Protein AF-A0A1J5WJF1-F1 (afdb_monomer_lite)

Structure (mmCIF, N/CA/C/O backbone):
data_AF-A0A1J5WJF1-F1
#
_entry.id   AF-A0A1J5WJF1-F1
#
loop_
_atom_site.group_PDB
_atom_site.id
_atom_site.type_symbol
_atom_site.label_atom_id
_atom_site.label_alt_id
_atom_site.label_comp_id
_atom_site.label_asym_id
_atom_site.label_entity_id
_atom_site.label_seq_id
_atom_site.pdbx_PDB_ins_code
_atom_site.Cartn_x
_atom_site.Cartn_y
_atom_site.Cartn_z
_atom_site.occupancy
_atom_site.B_iso_or_equiv
_atom_site.auth_seq_id
_atom_site.auth_comp_id
_atom_site.auth_asym_id
_atom_site.auth_atom_id
_atom_site.pdbx_PDB_model_num
ATOM 1 N N . MET A 1 1 ? -10.707 -1.646 62.441 1.00 48.91 1 MET A N 1
ATOM 2 C CA . MET A 1 1 ? -11.929 -0.806 62.266 1.00 48.91 1 MET A CA 1
ATOM 3 C C . MET A 1 1 ? -12.851 -1.489 61.260 1.00 48.91 1 MET A C 1
ATOM 5 O O . MET A 1 1 ? -12.347 -2.147 60.369 1.00 48.91 1 MET A O 1
ATOM 9 N N . THR A 1 2 ? -14.175 -1.422 61.423 1.00 61.22 2 THR A N 1
ATOM 10 C CA . THR A 1 2 ? -15.102 -2.417 60.845 1.00 61.22 2 THR A CA 1
ATOM 11 C C . THR A 1 2 ? -15.576 -2.123 59.416 1.00 61.22 2 THR A C 1
ATOM 13 O O . THR A 1 2 ? -15.765 -0.974 59.026 1.00 61.22 2 THR A O 1
ATOM 16 N N . HIS A 1 3 ? -15.871 -3.199 58.677 1.00 54.56 3 HIS A N 1
ATOM 17 C CA . HIS A 1 3 ? -16.568 -3.250 57.379 1.00 54.56 3 HIS A CA 1
ATOM 18 C C . HIS A 1 3 ? -17.775 -2.285 57.269 1.00 54.56 3 HIS A C 1
ATOM 20 O O . HIS A 1 3 ? -18.000 -1.656 56.235 1.00 54.56 3 HIS A O 1
ATOM 26 N N . GLU A 1 4 ? -18.507 -2.086 58.368 1.00 61.12 4 GLU A N 1
ATOM 27 C CA . GLU A 1 4 ? -19.655 -1.178 58.458 1.00 61.12 4 GLU A CA 1
ATOM 28 C C . GLU A 1 4 ? -19.278 0.310 58.285 1.00 61.12 4 GLU A C 1
ATOM 30 O O . GLU A 1 4 ? -20.067 1.098 57.754 1.00 61.12 4 GLU A O 1
ATOM 35 N N . ASN A 1 5 ? -18.055 0.701 58.668 1.00 66.50 5 ASN A N 1
ATOM 36 C CA . ASN A 1 5 ? -17.557 2.069 58.513 1.00 66.50 5 ASN A CA 1
ATOM 37 C C . ASN A 1 5 ? -17.217 2.389 57.054 1.00 66.50 5 ASN A C 1
ATOM 39 O O . ASN A 1 5 ? -17.572 3.471 56.589 1.00 66.50 5 ASN A O 1
ATOM 43 N N . THR A 1 6 ? -16.614 1.452 56.313 1.00 63.72 6 THR A N 1
ATOM 44 C CA . THR A 1 6 ? -16.338 1.601 54.872 1.00 63.72 6 THR A CA 1
ATOM 45 C C . THR A 1 6 ? -17.640 1.759 54.087 1.00 63.72 6 THR A C 1
ATOM 47 O O . THR A 1 6 ? -17.802 2.712 53.326 1.00 63.72 6 THR A O 1
ATOM 50 N N . LEU A 1 7 ? -18.624 0.894 54.356 1.00 64.50 7 LEU A N 1
ATOM 51 C CA . LEU A 1 7 ? -19.969 0.951 53.775 1.00 64.50 7 LEU A CA 1
ATOM 52 C C . LEU A 1 7 ? -20.691 2.272 54.077 1.00 64.50 7 LEU A C 1
ATOM 54 O O . LEU A 1 7 ? -21.275 2.885 53.179 1.00 64.50 7 LEU A O 1
ATOM 58 N N . ARG A 1 8 ? -20.659 2.735 55.335 1.00 70.69 8 ARG A N 1
ATOM 59 C CA . ARG A 1 8 ? -21.236 4.035 55.717 1.00 70.69 8 ARG A CA 1
ATOM 60 C C . ARG A 1 8 ? -20.540 5.190 55.013 1.00 70.69 8 ARG A C 1
ATOM 62 O O . ARG A 1 8 ? -21.225 6.113 54.578 1.00 70.69 8 ARG A O 1
ATOM 69 N N . LEU A 1 9 ? -19.215 5.149 54.893 1.00 67.38 9 LEU A N 1
ATOM 70 C CA . LEU A 1 9 ? -18.447 6.215 54.262 1.00 67.38 9 LEU A CA 1
ATOM 71 C C . LEU A 1 9 ? -18.741 6.293 52.757 1.00 67.38 9 LEU A C 1
ATOM 73 O O . LEU A 1 9 ? -19.062 7.376 52.280 1.00 67.38 9 LEU A O 1
ATOM 77 N N . LEU A 1 10 ? -18.745 5.158 52.044 1.00 66.38 10 LEU A N 1
ATOM 78 C CA . LEU A 1 10 ? -19.081 5.083 50.613 1.00 66.38 10 LEU A CA 1
ATOM 79 C C . LEU A 1 10 ? -20.513 5.560 50.324 1.00 66.38 10 LEU A C 1
ATOM 81 O O . LEU A 1 10 ? -20.748 6.298 49.365 1.00 66.38 10 LEU A O 1
ATOM 85 N N . LYS A 1 11 ? -21.477 5.192 51.182 1.00 70.50 11 LYS A N 1
ATOM 86 C CA . LYS A 1 11 ? -22.862 5.681 51.083 1.00 70.50 11 LYS A CA 1
ATOM 87 C C . LYS A 1 11 ? -22.961 7.181 51.365 1.00 70.50 11 LYS A C 1
ATOM 89 O O . LYS A 1 11 ? -23.647 7.887 50.637 1.00 70.50 11 LYS A O 1
ATOM 94 N N . LYS A 1 12 ? -22.265 7.688 52.389 1.00 66.31 12 LYS A N 1
ATOM 95 C CA . LYS A 1 12 ? -22.294 9.111 52.777 1.00 66.31 12 LYS A CA 1
ATOM 96 C C . LYS A 1 12 ? -21.659 10.022 51.721 1.00 66.31 12 LYS A C 1
ATOM 98 O O . LYS A 1 12 ? -22.081 11.166 51.571 1.00 66.31 12 LYS A O 1
ATOM 103 N N . THR A 1 13 ? -20.664 9.532 50.985 1.00 61.78 13 THR A N 1
ATOM 104 C CA . THR A 1 13 ? -19.989 10.286 49.917 1.00 61.78 13 THR A CA 1
ATOM 105 C C . THR A 1 13 ? -20.669 10.155 48.552 1.00 61.78 13 THR A C 1
ATOM 107 O O . THR A 1 13 ? -20.244 10.821 47.609 1.00 61.78 13 THR A O 1
ATOM 110 N N . ASN A 1 14 ? -21.731 9.344 48.425 1.00 64.44 14 ASN A N 1
ATOM 111 C CA . ASN A 1 14 ? -22.351 8.972 47.145 1.00 64.44 14 ASN A CA 1
ATOM 112 C C . ASN A 1 14 ? -21.347 8.423 46.116 1.00 64.44 14 ASN A C 1
ATOM 114 O O . ASN A 1 14 ? -21.593 8.470 44.906 1.00 64.44 14 ASN A O 1
ATOM 118 N N . TRP A 1 15 ? -20.236 7.855 46.578 1.00 61.19 15 TRP A N 1
ATOM 119 C CA . TRP A 1 15 ? -19.153 7.400 45.719 1.00 61.19 15 TRP A CA 1
ATOM 120 C C . TRP A 1 15 ? -19.633 6.344 44.695 1.00 61.19 15 TRP A C 1
ATOM 122 O O . TRP A 1 15 ? -20.370 5.432 45.085 1.00 61.19 15 TRP A O 1
ATOM 132 N N . PRO A 1 16 ? -19.282 6.454 43.395 1.00 58.97 16 PRO A N 1
ATOM 133 C CA . PRO A 1 16 ? -18.261 7.354 42.839 1.00 58.97 16 PRO A CA 1
ATOM 134 C C . PRO A 1 16 ? -18.769 8.723 42.298 1.00 58.97 16 PRO A C 1
ATOM 136 O O . PRO A 1 16 ? -17.985 9.536 41.838 1.00 58.97 16 PRO A O 1
ATOM 139 N N . GLN A 1 17 ? -20.055 9.076 42.446 1.00 56.56 17 GLN A N 1
ATOM 140 C CA . GLN A 1 17 ? -20.704 10.212 41.742 1.00 56.56 17 GLN A CA 1
ATOM 141 C C . GLN A 1 17 ? -20.259 11.649 42.091 1.00 56.56 17 GLN A C 1
ATOM 143 O O . GLN A 1 17 ? -20.588 12.565 41.336 1.00 56.56 17 GLN A O 1
ATOM 148 N N . LYS A 1 18 ? -19.596 11.912 43.224 1.00 53.81 18 LYS A N 1
ATOM 149 C CA . LYS A 1 18 ? -19.185 13.286 43.562 1.00 53.81 18 LYS A CA 1
ATOM 150 C C . LYS A 1 18 ? -17.883 13.617 42.834 1.00 53.81 18 LYS A C 1
ATOM 152 O O . LYS A 1 18 ? -16.838 13.131 43.225 1.00 53.81 18 LYS A O 1
ATOM 157 N N . THR A 1 19 ? -17.939 14.491 41.831 1.00 46.53 19 THR A N 1
ATOM 158 C CA . THR A 1 19 ? -16.750 15.068 41.172 1.00 46.53 19 THR A CA 1
ATOM 159 C C . THR A 1 19 ? -15.859 15.854 42.141 1.00 46.53 19 THR A C 1
ATOM 161 O O . THR A 1 19 ? -14.648 15.877 41.971 1.00 46.53 19 THR A O 1
ATOM 164 N N . ASN A 1 20 ? -16.440 16.400 43.216 1.00 47.25 20 ASN A N 1
ATOM 165 C CA . ASN A 1 20 ? -15.721 16.902 44.389 1.00 47.25 20 ASN A CA 1
ATOM 166 C C . ASN A 1 20 ? -15.798 15.865 45.514 1.00 47.25 20 ASN A C 1
ATOM 168 O O . ASN A 1 20 ? -16.604 16.001 46.445 1.00 47.25 20 ASN A O 1
ATOM 172 N N . ILE A 1 21 ? -15.016 14.790 45.412 1.00 53.16 21 ILE A N 1
ATOM 173 C CA . ILE A 1 21 ? -14.768 13.952 46.584 1.00 53.16 21 ILE A CA 1
ATOM 174 C C . ILE A 1 21 ? -13.931 14.805 47.537 1.00 53.16 21 ILE A C 1
ATOM 176 O O . ILE A 1 21 ? -12.833 15.230 47.197 1.00 53.16 21 ILE A O 1
ATOM 180 N N . ASP A 1 22 ? -14.499 15.088 48.707 1.00 60.25 22 ASP A N 1
ATOM 181 C CA . ASP A 1 22 ? -13.831 15.778 49.807 1.00 60.25 22 ASP A CA 1
ATOM 182 C C . ASP A 1 22 ? -12.464 15.120 50.055 1.00 60.25 22 ASP A C 1
ATOM 184 O O . ASP A 1 22 ? -12.398 13.903 50.267 1.00 60.25 22 ASP A O 1
ATOM 188 N N . THR A 1 23 ? -11.375 15.885 49.968 1.00 60.69 23 THR A N 1
ATOM 189 C CA . THR A 1 23 ? -9.995 15.383 50.080 1.00 60.69 23 THR A CA 1
ATOM 190 C C . THR A 1 23 ? -9.805 14.599 51.382 1.00 60.69 23 THR A C 1
ATOM 192 O O . THR A 1 23 ? -9.125 13.573 51.398 1.00 60.69 23 THR A O 1
ATOM 195 N N . ASP A 1 24 ? -10.513 15.004 52.439 1.00 63.88 24 ASP A N 1
ATOM 196 C CA . ASP A 1 24 ? -10.585 14.321 53.733 1.00 63.88 24 ASP A CA 1
ATOM 197 C C . ASP A 1 24 ? -11.223 12.926 53.651 1.00 63.88 24 ASP A C 1
ATOM 199 O O . ASP A 1 24 ? -10.837 12.008 54.377 1.00 63.88 24 ASP A O 1
ATOM 203 N N . ALA A 1 25 ? -12.225 12.737 52.790 1.00 63.50 25 ALA A N 1
ATOM 204 C CA . ALA A 1 25 ? -12.874 11.444 52.589 1.00 63.50 25 ALA A CA 1
ATOM 205 C C . ALA A 1 25 ? -11.992 10.487 51.775 1.00 63.50 25 ALA A C 1
ATOM 207 O O . ALA A 1 25 ? -11.970 9.294 52.083 1.00 63.50 25 ALA A O 1
ATOM 208 N N . ILE A 1 26 ? -11.239 11.006 50.794 1.00 62.88 26 ILE A N 1
ATOM 209 C CA . ILE A 1 26 ? -10.211 10.239 50.072 1.00 62.88 26 ILE A CA 1
ATOM 210 C C . ILE A 1 26 ? -9.124 9.808 51.052 1.00 62.88 26 ILE A C 1
ATOM 212 O O . ILE A 1 26 ? -8.855 8.619 51.156 1.00 62.88 26 ILE A O 1
ATOM 216 N N . GLN A 1 27 ? -8.570 10.733 51.842 1.00 66.50 27 GLN A N 1
ATOM 217 C CA . GLN A 1 27 ? -7.545 10.413 52.840 1.00 66.50 27 GLN A CA 1
ATOM 218 C C . GLN A 1 27 ? -8.026 9.368 53.855 1.00 66.50 27 GLN A C 1
ATOM 220 O O . GLN A 1 27 ? -7.283 8.443 54.174 1.00 66.50 27 GLN A O 1
ATOM 225 N N . LYS A 1 28 ? -9.283 9.451 54.317 1.00 68.69 28 LYS A N 1
ATOM 226 C CA . LYS A 1 28 ? -9.879 8.438 55.205 1.00 68.69 28 LYS A CA 1
ATOM 227 C C . LYS A 1 28 ? -10.033 7.076 54.528 1.00 68.69 28 LYS A C 1
ATOM 229 O O . LYS A 1 28 ? -9.735 6.071 55.163 1.00 68.69 28 LYS A O 1
ATOM 234 N N . LEU A 1 29 ? -10.467 7.018 53.265 1.00 65.50 29 LEU A N 1
ATOM 235 C CA . LEU A 1 29 ? -10.539 5.761 52.505 1.00 65.50 29 LEU A CA 1
ATOM 236 C C . LEU A 1 29 ? -9.153 5.157 52.282 1.00 65.50 29 LEU A C 1
ATOM 238 O O . LEU A 1 29 ? -8.969 3.964 52.509 1.00 65.50 29 LEU A O 1
ATOM 242 N N . SER A 1 30 ? -8.176 5.976 51.900 1.00 65.38 30 SER A N 1
ATOM 243 C CA . SER A 1 30 ? -6.792 5.549 51.696 1.00 65.38 30 SER A CA 1
ATOM 244 C C . SER A 1 30 ? -6.157 5.055 52.992 1.00 65.38 30 SER A C 1
ATOM 246 O O . SER A 1 30 ? -5.451 4.052 52.980 1.00 65.38 30 SER A O 1
ATOM 248 N N . GLN A 1 31 ? -6.451 5.700 54.125 1.00 69.31 31 GLN A N 1
ATOM 249 C CA . GLN A 1 31 ? -6.002 5.247 55.439 1.00 69.31 31 GLN A CA 1
ATOM 250 C C . GLN A 1 31 ? -6.642 3.904 55.820 1.00 69.31 31 GLN A C 1
ATOM 252 O O . GLN A 1 31 ? -5.926 2.989 56.207 1.00 69.31 31 GLN A O 1
ATOM 257 N N . ILE A 1 32 ? -7.958 3.741 55.621 1.00 70.12 32 ILE A N 1
ATOM 258 C CA . ILE A 1 32 ? -8.658 2.464 55.853 1.00 70.12 32 ILE A CA 1
ATOM 259 C C . ILE A 1 32 ? -8.071 1.343 54.984 1.00 70.12 32 ILE A C 1
ATOM 261 O O . ILE A 1 32 ? -7.910 0.223 55.465 1.00 70.12 32 ILE A O 1
ATOM 265 N N . LEU A 1 33 ? -7.742 1.632 53.721 1.00 63.62 33 LEU A N 1
ATOM 266 C CA . LEU A 1 33 ? -7.112 0.680 52.802 1.00 63.62 33 LEU A CA 1
ATOM 267 C C . LEU A 1 33 ? -5.708 0.283 53.269 1.00 63.62 33 LEU A C 1
ATOM 269 O O . LEU A 1 33 ? -5.423 -0.909 53.356 1.00 63.62 33 LEU A O 1
ATOM 273 N N . ARG A 1 34 ? -4.865 1.254 53.647 1.00 66.31 34 ARG A N 1
ATOM 274 C CA . ARG A 1 34 ? -3.520 0.996 54.193 1.00 66.31 34 ARG A CA 1
ATOM 275 C C . ARG A 1 34 ? -3.564 0.195 55.495 1.00 66.31 34 ARG A C 1
ATOM 277 O O . ARG A 1 34 ? -2.754 -0.709 55.680 1.00 66.31 34 ARG A O 1
ATOM 284 N N . ASP A 1 35 ? -4.502 0.509 56.385 1.00 67.75 35 ASP A N 1
ATOM 285 C CA . ASP A 1 35 ? -4.661 -0.191 57.663 1.00 67.75 35 ASP A CA 1
ATOM 286 C C . ASP A 1 35 ? -5.187 -1.622 57.444 1.00 67.75 35 ASP A C 1
ATOM 288 O O . ASP A 1 35 ? -4.683 -2.568 58.046 1.00 67.75 35 ASP A O 1
ATOM 292 N N . SER A 1 36 ? -6.121 -1.808 56.503 1.00 62.31 36 SER A N 1
ATOM 293 C CA . SER A 1 36 ? -6.651 -3.135 56.147 1.00 62.31 36 SER A CA 1
ATOM 294 C C . SER A 1 36 ? -5.608 -4.014 55.452 1.00 62.31 36 SER A C 1
ATOM 296 O O . SER A 1 36 ? -5.555 -5.211 55.717 1.00 62.31 36 SER A O 1
ATOM 298 N N . ALA A 1 37 ? -4.745 -3.443 54.603 1.00 58.66 37 ALA A N 1
ATOM 299 C CA . ALA A 1 37 ? -3.649 -4.170 53.958 1.00 58.66 37 ALA A CA 1
ATOM 300 C C . ALA A 1 37 ? -2.627 -4.715 54.976 1.00 58.66 37 ALA A C 1
ATOM 302 O O . ALA A 1 37 ? -2.063 -5.786 54.762 1.00 58.66 37 ALA A O 1
ATOM 303 N N . LYS A 1 38 ? -2.438 -4.024 56.111 1.00 60.44 38 LYS A N 1
ATOM 304 C CA . LYS A 1 38 ? -1.575 -4.467 57.222 1.00 60.44 38 LYS A CA 1
ATOM 305 C C . LYS A 1 38 ? -2.219 -5.542 58.107 1.00 60.44 38 LYS A C 1
ATOM 307 O O . LYS A 1 38 ? -1.500 -6.365 58.664 1.00 60.44 38 LYS A O 1
ATOM 312 N N . GLU A 1 39 ? -3.548 -5.545 58.243 1.00 57.38 39 GLU A N 1
ATOM 313 C CA . GLU A 1 39 ? -4.299 -6.489 59.095 1.00 57.38 39 GLU A CA 1
ATOM 314 C C . GLU A 1 39 ? -4.727 -7.789 58.368 1.00 57.38 39 GLU A C 1
ATOM 316 O O . GLU A 1 39 ? -5.054 -8.785 59.019 1.00 57.38 39 GLU A O 1
ATOM 321 N N . ASN A 1 40 ? -4.708 -7.826 57.029 1.00 49.38 40 ASN A N 1
ATOM 322 C CA . ASN A 1 40 ? -5.306 -8.911 56.233 1.00 49.38 40 ASN A CA 1
ATOM 323 C C . ASN A 1 40 ? -4.512 -10.230 56.138 1.00 49.38 40 ASN A C 1
ATOM 325 O O . ASN A 1 40 ? -4.867 -11.102 55.346 1.00 49.38 40 ASN A O 1
ATOM 329 N N . THR A 1 41 ? -3.492 -10.456 56.967 1.00 50.59 41 THR A N 1
ATOM 330 C CA . THR A 1 41 ? -2.801 -11.758 57.012 1.00 50.59 41 THR A CA 1
ATOM 331 C C . THR A 1 41 ? -3.622 -12.868 57.685 1.00 50.59 41 THR A C 1
ATOM 333 O O . THR A 1 41 ? -3.301 -14.041 57.496 1.00 50.59 41 THR A O 1
ATOM 336 N N . HIS A 1 42 ? -4.703 -12.553 58.423 1.00 42.78 42 HIS A N 1
ATOM 337 C CA . HIS A 1 42 ? -5.377 -13.556 59.270 1.00 42.78 42 HIS A CA 1
ATOM 338 C C . HIS A 1 42 ? -6.921 -13.570 59.316 1.00 42.78 42 HIS A C 1
ATOM 340 O O . HIS A 1 42 ? -7.469 -14.417 60.022 1.00 42.78 42 HIS A O 1
ATOM 346 N N . THR A 1 43 ? -7.671 -12.735 58.576 1.00 43.41 43 THR A N 1
ATOM 347 C CA . THR A 1 43 ? -9.156 -12.767 58.647 1.00 43.41 43 THR A CA 1
ATOM 348 C C . THR A 1 43 ? -9.873 -12.694 57.291 1.00 43.41 43 THR A C 1
ATOM 350 O O . THR A 1 43 ? -9.497 -11.941 56.406 1.00 43.41 43 THR A O 1
ATOM 353 N N . ARG A 1 44 ? -10.942 -13.498 57.133 1.00 44.97 44 ARG A N 1
ATOM 354 C CA . ARG A 1 44 ? -11.805 -13.625 55.931 1.00 44.97 44 ARG A CA 1
ATOM 355 C C . ARG A 1 44 ? -12.792 -12.450 55.744 1.00 44.97 44 ARG A C 1
ATOM 357 O O . ARG A 1 44 ? -13.947 -12.677 55.384 1.00 44.97 44 ARG A O 1
ATOM 364 N N . LEU A 1 45 ? -12.409 -11.218 56.065 1.00 48.06 45 LEU A N 1
ATOM 365 C CA . LEU A 1 45 ? -13.285 -10.060 55.848 1.00 48.06 45 LEU A CA 1
ATOM 366 C C . LEU A 1 45 ? -13.136 -9.550 54.403 1.00 48.06 45 LEU A C 1
ATOM 368 O O . LEU A 1 45 ? -12.015 -9.523 53.899 1.00 48.06 45 LEU A O 1
ATOM 372 N N . PRO A 1 46 ? -14.236 -9.159 53.724 1.00 57.31 46 PRO A N 1
ATOM 373 C CA . PRO A 1 46 ? -14.155 -8.599 52.378 1.00 57.31 46 PRO A CA 1
ATOM 374 C C . PRO A 1 46 ? -13.349 -7.298 52.406 1.00 57.31 46 PRO A C 1
ATOM 376 O O . PRO A 1 46 ? -13.559 -6.437 53.268 1.00 57.31 46 PRO A O 1
ATOM 379 N N . SER A 1 47 ? -12.418 -7.175 51.464 1.00 67.81 47 SER A N 1
ATOM 380 C CA . SER A 1 47 ? -11.559 -6.006 51.308 1.00 67.81 47 SER A CA 1
ATOM 381 C C . SER A 1 47 ? -12.412 -4.750 51.074 1.00 67.81 47 SER A C 1
ATOM 383 O O . SER A 1 47 ? -13.465 -4.829 50.434 1.00 67.81 47 SER A O 1
ATOM 385 N N . PRO A 1 48 ? -11.983 -3.554 51.518 1.00 68.25 48 PRO A N 1
ATOM 386 C CA . PRO A 1 48 ? -12.641 -2.306 51.130 1.00 68.25 48 PRO A CA 1
ATOM 387 C C . PRO A 1 48 ? -12.778 -2.143 49.601 1.00 68.25 48 PRO A C 1
ATOM 389 O O . PRO A 1 48 ? -13.742 -1.529 49.143 1.00 68.25 48 PRO A O 1
ATOM 392 N N . LEU A 1 49 ? -11.874 -2.744 48.813 1.00 72.81 49 LEU A N 1
ATOM 393 C CA . LEU A 1 49 ? -11.962 -2.800 47.348 1.00 72.81 49 LEU A CA 1
ATOM 394 C C . LEU A 1 49 ? -13.128 -3.678 46.859 1.00 72.81 49 LEU A C 1
ATOM 396 O O . LEU A 1 49 ? -13.812 -3.290 45.912 1.00 72.81 49 LEU A O 1
ATOM 400 N N . ASP A 1 50 ? -13.424 -4.796 47.532 1.00 74.12 50 ASP A N 1
ATOM 401 C CA . ASP A 1 50 ? -14.554 -5.679 47.189 1.00 74.12 50 ASP A CA 1
ATOM 402 C C . ASP A 1 50 ? -15.899 -4.954 47.355 1.00 74.12 50 ASP A C 1
ATOM 404 O O . ASP A 1 50 ? -16.843 -5.136 46.577 1.00 74.12 50 ASP A O 1
ATOM 408 N N . GLU A 1 51 ? -15.988 -4.086 48.363 1.00 75.19 51 GLU A N 1
ATOM 409 C CA . GLU A 1 51 ? -17.174 -3.272 48.613 1.00 75.19 51 GLU A CA 1
ATOM 410 C C . GLU A 1 51 ? -17.322 -2.164 47.564 1.00 75.19 51 GLU A C 1
ATOM 412 O O . GLU A 1 51 ? -18.404 -1.971 47.003 1.00 75.19 51 GLU A O 1
ATOM 417 N N . MET A 1 52 ? -16.230 -1.466 47.237 1.00 77.50 52 MET A N 1
ATOM 418 C CA . MET A 1 52 ? -16.221 -0.471 46.160 1.00 77.50 52 MET A CA 1
ATOM 419 C C . MET A 1 52 ? -16.630 -1.099 44.823 1.00 77.50 52 MET A C 1
ATOM 421 O O . MET A 1 52 ? -17.493 -0.559 44.126 1.00 77.50 52 MET A O 1
ATOM 425 N N . TYR A 1 53 ? -16.091 -2.278 44.507 1.00 84.56 53 TYR A N 1
ATOM 426 C CA . TYR A 1 53 ? -16.463 -3.058 43.331 1.00 84.56 53 TYR A CA 1
ATOM 427 C C . TYR A 1 53 ? -17.961 -3.400 43.337 1.00 84.56 53 TYR A C 1
ATOM 429 O O . TYR A 1 53 ? -18.662 -3.190 42.341 1.00 84.56 53 TYR A O 1
ATOM 437 N N . SER A 1 54 ? -18.487 -3.854 44.479 1.00 81.19 54 SER A N 1
ATOM 438 C CA . SER A 1 54 ? -19.906 -4.188 44.645 1.00 81.19 54 SER A CA 1
ATOM 439 C C . SER A 1 54 ? -20.829 -2.990 44.383 1.00 81.19 54 SER A C 1
ATOM 441 O O . SER A 1 54 ? -21.869 -3.147 43.735 1.00 81.19 54 SER A O 1
ATOM 443 N N . GLN A 1 55 ? -20.438 -1.781 44.801 1.00 81.00 55 GLN A N 1
ATOM 444 C CA . GLN A 1 55 ? -21.189 -0.550 44.521 1.00 81.00 55 GLN A CA 1
ATOM 445 C C . GLN A 1 55 ? -21.185 -0.188 43.028 1.00 81.00 55 GLN A C 1
ATOM 447 O O . GLN A 1 55 ? -22.241 0.139 42.475 1.00 81.00 55 GLN A O 1
ATOM 452 N N . VAL A 1 56 ? -20.031 -0.277 42.354 1.00 86.94 56 VAL A N 1
ATOM 453 C CA . VAL A 1 56 ? -19.920 -0.017 40.904 1.00 86.94 56 VAL A CA 1
ATOM 454 C C . VAL A 1 56 ? -20.792 -0.999 40.126 1.00 86.94 56 VAL A C 1
ATOM 456 O O . VAL A 1 56 ? -21.607 -0.590 39.295 1.00 86.94 56 VAL A O 1
ATOM 459 N N . LYS A 1 57 ? -20.693 -2.290 40.461 1.00 87.25 57 LYS A N 1
ATOM 460 C CA . LYS A 1 57 ? -21.510 -3.353 39.875 1.00 87.25 57 LYS A CA 1
ATOM 461 C C . LYS A 1 57 ? -23.000 -3.061 40.042 1.00 87.25 57 LYS A C 1
ATOM 463 O O . LYS A 1 57 ? -23.732 -3.043 39.056 1.00 87.25 57 LYS A O 1
ATOM 468 N N . LEU A 1 58 ? -23.468 -2.787 41.259 1.00 84.44 58 LEU A N 1
ATOM 469 C CA . LEU A 1 58 ? -24.890 -2.536 41.513 1.00 84.44 58 LEU A CA 1
ATOM 470 C C . LEU A 1 58 ? -25.420 -1.348 40.695 1.00 84.44 58 LEU A C 1
ATOM 472 O O . LEU A 1 58 ? -26.500 -1.441 40.109 1.00 84.44 58 LEU A O 1
ATOM 476 N N . ARG A 1 59 ? -24.639 -0.266 40.585 1.00 82.44 59 ARG A N 1
ATOM 477 C CA . ARG A 1 59 ? -24.995 0.910 39.776 1.00 82.44 59 ARG A CA 1
ATOM 478 C C . ARG A 1 59 ? -25.074 0.594 38.289 1.00 82.44 59 ARG A C 1
ATOM 480 O O . ARG A 1 59 ? -26.052 1.001 37.658 1.00 82.44 59 ARG A O 1
ATOM 487 N N . LEU A 1 60 ? -24.100 -0.143 37.755 1.00 86.62 60 LEU A N 1
ATOM 488 C CA . LEU A 1 60 ? -24.096 -0.560 36.356 1.00 86.62 60 LEU A CA 1
ATOM 489 C C . LEU A 1 60 ? -25.364 -1.363 36.034 1.00 86.62 60 LEU A C 1
ATOM 491 O O . LEU A 1 60 ? -26.114 -1.021 35.121 1.00 86.62 60 LEU A O 1
ATOM 495 N N . PHE A 1 61 ? -25.652 -2.398 36.825 1.00 83.94 61 PHE A N 1
ATOM 496 C CA . PHE A 1 61 ? -26.825 -3.242 36.599 1.00 83.94 61 PHE A CA 1
ATOM 497 C C . PHE A 1 61 ? -28.143 -2.472 36.785 1.00 83.94 61 PHE A C 1
ATOM 499 O O . PHE A 1 61 ? -29.092 -2.704 36.039 1.00 83.94 61 PHE A O 1
ATOM 506 N N . PHE A 1 62 ? -28.210 -1.518 37.716 1.00 83.00 62 PHE A N 1
ATOM 507 C CA . PHE A 1 62 ? -29.394 -0.674 37.885 1.00 83.00 62 PHE A CA 1
ATOM 508 C C . PHE A 1 62 ? -29.673 0.214 36.661 1.00 83.00 62 PHE A C 1
ATOM 510 O O . PHE A 1 62 ? -30.827 0.339 36.249 1.00 83.00 62 PHE A O 1
ATOM 517 N N . HIS A 1 63 ? -28.634 0.812 36.069 1.00 79.25 63 HIS A N 1
ATOM 518 C CA . HIS A 1 63 ? -28.787 1.721 34.927 1.00 79.25 63 HIS A CA 1
ATOM 519 C C . HIS A 1 63 ? -29.046 0.977 33.614 1.00 79.25 63 HIS A C 1
ATOM 521 O O . HIS A 1 63 ? -29.867 1.420 32.814 1.00 79.25 63 HIS A O 1
ATOM 527 N N . PHE A 1 64 ? -28.391 -0.168 33.408 1.00 79.06 64 PHE A N 1
ATOM 528 C CA . PHE A 1 64 ? -28.330 -0.815 32.096 1.00 79.06 64 PHE A CA 1
ATOM 529 C C . PHE A 1 64 ? -29.113 -2.137 31.980 1.00 79.06 64 PHE A C 1
ATOM 531 O O . PHE A 1 64 ? -29.136 -2.716 30.897 1.00 79.06 64 PHE A O 1
ATOM 538 N N . VAL A 1 65 ? -29.766 -2.626 33.051 1.00 73.75 65 VAL A N 1
ATOM 539 C CA . VAL A 1 65 ? -30.521 -3.910 33.058 1.00 73.75 65 VAL A CA 1
ATOM 540 C C . VAL A 1 65 ? -32.001 -3.749 33.439 1.00 73.75 65 VAL A C 1
ATOM 542 O O . VAL A 1 65 ? -32.681 -4.733 33.731 1.00 73.75 65 VAL A O 1
ATOM 545 N N . LYS A 1 66 ? -32.565 -2.531 33.434 1.00 64.81 66 LYS A N 1
ATOM 546 C CA . LYS A 1 66 ? -34.018 -2.364 33.652 1.00 64.81 66 LYS A CA 1
ATOM 547 C C . LYS A 1 66 ? -34.810 -3.237 32.664 1.00 64.81 66 LYS A C 1
ATOM 549 O O . LYS A 1 66 ? -34.497 -3.253 31.480 1.00 64.81 66 LYS A O 1
ATOM 554 N N . LYS A 1 67 ? -35.836 -3.937 33.171 1.00 49.75 67 LYS A N 1
ATOM 555 C CA . LYS A 1 67 ? -36.537 -5.079 32.540 1.00 49.75 67 LYS A CA 1
ATOM 556 C C . LYS A 1 67 ? -37.028 -4.870 31.092 1.00 49.75 67 LYS A C 1
ATOM 558 O O . LYS A 1 67 ? -37.157 -5.862 30.388 1.00 49.75 67 LYS A O 1
ATOM 563 N N . ASP A 1 68 ? -37.207 -3.624 30.648 1.00 50.88 68 ASP A N 1
ATOM 564 C CA . ASP A 1 68 ? -37.697 -3.269 29.303 1.00 50.88 68 ASP A CA 1
ATOM 565 C C . ASP A 1 68 ? -36.696 -2.439 28.471 1.00 50.88 68 ASP A C 1
ATOM 567 O O . ASP A 1 68 ? -36.974 -2.046 27.341 1.00 50.88 68 ASP A O 1
ATOM 571 N N . SER A 1 69 ? -35.512 -2.155 29.020 1.00 57.00 69 SER A N 1
ATOM 572 C CA . SER A 1 69 ? -34.508 -1.276 28.426 1.00 57.00 69 SER A CA 1
ATOM 573 C C . SER A 1 69 ? -33.275 -2.081 28.019 1.00 57.00 69 SER A C 1
ATOM 575 O O . SER A 1 69 ? -32.384 -2.342 28.823 1.00 57.00 69 SER A O 1
ATOM 577 N N . LEU A 1 70 ? -33.188 -2.446 26.737 1.00 65.94 70 LEU A N 1
ATOM 578 C CA . LEU A 1 70 ? -31.963 -2.995 26.138 1.00 65.94 70 LEU A CA 1
ATOM 579 C C . LEU A 1 70 ? -30.920 -1.895 25.843 1.00 65.94 70 LEU A C 1
ATOM 581 O O . LEU A 1 70 ? -30.015 -2.122 25.044 1.00 65.94 70 LEU A O 1
ATOM 585 N N . ILE A 1 71 ? -31.036 -0.706 26.454 1.00 70.31 71 ILE A N 1
ATOM 586 C CA . ILE A 1 71 ? -30.178 0.460 26.181 1.00 70.31 71 ILE A CA 1
ATOM 587 C C . ILE A 1 71 ? -28.698 0.098 26.322 1.00 70.31 71 ILE A C 1
ATOM 589 O O . ILE A 1 71 ? -27.933 0.326 25.394 1.00 70.31 71 ILE A O 1
ATOM 593 N N . GLY A 1 72 ? -28.304 -0.567 27.415 1.00 64.44 72 GLY A N 1
ATOM 594 C CA . GLY A 1 72 ? -26.900 -0.940 27.629 1.00 64.44 72 GLY A CA 1
ATOM 595 C C . GLY A 1 72 ? -26.349 -1.935 26.610 1.00 64.44 72 GLY A C 1
ATOM 596 O O . GLY A 1 72 ? -25.147 -2.001 26.407 1.00 64.44 72 GLY A O 1
ATOM 597 N N . ILE A 1 73 ? -27.218 -2.698 25.947 1.00 74.31 73 ILE A N 1
ATOM 598 C CA . ILE A 1 73 ? -26.840 -3.641 24.888 1.00 74.31 73 ILE A CA 1
ATOM 599 C C . ILE A 1 73 ? -26.803 -2.952 23.527 1.00 74.31 73 ILE A C 1
ATOM 601 O O . ILE A 1 73 ? -25.994 -3.312 22.674 1.00 74.31 73 ILE A O 1
ATOM 605 N N . ALA A 1 74 ? -27.705 -1.997 23.314 1.00 75.56 74 ALA A N 1
ATOM 606 C CA . ALA A 1 74 ? -27.801 -1.244 22.078 1.00 75.56 74 ALA A CA 1
ATOM 607 C C . ALA A 1 74 ? -26.712 -0.171 21.949 1.00 75.56 74 ALA A C 1
ATOM 609 O O . ALA A 1 74 ? -26.371 0.174 20.821 1.00 75.56 74 ALA A O 1
ATOM 610 N N . GLN A 1 75 ? -26.201 0.324 23.079 1.00 83.75 75 GLN A N 1
ATOM 611 C CA . GLN A 1 75 ? -25.244 1.427 23.181 1.00 83.75 75 GLN A CA 1
ATOM 612 C C . GLN A 1 75 ? -24.088 1.046 24.122 1.00 83.75 75 GLN A C 1
ATOM 614 O O . GLN A 1 75 ? -24.025 1.524 25.261 1.00 83.75 75 GLN A O 1
ATOM 619 N N . PRO A 1 76 ? -23.197 0.131 23.694 1.00 87.31 76 PRO A N 1
ATOM 620 C CA . PRO A 1 76 ? -22.032 -0.266 24.484 1.00 87.31 76 PRO A CA 1
ATOM 621 C C . PRO A 1 76 ? -21.140 0.917 24.871 1.00 87.31 76 PRO A C 1
ATOM 623 O O . PRO A 1 76 ? -20.563 0.916 25.954 1.00 87.31 76 PRO A O 1
ATOM 626 N N . GLU A 1 77 ? -21.071 1.955 24.040 1.00 87.31 77 GLU A N 1
ATOM 627 C CA . GLU A 1 77 ? -20.326 3.179 24.313 1.00 87.31 77 GLU A CA 1
ATOM 628 C C . GLU A 1 77 ? -20.728 3.818 25.651 1.00 87.31 77 GLU A C 1
ATOM 630 O O . GLU A 1 77 ? -19.857 4.190 26.427 1.00 87.31 77 GLU A O 1
ATOM 635 N N . TRP A 1 78 ? -22.019 3.842 26.006 1.00 88.12 78 TRP A N 1
ATOM 636 C CA . TRP A 1 78 ? -22.476 4.408 27.284 1.00 88.12 78 TRP A CA 1
ATOM 637 C C . TRP A 1 78 ? -22.033 3.572 28.484 1.00 88.12 78 TRP A C 1
ATOM 639 O O . TRP A 1 78 ? -21.742 4.113 29.553 1.00 88.12 78 TRP A O 1
ATOM 649 N N . VAL A 1 79 ? -21.974 2.249 28.311 1.00 88.12 79 VAL A N 1
ATOM 650 C CA . VAL A 1 79 ? -21.476 1.322 29.331 1.00 88.12 79 VAL A CA 1
ATOM 651 C C . VAL A 1 79 ? -19.988 1.570 29.570 1.00 88.12 79 VAL A C 1
ATOM 653 O O . VAL A 1 79 ? -19.571 1.701 30.719 1.00 88.12 79 VAL A O 1
ATOM 656 N N . PHE A 1 80 ? -19.194 1.685 28.505 1.00 88.75 80 PHE A N 1
ATOM 657 C CA . PHE A 1 80 ? -17.759 1.940 28.620 1.00 88.75 80 PHE A CA 1
ATOM 658 C C . PHE A 1 80 ? -17.453 3.348 29.142 1.00 88.75 80 PHE A C 1
ATOM 660 O O . PHE A 1 80 ? -16.615 3.476 30.029 1.00 88.75 80 PHE A O 1
ATOM 667 N N . THR A 1 81 ? -18.184 4.386 28.717 1.00 87.88 81 THR A N 1
ATOM 668 C CA . THR A 1 81 ? -18.061 5.741 29.290 1.00 87.88 81 THR A CA 1
ATOM 669 C C . THR A 1 81 ? -18.329 5.742 30.794 1.00 87.88 81 THR A C 1
ATOM 671 O O . THR A 1 81 ? -17.612 6.401 31.548 1.00 87.88 81 THR A O 1
ATOM 674 N N . PHE A 1 82 ? -19.319 4.972 31.264 1.00 88.94 82 PHE A N 1
ATOM 675 C CA . PHE A 1 82 ? -19.547 4.810 32.699 1.00 88.94 82 PHE A CA 1
ATOM 676 C C . PHE A 1 82 ? -18.318 4.210 33.396 1.00 88.94 82 PHE A C 1
ATOM 678 O O . PHE A 1 82 ? -17.885 4.746 34.413 1.00 88.94 82 PHE A O 1
ATOM 685 N N . ILE A 1 83 ? -17.715 3.152 32.848 1.00 89.56 83 ILE A N 1
ATOM 686 C CA . ILE A 1 83 ? -16.522 2.536 33.445 1.00 89.56 83 ILE A CA 1
ATOM 687 C C . ILE A 1 83 ? -15.316 3.481 33.446 1.00 89.56 83 ILE A C 1
ATOM 689 O O . ILE A 1 83 ? -14.665 3.615 34.481 1.00 89.56 83 ILE A O 1
ATOM 693 N N . VAL A 1 84 ? -15.053 4.187 32.344 1.00 86.31 84 VAL A N 1
ATOM 694 C CA . VAL A 1 84 ? -13.976 5.190 32.282 1.00 86.31 84 VAL A CA 1
ATOM 695 C C . VAL A 1 84 ? -14.186 6.267 33.347 1.00 86.31 84 VAL A C 1
ATOM 697 O O . VAL A 1 84 ? -13.260 6.571 34.093 1.00 86.31 84 VAL A O 1
ATOM 700 N N . SER A 1 85 ? -15.419 6.757 33.524 1.00 85.31 85 SER A N 1
ATOM 701 C CA . SER A 1 85 ? -15.718 7.747 34.569 1.00 85.31 85 SER A CA 1
ATOM 702 C C . SER A 1 85 ? -15.441 7.224 35.984 1.00 85.31 85 SER A C 1
ATOM 704 O O . SER A 1 85 ? -14.988 7.974 36.848 1.00 85.31 85 SER A O 1
ATOM 706 N N . VAL A 1 86 ? -15.658 5.924 36.226 1.00 85.31 86 VAL A N 1
ATOM 707 C CA . VAL A 1 86 ? -15.307 5.281 37.499 1.00 85.31 86 VAL A CA 1
ATOM 708 C C . VAL A 1 86 ? -13.790 5.269 37.674 1.00 85.31 86 VAL A C 1
ATOM 710 O O . VAL A 1 86 ? -13.307 5.597 38.758 1.00 85.31 86 VAL A O 1
ATOM 713 N N . PHE A 1 87 ? -13.030 4.952 36.624 1.00 82.50 87 PHE A N 1
ATOM 714 C CA . PHE A 1 87 ? -11.569 4.983 36.674 1.00 82.50 87 PHE A CA 1
ATOM 715 C C . PHE A 1 87 ? -11.030 6.377 36.975 1.00 82.50 87 PHE A C 1
ATOM 717 O O . PHE A 1 87 ? -10.252 6.537 37.917 1.00 82.50 87 PHE A O 1
ATOM 724 N N . GLU A 1 88 ? -11.517 7.400 36.283 1.00 79.31 88 GLU A N 1
ATOM 725 C CA . GLU A 1 88 ? -11.146 8.791 36.550 1.00 79.31 88 GLU A CA 1
ATOM 726 C C . GLU A 1 88 ? -11.457 9.206 37.997 1.00 79.31 88 GLU A C 1
ATOM 728 O O . GLU A 1 88 ? -10.616 9.805 38.666 1.00 79.31 88 GLU A O 1
ATOM 733 N N . GLN A 1 89 ? -12.621 8.815 38.527 1.00 76.19 89 GLN A N 1
ATOM 734 C CA . GLN A 1 89 ? -13.034 9.111 39.907 1.00 76.19 89 GLN A CA 1
ATOM 735 C C . GLN A 1 89 ? -12.212 8.349 40.961 1.00 76.19 89 GLN A C 1
ATOM 737 O O . GLN A 1 89 ? -12.040 8.825 42.084 1.00 76.19 89 GLN A O 1
ATOM 742 N N . THR A 1 90 ? -11.691 7.167 40.622 1.00 73.81 90 THR A N 1
ATOM 743 C CA . THR A 1 90 ? -10.802 6.379 41.497 1.00 73.81 90 THR A CA 1
ATOM 744 C C . THR A 1 90 ? -9.334 6.824 41.435 1.00 73.81 90 THR A C 1
ATOM 746 O O . THR A 1 90 ? -8.570 6.523 42.351 1.00 73.81 90 THR A O 1
ATOM 749 N N . ARG A 1 91 ? -8.927 7.564 40.396 1.00 72.50 91 ARG A N 1
ATOM 750 C CA . ARG A 1 91 ? -7.528 7.944 40.135 1.00 72.50 91 ARG A CA 1
ATOM 751 C C . ARG A 1 91 ? -6.836 8.696 41.287 1.00 72.50 91 ARG A C 1
ATOM 753 O O . ARG A 1 91 ? -5.678 8.388 41.569 1.00 72.50 91 ARG A O 1
ATOM 760 N N . PRO A 1 92 ? -7.488 9.626 42.013 1.00 70.44 92 PRO A N 1
ATOM 761 C CA . PRO A 1 92 ? -6.854 10.281 43.161 1.00 70.44 92 PRO A CA 1
ATOM 762 C C . PRO A 1 92 ? -6.590 9.323 44.335 1.00 70.44 92 PRO A C 1
ATOM 764 O O . PRO A 1 92 ? -5.601 9.467 45.053 1.00 70.44 92 PRO A O 1
ATOM 767 N N . LEU A 1 93 ? -7.451 8.312 44.519 1.00 66.12 93 LEU A N 1
ATOM 768 C CA . LEU A 1 93 ? -7.266 7.269 45.531 1.00 66.12 93 LEU A CA 1
ATOM 769 C C . LEU A 1 93 ? -6.010 6.441 45.211 1.00 66.12 93 LEU A C 1
ATOM 771 O O . LEU A 1 93 ? -5.178 6.218 46.085 1.00 66.12 93 LEU A O 1
ATOM 775 N N . LEU A 1 94 ? -5.837 6.087 43.935 1.00 61.41 94 LEU A N 1
ATOM 776 C CA . LEU A 1 94 ? -4.649 5.438 43.370 1.00 61.41 94 LEU A CA 1
ATOM 777 C C . LEU A 1 94 ? -3.355 6.200 43.693 1.00 61.41 94 LEU A C 1
ATOM 779 O O . LEU A 1 94 ? -2.421 5.634 44.257 1.00 61.41 94 LEU A O 1
ATOM 783 N N . GLN A 1 95 ? -3.320 7.499 43.379 1.00 65.56 95 GLN A N 1
ATOM 784 C CA . GLN A 1 95 ? -2.149 8.354 43.615 1.00 65.56 95 GLN A CA 1
ATOM 785 C C . GLN A 1 95 ? -1.784 8.429 45.100 1.00 65.56 95 GLN A C 1
ATOM 787 O O . GLN A 1 95 ? -0.611 8.461 45.454 1.00 65.56 95 GLN A O 1
ATOM 792 N N . SER A 1 96 ? -2.784 8.403 45.983 1.00 65.25 96 SER A N 1
ATOM 793 C CA . SER A 1 96 ? -2.555 8.402 47.429 1.00 65.25 96 SER A CA 1
ATOM 794 C C . SER A 1 96 ? -2.068 7.056 47.986 1.00 65.25 96 SER A C 1
ATOM 796 O O . SER A 1 96 ? -1.578 7.014 49.109 1.00 65.25 96 SER A O 1
ATOM 798 N N . LEU A 1 97 ? -2.198 5.954 47.244 1.00 59.66 97 LEU A N 1
ATOM 799 C CA . LEU A 1 97 ? -1.766 4.610 47.656 1.00 59.66 97 LEU A CA 1
ATOM 800 C C . LEU A 1 97 ? -0.426 4.190 47.024 1.00 59.66 97 LEU A C 1
ATOM 802 O O . LEU A 1 97 ? 0.138 3.174 47.425 1.00 59.66 97 LEU A O 1
ATOM 806 N N . HIS A 1 98 ? 0.093 4.977 46.077 1.00 50.34 98 HIS A N 1
ATOM 807 C CA . HIS A 1 98 ? 1.373 4.750 45.409 1.00 50.34 98 HIS A CA 1
ATOM 808 C C . HIS A 1 98 ? 2.541 4.858 46.410 1.00 50.34 98 HIS A C 1
ATOM 810 O O . HIS A 1 98 ? 2.749 5.910 47.015 1.00 50.34 98 HIS A O 1
ATOM 816 N N . GLY A 1 99 ? 3.276 3.758 46.610 1.00 54.03 99 GLY A N 1
ATOM 817 C CA . GLY A 1 99 ? 4.412 3.670 47.541 1.00 54.03 99 GLY A CA 1
ATOM 818 C C . GLY A 1 99 ? 4.646 2.287 48.169 1.00 54.03 99 GLY A C 1
ATOM 819 O O . GLY A 1 99 ? 5.730 2.054 48.689 1.00 54.03 99 GLY A O 1
ATOM 820 N N . ASP A 1 100 ? 3.670 1.374 48.092 1.00 58.94 100 ASP A N 1
ATOM 821 C CA . ASP A 1 100 ? 3.757 -0.020 48.569 1.00 58.94 100 ASP A CA 1
ATOM 822 C C . ASP A 1 100 ? 3.481 -0.978 47.390 1.00 58.94 100 ASP A C 1
ATOM 824 O O . ASP A 1 100 ? 2.419 -0.903 46.762 1.00 58.94 100 ASP A O 1
ATOM 828 N N . GLU A 1 101 ? 4.412 -1.880 47.066 1.00 58.81 101 GLU A N 1
ATOM 829 C CA . GLU A 1 101 ? 4.295 -2.812 45.924 1.00 58.81 101 GLU A CA 1
ATOM 830 C C . GLU A 1 101 ? 3.053 -3.720 46.033 1.00 58.81 101 GLU A C 1
ATOM 832 O O . GLU A 1 101 ? 2.329 -3.912 45.056 1.00 58.81 101 GLU A O 1
ATOM 837 N N . THR A 1 102 ? 2.721 -4.175 47.245 1.00 60.94 102 THR A N 1
ATOM 838 C CA . THR A 1 102 ? 1.519 -4.976 47.549 1.00 60.94 102 THR A CA 1
ATOM 839 C C . THR A 1 102 ? 0.207 -4.228 47.299 1.00 60.94 102 THR A C 1
ATOM 841 O O . THR A 1 102 ? -0.786 -4.841 46.904 1.00 60.94 102 THR A O 1
ATOM 844 N N . ASN A 1 103 ? 0.185 -2.901 47.463 1.00 64.00 103 ASN A N 1
ATOM 845 C CA . ASN A 1 103 ? -0.993 -2.091 47.137 1.00 64.00 103 ASN A CA 1
ATOM 846 C C . ASN A 1 103 ? -1.185 -1.967 45.618 1.00 64.00 103 ASN A C 1
ATOM 848 O O . ASN A 1 103 ? -2.321 -1.893 45.150 1.00 64.00 103 ASN A O 1
ATOM 852 N N . THR A 1 104 ? -0.099 -1.994 44.842 1.00 65.75 104 THR A N 1
ATOM 853 C CA . THR A 1 104 ? -0.144 -1.884 43.374 1.00 65.75 104 THR A CA 1
ATOM 854 C C . THR A 1 104 ? -0.810 -3.110 42.739 1.00 65.75 104 THR A C 1
ATOM 856 O O . THR A 1 104 ? -1.657 -2.967 41.858 1.00 65.75 104 THR A O 1
ATOM 859 N N . GLU A 1 105 ? -0.522 -4.315 43.238 1.00 69.50 105 GLU A N 1
ATOM 860 C CA . GLU A 1 105 ? -1.130 -5.563 42.748 1.00 69.50 105 GLU A CA 1
ATOM 861 C C . GLU A 1 105 ? -2.634 -5.667 43.081 1.00 69.50 105 GLU A C 1
ATOM 863 O O . GLU A 1 105 ? -3.452 -6.050 42.235 1.00 69.50 105 GLU A O 1
ATOM 868 N N . GLN A 1 106 ? -3.032 -5.253 44.290 1.00 71.12 106 GLN A N 1
ATOM 869 C CA . GLN A 1 106 ? -4.443 -5.208 44.698 1.00 71.12 106 GLN A CA 1
ATOM 870 C C . GLN A 1 106 ? -5.249 -4.190 43.881 1.00 71.12 106 GLN A C 1
ATOM 872 O O . GLN A 1 106 ? -6.389 -4.460 43.496 1.00 71.12 106 GLN A O 1
ATOM 877 N N . LEU A 1 107 ? -4.649 -3.035 43.580 1.00 71.00 107 LEU A N 1
ATOM 878 C CA . LEU A 1 107 ? -5.247 -2.018 42.720 1.00 71.00 107 LEU A CA 1
ATOM 879 C C . LEU A 1 107 ? -5.410 -2.526 41.286 1.00 71.00 107 LEU A C 1
ATOM 881 O O . LEU A 1 107 ? -6.508 -2.422 40.745 1.00 71.00 107 LEU A O 1
ATOM 885 N N . ASN A 1 108 ? -4.382 -3.145 40.700 1.00 72.75 108 ASN A N 1
ATOM 886 C CA . ASN A 1 108 ? -4.487 -3.754 39.371 1.00 72.75 108 ASN A CA 1
ATOM 887 C C . ASN A 1 108 ? -5.622 -4.785 39.315 1.00 72.75 108 ASN A C 1
ATOM 889 O O . ASN A 1 108 ? -6.449 -4.744 38.408 1.00 72.75 108 ASN A O 1
ATOM 893 N N . THR A 1 109 ? -5.736 -5.638 40.336 1.00 77.56 109 THR A N 1
ATOM 894 C CA . THR A 1 109 ? -6.833 -6.614 40.446 1.00 77.56 109 THR A CA 1
ATOM 895 C C . THR A 1 109 ? -8.206 -5.933 40.472 1.00 77.56 109 THR A C 1
ATOM 897 O O . THR A 1 109 ? -9.125 -6.358 39.772 1.00 77.56 109 THR A O 1
ATOM 900 N N . PHE A 1 110 ? -8.355 -4.851 41.238 1.00 79.56 110 PHE A N 1
ATOM 901 C CA . PHE A 1 110 ? -9.596 -4.078 41.320 1.00 79.56 110 PHE A CA 1
ATOM 902 C C . PHE A 1 110 ? -9.981 -3.427 39.981 1.00 79.56 110 PHE A C 1
ATOM 904 O O . PHE A 1 110 ? -11.142 -3.495 39.568 1.00 79.56 110 PHE A O 1
ATOM 911 N N . TYR A 1 111 ? -9.018 -2.834 39.272 1.00 79.31 111 TYR A N 1
ATOM 912 C CA . TYR A 1 111 ? -9.254 -2.225 37.962 1.00 79.31 111 TYR A CA 1
ATOM 913 C C . TYR A 1 111 ? -9.655 -3.250 36.910 1.00 79.31 111 TYR A C 1
ATOM 915 O O . TYR A 1 111 ? -10.634 -3.023 36.198 1.00 79.31 111 TYR A O 1
ATOM 923 N N . THR A 1 112 ? -8.973 -4.395 36.869 1.00 78.62 112 THR A N 1
ATOM 924 C CA . THR A 1 112 ? -9.337 -5.507 35.987 1.00 78.62 112 THR A CA 1
ATOM 925 C C . THR A 1 112 ? -10.761 -5.982 36.276 1.00 78.62 112 THR A C 1
ATOM 927 O O . THR A 1 112 ? -11.579 -6.063 35.364 1.00 78.62 112 THR A O 1
ATOM 930 N N . GLN A 1 113 ? -11.125 -6.170 37.550 1.00 82.94 113 GLN A N 1
ATOM 931 C CA . GLN A 1 113 ? -12.488 -6.561 37.927 1.00 82.94 113 GLN A CA 1
ATOM 932 C C . GLN A 1 113 ? -13.550 -5.550 37.474 1.00 82.94 113 GLN A C 1
ATOM 934 O O . GLN A 1 113 ? -14.622 -5.947 37.010 1.00 82.94 113 GLN A O 1
ATOM 939 N N . ILE A 1 114 ? -13.295 -4.245 37.615 1.00 86.06 114 ILE A N 1
ATOM 940 C CA . ILE A 1 114 ? -14.222 -3.207 37.143 1.00 86.06 114 ILE A CA 1
ATOM 941 C C . ILE A 1 114 ? -14.305 -3.210 35.612 1.00 86.06 114 ILE A C 1
ATOM 943 O O . ILE A 1 114 ? -15.409 -3.136 35.067 1.00 86.06 114 ILE A O 1
ATOM 947 N N . ALA A 1 115 ? -13.168 -3.321 34.926 1.00 83.12 115 ALA A N 1
ATOM 948 C CA . ALA A 1 115 ? -13.108 -3.382 33.471 1.00 83.12 115 ALA A CA 1
ATOM 949 C C . ALA A 1 115 ? -13.828 -4.612 32.893 1.00 83.12 115 ALA A C 1
ATOM 951 O O . ALA A 1 115 ? -14.287 -4.576 31.753 1.00 83.12 115 ALA A O 1
ATOM 952 N N . ASP A 1 116 ? -14.005 -5.664 33.695 1.00 82.56 116 ASP A N 1
ATOM 953 C CA . ASP A 1 116 ? -14.761 -6.863 33.331 1.00 82.56 116 ASP A CA 1
ATOM 954 C C . ASP A 1 116 ? -16.286 -6.693 33.400 1.00 82.56 116 ASP A C 1
ATOM 956 O O . ASP A 1 116 ? -17.047 -7.489 32.833 1.00 82.56 116 ASP A O 1
ATOM 960 N N . LEU A 1 117 ? -16.779 -5.665 34.097 1.00 86.75 117 LEU A N 1
ATOM 961 C CA . LEU A 1 117 ? -18.213 -5.469 34.317 1.00 86.75 117 LEU A CA 1
ATOM 962 C C . LEU A 1 117 ? -19.036 -5.287 33.022 1.00 86.75 117 LEU A C 1
ATOM 964 O O . LEU A 1 117 ? -20.113 -5.893 32.946 1.00 86.75 117 LEU A O 1
ATOM 968 N N . PRO A 1 118 ? -18.584 -4.534 31.994 1.00 86.81 118 PRO A N 1
ATOM 969 C CA . PRO A 1 118 ? -19.244 -4.483 30.687 1.00 86.81 118 PRO A CA 1
ATOM 970 C C . PRO A 1 118 ? -19.432 -5.867 30.062 1.00 86.81 118 PRO A C 1
ATOM 972 O O . PRO A 1 118 ? -20.495 -6.165 29.517 1.00 86.81 118 PRO A O 1
ATOM 975 N N . PHE A 1 119 ? -18.444 -6.751 30.195 1.00 82.31 119 PHE A N 1
ATOM 976 C CA . PHE A 1 119 ? -18.495 -8.095 29.619 1.00 82.31 119 PHE A CA 1
ATOM 977 C C . PHE A 1 119 ? -19.392 -9.030 30.426 1.00 82.31 119 PHE A C 1
ATOM 979 O O . PHE A 1 119 ? -20.094 -9.857 29.847 1.00 82.31 119 PHE A O 1
ATOM 986 N N . LEU A 1 120 ? -19.472 -8.864 31.748 1.00 81.94 120 LEU A N 1
ATOM 987 C CA . LEU A 1 120 ? -20.475 -9.548 32.571 1.00 81.94 120 LEU A CA 1
ATOM 988 C C . LEU A 1 120 ? -21.903 -9.119 32.200 1.00 81.94 120 LEU A C 1
ATOM 990 O O . LEU A 1 120 ? -22.804 -9.962 32.108 1.00 81.94 120 LEU A O 1
ATOM 994 N N . LEU A 1 121 ? -22.109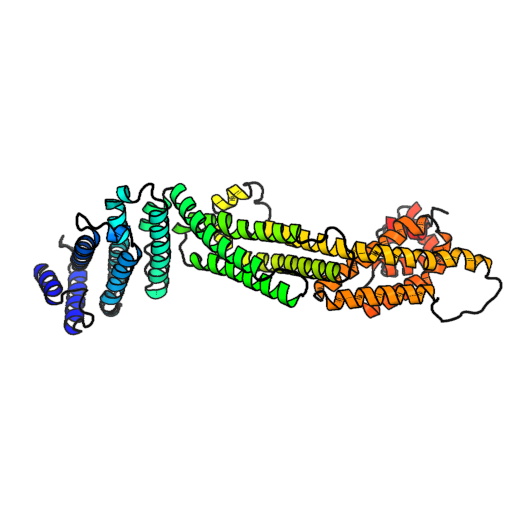 -7.822 31.957 1.00 81.19 121 LEU A N 1
ATOM 995 C CA . LEU A 1 121 ? -23.373 -7.270 31.474 1.00 81.19 121 LEU A CA 1
ATOM 996 C C . LEU A 1 121 ? -23.737 -7.839 30.094 1.00 81.19 121 LEU A C 1
ATOM 998 O O . LEU A 1 121 ? -24.866 -8.302 29.901 1.00 81.19 121 LEU A O 1
ATOM 1002 N N . LEU A 1 122 ? -22.781 -7.857 29.162 1.00 80.50 122 LEU A N 1
ATOM 1003 C CA . LEU A 1 122 ? -22.957 -8.429 27.832 1.00 80.50 122 LEU A CA 1
ATOM 1004 C C . LEU A 1 122 ? -23.240 -9.932 27.904 1.00 80.50 122 LEU A C 1
ATOM 1006 O O . LEU A 1 122 ? -24.213 -10.382 27.311 1.00 80.50 122 LEU A O 1
ATOM 1010 N N . LYS A 1 123 ? -22.458 -10.711 28.662 1.00 80.69 123 LYS A N 1
ATOM 1011 C CA . LYS A 1 123 ? -22.615 -12.169 28.809 1.00 80.69 123 LYS A CA 1
ATOM 1012 C C . LYS A 1 123 ? -24.014 -12.536 29.293 1.00 80.69 123 LYS A C 1
ATOM 1014 O O . LYS A 1 123 ? -24.647 -13.425 28.727 1.00 80.69 123 LYS A O 1
ATOM 1019 N N . ARG A 1 124 ? -24.529 -11.818 30.297 1.00 77.06 124 ARG A N 1
ATOM 1020 C CA . ARG A 1 124 ? -25.887 -12.018 30.829 1.00 77.06 124 ARG A CA 1
ATOM 1021 C C . ARG A 1 124 ? -26.969 -11.792 29.774 1.00 77.06 124 ARG A C 1
ATOM 1023 O O . ARG A 1 124 ? -28.002 -12.452 29.810 1.00 77.06 124 ARG A O 1
ATOM 1030 N N . ASN A 1 125 ? -26.728 -10.875 28.844 1.00 73.81 125 ASN A N 1
ATOM 1031 C CA . ASN A 1 125 ? -27.682 -10.494 27.811 1.00 73.81 125 ASN A CA 1
ATOM 1032 C C . ASN A 1 125 ? -27.279 -10.973 26.411 1.00 73.81 125 ASN A C 1
ATOM 1034 O O . ASN A 1 125 ? -27.867 -10.545 25.417 1.00 73.81 125 ASN A O 1
ATOM 1038 N N . TYR A 1 126 ? -26.299 -11.875 26.313 1.00 72.75 126 TYR A N 1
ATOM 1039 C CA . TYR A 1 126 ? -25.694 -12.249 25.040 1.00 72.75 126 TYR A CA 1
ATOM 1040 C C . TYR A 1 126 ? -26.724 -12.874 24.101 1.00 72.75 126 TYR A C 1
ATOM 1042 O O . TYR A 1 126 ? -26.683 -12.631 22.902 1.00 72.75 126 TYR A O 1
ATOM 1050 N N . GLY A 1 127 ? -27.725 -13.582 24.638 1.00 70.38 127 GLY A N 1
ATOM 1051 C CA . GLY A 1 127 ? -28.856 -14.100 23.863 1.00 70.38 127 GLY A CA 1
ATOM 1052 C C . GLY A 1 127 ? -29.633 -13.030 23.078 1.00 70.38 127 GLY A C 1
ATOM 1053 O O . GLY A 1 127 ? -30.139 -13.327 22.002 1.00 70.38 127 GLY A O 1
ATOM 1054 N N . CYS A 1 128 ? -29.670 -11.779 23.547 1.00 70.56 128 CYS A N 1
ATOM 1055 C CA . CYS A 1 128 ? -30.336 -10.661 22.864 1.00 70.56 128 CYS A CA 1
ATOM 1056 C C . CYS A 1 128 ? -29.515 -10.087 21.691 1.00 70.56 128 CYS A C 1
ATOM 1058 O O . CYS A 1 128 ? -30.069 -9.398 20.824 1.00 70.56 128 CYS A O 1
ATOM 1060 N N . VAL A 1 129 ? -28.207 -10.365 21.687 1.00 69.00 129 VAL A N 1
ATOM 1061 C CA . VAL A 1 129 ? -27.188 -9.861 20.748 1.00 69.00 129 VAL A CA 1
ATOM 1062 C C . VAL A 1 129 ? -26.777 -10.938 19.745 1.00 69.00 129 VAL A C 1
ATOM 1064 O O . VAL A 1 129 ? -26.488 -10.647 18.583 1.00 69.00 129 VAL A O 1
ATOM 1067 N N . ARG A 1 130 ? -26.780 -12.199 20.187 1.00 65.19 130 ARG A N 1
ATOM 1068 C CA . ARG A 1 130 ? -26.384 -13.377 19.423 1.00 65.19 130 ARG A CA 1
ATOM 1069 C C . ARG A 1 130 ? -27.187 -13.436 18.126 1.00 65.19 130 ARG A C 1
ATOM 1071 O O . ARG A 1 130 ? -28.411 -13.381 18.126 1.00 65.19 130 ARG A O 1
ATOM 1078 N N . GLY A 1 131 ? -26.481 -13.503 17.001 1.00 63.53 131 GLY A N 1
ATOM 1079 C CA . GLY A 1 131 ? -27.088 -13.507 15.668 1.00 63.53 131 GLY A CA 1
ATOM 1080 C C . GLY A 1 131 ? -27.293 -12.118 15.053 1.00 63.53 131 GLY A C 1
ATOM 1081 O O . GLY A 1 131 ? -27.203 -12.011 13.833 1.00 63.53 131 GLY A O 1
ATOM 1082 N N . LYS A 1 132 ? -27.402 -11.038 15.836 1.00 74.38 132 LYS A N 1
ATOM 1083 C CA . LYS A 1 132 ? -27.574 -9.668 15.322 1.00 74.38 132 LYS A CA 1
ATOM 1084 C C . LYS A 1 132 ? -26.223 -8.985 15.077 1.00 74.38 132 LYS A C 1
ATOM 1086 O O . LYS A 1 132 ? -25.677 -8.319 15.953 1.00 74.38 132 LYS A O 1
ATOM 1091 N N . GLY A 1 133 ? -25.691 -9.136 13.861 1.00 73.44 133 GLY A N 1
ATOM 1092 C CA . GLY A 1 133 ? -24.331 -8.699 13.504 1.00 73.44 133 GLY A CA 1
ATOM 1093 C C . GLY A 1 133 ? -23.998 -7.237 13.828 1.00 73.44 133 GLY A C 1
ATOM 1094 O O . GLY A 1 133 ? -22.899 -6.973 14.300 1.00 73.44 133 GLY A O 1
ATOM 1095 N N . LYS A 1 134 ? -24.956 -6.310 13.676 1.00 78.50 134 LYS A N 1
ATOM 1096 C CA . LYS A 1 134 ? -24.759 -4.880 13.981 1.00 78.50 134 LYS A CA 1
ATOM 1097 C C . LYS A 1 134 ? -24.379 -4.624 15.444 1.00 78.50 134 LYS A C 1
ATOM 1099 O O . LYS A 1 134 ? -23.498 -3.815 15.701 1.00 78.50 134 LYS A O 1
ATOM 1104 N N . TYR A 1 135 ? -25.019 -5.308 16.392 1.00 80.44 135 TYR A N 1
ATOM 1105 C CA . TYR A 1 135 ? -24.724 -5.099 17.811 1.00 80.44 135 TYR A CA 1
ATOM 1106 C C . TYR A 1 135 ? -23.380 -5.713 18.199 1.00 80.44 135 TYR A C 1
ATOM 1108 O O . TYR A 1 135 ? -22.621 -5.086 18.921 1.00 80.44 135 TYR A O 1
ATOM 1116 N N . ILE A 1 136 ? -23.048 -6.899 17.678 1.00 80.25 136 ILE A N 1
ATOM 1117 C CA . ILE A 1 136 ? -21.740 -7.526 17.928 1.00 80.25 136 ILE A CA 1
ATOM 1118 C C . ILE A 1 136 ? -20.611 -6.624 17.418 1.00 80.25 136 ILE A C 1
ATOM 1120 O O . ILE A 1 136 ? -19.648 -6.395 18.140 1.00 80.25 136 ILE A O 1
ATOM 1124 N N . ALA A 1 137 ? -20.761 -6.062 16.214 1.00 82.00 137 ALA A N 1
ATOM 1125 C CA . ALA A 1 137 ? -19.781 -5.128 15.675 1.00 82.00 137 ALA A CA 1
ATOM 1126 C C . ALA A 1 137 ? -19.642 -3.869 16.551 1.00 82.00 137 ALA A C 1
ATOM 1128 O O . ALA A 1 137 ? -18.522 -3.480 16.859 1.00 82.00 137 ALA A O 1
ATOM 1129 N N . ALA A 1 138 ? -20.753 -3.284 17.018 1.00 84.31 138 ALA A N 1
ATOM 1130 C CA . ALA A 1 138 ? -20.722 -2.133 17.925 1.00 84.31 138 ALA A CA 1
ATOM 1131 C C . ALA A 1 138 ? -20.006 -2.448 19.251 1.00 84.31 138 ALA A C 1
ATOM 1133 O O . ALA A 1 138 ? -19.200 -1.650 19.719 1.00 84.31 138 ALA A O 1
ATOM 1134 N N . TRP A 1 139 ? -20.253 -3.626 19.831 1.00 86.50 139 TRP A N 1
ATOM 1135 C CA . TRP A 1 139 ? -19.588 -4.071 21.057 1.00 86.50 139 TRP A CA 1
ATOM 1136 C C . TRP A 1 139 ? -18.089 -4.302 20.862 1.00 86.50 139 TRP A C 1
ATOM 1138 O O . TRP A 1 139 ? -17.314 -3.900 21.725 1.00 86.50 139 TRP A O 1
ATOM 1148 N N . ILE A 1 140 ? -17.666 -4.899 19.742 1.00 86.44 140 ILE A N 1
ATOM 1149 C CA . ILE A 1 140 ? -16.239 -5.056 19.425 1.00 86.44 140 ILE A CA 1
ATOM 1150 C C . ILE A 1 140 ? -15.588 -3.681 19.243 1.00 86.44 140 ILE A C 1
ATOM 1152 O O . ILE A 1 140 ? -14.590 -3.414 19.903 1.00 86.44 140 ILE A O 1
ATOM 1156 N N . SER A 1 141 ? -16.175 -2.778 18.447 1.00 86.00 141 SER A N 1
ATOM 1157 C CA . SER A 1 141 ? -15.631 -1.424 18.248 1.00 86.00 141 SER A CA 1
ATOM 1158 C C . SER A 1 141 ? -15.510 -0.639 19.555 1.00 86.00 141 SER A C 1
ATOM 1160 O O . SER A 1 141 ? -14.470 -0.046 19.819 1.00 86.00 141 SER A O 1
ATOM 1162 N N . ALA A 1 142 ? -16.547 -0.659 20.395 1.00 87.06 142 ALA A N 1
ATOM 1163 C CA . ALA A 1 142 ? -16.529 0.057 21.666 1.00 87.06 142 ALA A CA 1
ATOM 1164 C C . ALA A 1 142 ? -15.525 -0.553 22.658 1.00 87.06 142 ALA A C 1
ATOM 1166 O O . ALA A 1 142 ? -14.929 0.174 23.445 1.00 87.06 142 ALA A O 1
ATOM 1167 N N . SER A 1 143 ? -15.302 -1.869 22.590 1.00 87.12 143 SER A N 1
ATOM 1168 C CA . SER A 1 143 ? -14.284 -2.545 23.401 1.00 87.12 143 SER A CA 1
ATOM 1169 C C . SER A 1 143 ? -12.868 -2.220 22.929 1.00 87.12 143 SER A C 1
ATOM 1171 O O . SER A 1 143 ? -12.007 -1.985 23.763 1.00 87.12 143 SER A O 1
ATOM 1173 N N . VAL A 1 144 ? -12.632 -2.161 21.612 1.00 85.75 144 VAL A N 1
ATOM 1174 C CA . VAL A 1 144 ? -11.354 -1.713 21.029 1.00 85.75 144 VAL A CA 1
ATOM 1175 C C . VAL A 1 144 ? -11.024 -0.295 21.495 1.00 85.75 144 VAL A C 1
ATOM 1177 O O . VAL A 1 144 ? -9.917 -0.053 21.967 1.00 85.75 144 VAL A O 1
ATOM 1180 N N . GLU A 1 145 ? -11.989 0.622 21.416 1.00 85.62 145 GLU A N 1
ATOM 1181 C CA . GLU A 1 145 ? -11.809 2.005 21.869 1.00 85.62 145 GLU A CA 1
ATOM 1182 C C . GLU A 1 145 ? -11.564 2.085 23.378 1.00 85.62 145 GLU A C 1
ATOM 1184 O O . GLU A 1 145 ? -10.639 2.751 23.836 1.00 85.62 145 GLU A O 1
ATOM 1189 N N . PHE A 1 146 ? -12.348 1.341 24.160 1.00 85.94 146 PHE A N 1
ATOM 1190 C CA . PHE A 1 146 ? -12.165 1.260 25.601 1.00 85.94 146 PHE A CA 1
ATOM 1191 C C . PHE A 1 146 ? -10.773 0.741 25.972 1.00 85.94 146 PHE A C 1
ATOM 1193 O O . PHE A 1 146 ? -10.121 1.344 26.816 1.00 85.94 146 PHE A O 1
ATOM 1200 N N . THR A 1 147 ? -10.292 -0.321 25.318 1.00 83.62 147 THR A N 1
ATOM 1201 C CA . THR A 1 147 ? -8.952 -0.876 25.549 1.00 83.62 147 THR A CA 1
ATOM 1202 C C . THR A 1 147 ? -7.855 0.147 25.270 1.00 83.62 147 THR A C 1
ATOM 1204 O O . THR A 1 147 ? -6.906 0.232 26.049 1.00 83.62 147 THR A O 1
ATOM 1207 N N . LYS A 1 148 ? -7.980 0.941 24.199 1.00 81.75 148 LYS A N 1
ATOM 1208 C CA . LYS A 1 148 ? -7.022 2.016 23.906 1.00 81.75 148 LYS A CA 1
ATOM 1209 C C . LYS A 1 148 ? -6.976 3.039 25.027 1.00 81.75 148 LYS A C 1
ATOM 1211 O O . LYS A 1 148 ? -5.912 3.248 25.594 1.00 81.75 148 LYS A O 1
ATOM 1216 N N . ILE A 1 149 ? -8.135 3.577 25.406 1.00 82.12 149 ILE A N 1
ATOM 1217 C CA . ILE A 1 149 ? -8.256 4.561 26.488 1.00 82.12 149 ILE A CA 1
ATOM 1218 C C . ILE A 1 149 ? -7.676 3.994 27.789 1.00 82.12 149 ILE A C 1
ATOM 1220 O O . ILE A 1 149 ? -6.866 4.634 28.452 1.00 82.12 149 ILE A O 1
ATOM 1224 N N . THR A 1 150 ? -8.039 2.765 28.170 1.00 79.38 150 THR A N 1
ATOM 1225 C CA . THR A 1 150 ? -7.548 2.186 29.427 1.00 79.38 150 THR A CA 1
ATOM 1226 C C . THR A 1 150 ? -6.050 1.929 29.411 1.00 79.38 150 THR A C 1
ATOM 1228 O O . THR A 1 150 ? -5.401 2.109 30.439 1.00 79.38 150 THR A O 1
ATOM 1231 N N . ARG A 1 151 ? -5.484 1.532 28.269 1.00 79.88 151 ARG A N 1
ATOM 1232 C CA . ARG A 1 151 ? -4.054 1.247 28.159 1.00 79.88 151 ARG A CA 1
ATOM 1233 C C . ARG A 1 151 ? -3.223 2.525 28.061 1.00 79.88 151 ARG A C 1
ATOM 1235 O O . ARG A 1 151 ? -2.262 2.652 28.812 1.00 79.88 151 ARG A O 1
ATOM 1242 N N . GLU A 1 152 ? -3.588 3.456 27.182 1.00 80.12 152 GLU A N 1
ATOM 1243 C CA . GLU A 1 152 ? -2.843 4.702 26.955 1.00 80.12 152 GLU A CA 1
ATOM 1244 C C . GLU A 1 152 ? -3.025 5.698 28.099 1.00 80.12 152 GLU A C 1
ATOM 1246 O O . GLU A 1 152 ? -2.042 6.170 28.670 1.00 80.12 152 GLU A O 1
ATOM 1251 N N . ASP A 1 153 ? -4.273 5.989 28.473 1.00 74.69 153 ASP A N 1
ATOM 1252 C CA . ASP A 1 153 ? -4.545 7.054 29.435 1.00 74.69 153 ASP A CA 1
ATOM 1253 C C . ASP A 1 153 ? -4.391 6.568 30.871 1.00 74.69 153 ASP A C 1
ATOM 1255 O O . ASP A 1 153 ? -4.022 7.349 31.748 1.00 74.69 153 ASP A O 1
ATOM 1259 N N . LEU A 1 154 ? -4.702 5.297 31.145 1.00 71.69 154 LEU A N 1
ATOM 1260 C CA . LEU A 1 154 ? -4.797 4.781 32.513 1.00 71.69 154 LEU A CA 1
ATOM 1261 C C . LEU A 1 154 ? -3.734 3.730 32.864 1.00 71.69 154 LEU A C 1
ATOM 1263 O O . LEU A 1 154 ? -3.575 3.442 34.049 1.00 71.69 154 LEU A O 1
ATOM 1267 N N . GLY A 1 155 ? -2.999 3.184 31.888 1.00 70.56 155 GLY A N 1
ATOM 1268 C CA . GLY A 1 155 ? -2.012 2.121 32.112 1.00 70.56 155 GLY A CA 1
ATOM 1269 C C . GLY A 1 155 ? -2.618 0.789 32.577 1.00 70.56 155 GLY A C 1
ATOM 1270 O O . GLY A 1 155 ? -1.918 -0.034 33.163 1.00 70.56 155 GLY A O 1
ATOM 1271 N N . ILE A 1 156 ? -3.920 0.577 32.357 1.00 73.31 156 ILE A N 1
ATOM 1272 C CA . ILE A 1 156 ? -4.670 -0.604 32.803 1.00 73.31 156 ILE A CA 1
ATOM 1273 C C . ILE A 1 156 ? -4.827 -1.579 31.632 1.00 73.31 156 ILE A C 1
ATOM 1275 O O . ILE A 1 156 ? -5.390 -1.235 30.592 1.00 73.31 156 ILE A O 1
ATOM 1279 N N . VAL A 1 157 ? -4.390 -2.824 31.833 1.00 68.44 157 VAL A N 1
ATOM 1280 C CA . VAL A 1 157 ? -4.545 -3.925 30.870 1.00 68.44 157 VAL A CA 1
ATOM 1281 C C . VAL A 1 157 ? -5.775 -4.753 31.246 1.00 68.44 157 VAL A C 1
ATOM 1283 O O . VAL A 1 157 ? -5.747 -5.516 32.209 1.00 68.44 157 VAL A O 1
ATOM 1286 N N . ALA A 1 158 ? -6.865 -4.605 30.491 1.00 64.31 158 ALA A N 1
ATOM 1287 C CA . ALA A 1 158 ? -8.152 -5.247 30.782 1.00 64.31 158 ALA A CA 1
ATOM 1288 C C . ALA A 1 158 ? -8.756 -5.980 29.570 1.00 64.31 158 ALA A C 1
ATOM 1290 O O . ALA A 1 158 ? -9.906 -5.776 29.181 1.00 64.31 158 ALA A O 1
ATOM 1291 N N . GLU A 1 159 ? -7.948 -6.821 28.928 1.00 66.44 159 GLU A N 1
ATOM 1292 C CA . GLU A 1 159 ? -8.231 -7.328 27.578 1.00 66.44 159 GLU A CA 1
ATOM 1293 C C . GLU A 1 159 ? -8.794 -8.762 27.547 1.00 66.44 159 GLU A C 1
ATOM 1295 O O . GLU A 1 159 ? -9.572 -9.103 26.651 1.00 66.44 159 GLU A O 1
ATOM 1300 N N . GLN A 1 160 ? -8.486 -9.597 28.547 1.00 64.62 160 GLN A N 1
ATOM 1301 C CA . GLN A 1 160 ? -8.760 -11.046 28.511 1.00 64.62 160 GLN A CA 1
ATOM 1302 C C . GLN A 1 160 ? -10.253 -11.417 28.435 1.00 64.62 160 GLN A C 1
ATOM 1304 O O . GLN A 1 160 ? -10.645 -12.333 27.701 1.00 64.62 160 GLN A O 1
ATOM 1309 N N . ASN A 1 161 ? -11.122 -10.715 29.165 1.00 64.00 161 ASN A N 1
ATOM 1310 C CA . ASN A 1 161 ? -12.552 -11.043 29.189 1.00 64.00 161 ASN A CA 1
ATOM 1311 C C . ASN A 1 161 ? -13.313 -10.520 27.965 1.00 64.00 161 ASN A C 1
ATOM 1313 O O . ASN A 1 161 ? -14.330 -11.100 27.575 1.00 64.00 161 ASN A O 1
ATOM 1317 N N . CYS A 1 162 ? -12.789 -9.481 27.311 1.00 65.00 162 CYS A N 1
ATOM 1318 C CA . CYS A 1 162 ? -13.308 -9.002 26.037 1.00 65.00 162 CYS A CA 1
ATOM 1319 C C . CYS A 1 162 ? -13.104 -10.042 24.933 1.00 65.00 162 CYS A C 1
ATOM 1321 O O . CYS A 1 162 ? -14.059 -10.482 24.282 1.00 65.00 162 CYS A O 1
ATOM 1323 N N . VAL A 1 163 ? -11.850 -10.465 24.762 1.00 66.69 163 VAL A N 1
ATOM 1324 C CA . VAL A 1 163 ? -11.427 -11.386 23.704 1.00 66.69 163 VAL A CA 1
ATOM 1325 C C . VAL A 1 163 ? -12.144 -12.730 23.844 1.00 66.69 163 VAL A C 1
ATOM 1327 O O . VAL A 1 163 ? -12.734 -13.222 22.882 1.00 66.69 163 VAL A O 1
ATOM 1330 N N . SER A 1 164 ? -12.209 -13.287 25.056 1.00 67.50 164 SER A N 1
ATOM 1331 C CA . SER A 1 164 ? -12.869 -14.578 25.299 1.00 67.50 164 SER A CA 1
ATOM 1332 C C . SER A 1 164 ? -14.384 -14.573 25.039 1.00 67.50 164 SER A C 1
ATOM 1334 O O . SER A 1 164 ?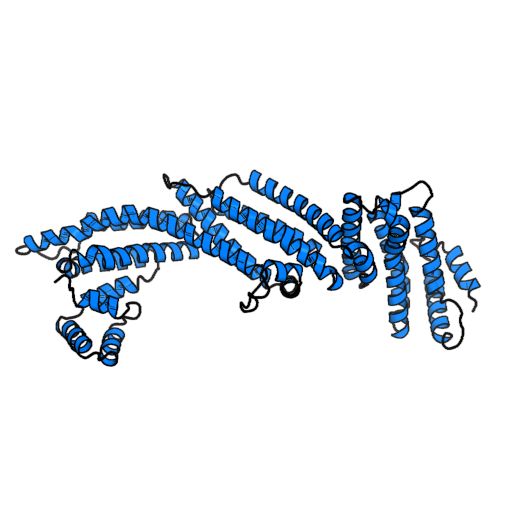 -14.949 -15.606 24.672 1.00 67.50 164 SER A O 1
ATOM 1336 N N . LEU A 1 165 ? -15.075 -13.438 25.182 1.00 71.19 165 LEU A N 1
ATOM 1337 C CA . LEU A 1 165 ? -16.522 -13.367 24.960 1.00 71.19 165 LEU A CA 1
ATOM 1338 C C . LEU A 1 165 ? -16.890 -12.975 23.525 1.00 71.19 165 LEU A C 1
ATOM 1340 O O . LEU A 1 165 ? -17.795 -13.570 22.938 1.00 71.19 165 LEU A O 1
ATOM 1344 N N . LEU A 1 166 ? -16.227 -11.958 22.973 1.00 72.06 166 LEU A N 1
ATOM 1345 C CA . LEU A 1 166 ? -16.585 -11.373 21.681 1.00 72.06 166 LEU A CA 1
ATOM 1346 C C . LEU A 1 166 ? -15.843 -12.021 20.513 1.00 72.06 166 LEU A C 1
ATOM 1348 O O . LEU A 1 166 ? -16.436 -12.160 19.442 1.00 72.06 166 LEU A O 1
ATOM 1352 N N . LEU A 1 167 ? -14.600 -12.460 20.725 1.00 73.25 167 LEU A N 1
ATOM 1353 C CA . LEU A 1 167 ? -13.732 -13.026 19.688 1.00 73.25 167 LEU A CA 1
ATOM 1354 C C . LEU A 1 167 ? -13.604 -14.554 19.758 1.00 73.25 167 LEU A C 1
ATOM 1356 O O . LEU A 1 167 ? -12.950 -15.147 18.906 1.00 73.25 167 LEU A O 1
ATOM 1360 N N . SER A 1 168 ? -14.290 -15.224 20.692 1.00 69.94 168 SER A N 1
ATOM 1361 C CA . SER A 1 168 ? -14.323 -16.699 20.769 1.00 69.94 168 SER A CA 1
ATOM 1362 C C . SER A 1 168 ? -14.997 -17.382 19.578 1.00 69.94 168 SER A C 1
ATOM 1364 O O . SER A 1 168 ? -14.924 -18.602 19.442 1.00 69.94 168 SER A O 1
ATOM 1366 N N . SER A 1 169 ? -15.656 -16.620 18.703 1.00 71.62 169 SER A N 1
ATOM 1367 C CA . SER A 1 169 ? -16.198 -17.113 17.442 1.00 71.62 169 SER A CA 1
ATOM 1368 C C . SER A 1 169 ? -15.595 -16.352 16.269 1.00 71.62 169 SER A C 1
ATOM 1370 O O . SER A 1 169 ? -15.763 -15.137 16.156 1.00 71.62 169 SER A O 1
ATOM 1372 N N . THR A 1 170 ? -15.017 -17.090 15.322 1.00 73.75 170 THR A N 1
ATOM 1373 C CA . THR A 1 170 ? -14.571 -16.578 14.015 1.00 73.75 170 THR A CA 1
ATOM 1374 C C . THR A 1 170 ? -15.672 -15.821 13.266 1.00 73.75 170 THR A C 1
ATOM 1376 O O . THR A 1 170 ? -15.393 -14.877 12.530 1.00 73.75 170 THR A O 1
ATOM 1379 N N . GLN A 1 171 ? -16.945 -16.162 13.496 1.00 78.56 171 GLN A N 1
ATOM 1380 C CA . GLN A 1 171 ? -18.084 -15.471 12.894 1.00 78.56 171 GLN A CA 1
ATOM 1381 C C . GLN A 1 171 ? -18.228 -14.023 13.391 1.00 78.56 171 GLN A C 1
ATOM 1383 O O . GLN A 1 171 ? -18.642 -13.151 12.625 1.00 78.56 171 GLN A O 1
ATOM 1388 N N . ASN A 1 172 ? -17.902 -13.749 14.656 1.00 77.38 172 ASN A N 1
ATOM 1389 C CA . ASN A 1 172 ? -17.957 -12.398 15.216 1.00 77.38 172 ASN A CA 1
ATOM 1390 C C . ASN A 1 172 ? -16.813 -11.540 14.673 1.00 77.38 172 ASN A C 1
ATOM 1392 O O . ASN A 1 172 ? -17.066 -10.425 14.213 1.00 77.38 172 ASN A O 1
ATOM 1396 N N . THR A 1 173 ? -15.604 -12.106 14.634 1.00 78.62 173 THR A N 1
ATOM 1397 C CA . THR A 1 173 ? -14.427 -11.513 13.988 1.00 78.62 173 THR A CA 1
ATOM 1398 C C . THR A 1 173 ? -14.749 -11.138 12.543 1.00 78.62 173 THR A C 1
ATOM 1400 O O . THR A 1 173 ? -14.642 -9.971 12.183 1.00 78.62 173 THR A O 1
ATOM 1403 N N . HIS A 1 174 ? -15.283 -12.073 11.748 1.00 81.75 174 HIS A N 1
ATOM 1404 C CA . HIS A 1 174 ? -15.665 -11.820 10.355 1.00 81.75 174 HIS A CA 1
ATOM 1405 C C . HIS A 1 174 ? -16.713 -10.707 10.213 1.00 81.75 174 HIS A C 1
ATOM 1407 O O . HIS A 1 174 ? -16.649 -9.884 9.300 1.00 81.75 174 HIS A O 1
ATOM 1413 N N . ARG A 1 175 ? -17.732 -10.675 11.081 1.00 81.56 175 ARG A N 1
ATOM 1414 C CA . ARG A 1 175 ? -18.783 -9.641 11.030 1.00 81.56 175 ARG A CA 1
ATOM 1415 C C . ARG A 1 175 ? -18.222 -8.251 11.290 1.00 81.56 175 ARG A C 1
ATOM 1417 O O . ARG A 1 175 ? -18.639 -7.304 10.628 1.00 81.56 175 ARG A O 1
ATOM 1424 N N . TRP A 1 176 ? -17.305 -8.134 12.244 1.00 84.88 176 TRP A N 1
ATOM 1425 C CA . TRP A 1 176 ? -16.669 -6.864 12.552 1.00 84.88 176 TRP A CA 1
ATOM 1426 C C . TRP A 1 176 ? -15.677 -6.448 11.466 1.00 84.88 176 TRP A C 1
ATOM 1428 O O . TRP A 1 176 ? -15.777 -5.329 10.971 1.00 84.88 176 TRP A O 1
ATOM 1438 N N . THR A 1 177 ? -14.814 -7.351 10.993 1.00 87.19 177 THR A N 1
ATOM 1439 C CA . THR A 1 177 ? -13.896 -7.030 9.889 1.00 87.19 177 THR A CA 1
ATOM 1440 C C . THR A 1 177 ? -14.651 -6.654 8.614 1.00 87.19 177 THR A C 1
ATOM 1442 O O . THR A 1 177 ? -14.264 -5.708 7.942 1.00 87.19 177 THR A O 1
ATOM 1445 N N . SER A 1 178 ? -15.798 -7.285 8.329 1.00 86.19 178 SER A N 1
ATOM 1446 C CA . SER A 1 178 ? -16.691 -6.884 7.226 1.00 86.19 178 SER A CA 1
ATOM 1447 C C . SER A 1 178 ? -17.258 -5.470 7.396 1.00 86.19 178 SER A C 1
ATOM 1449 O O . SER A 1 178 ? -17.477 -4.765 6.412 1.00 86.19 178 SER A O 1
ATOM 1451 N N . HIS A 1 179 ? -17.523 -5.040 8.633 1.00 86.81 179 HIS A N 1
ATOM 1452 C CA . HIS A 1 179 ? -17.977 -3.679 8.910 1.00 86.81 179 HIS A CA 1
ATOM 1453 C C . HIS A 1 179 ? -16.864 -2.658 8.650 1.00 86.81 179 HIS A C 1
ATOM 1455 O O . HIS A 1 179 ? -17.104 -1.684 7.939 1.00 86.81 179 HIS A O 1
ATOM 1461 N N . ILE A 1 180 ? -15.654 -2.917 9.159 1.00 88.06 180 ILE A N 1
ATOM 1462 C CA . ILE A 1 180 ? -14.474 -2.074 8.911 1.00 88.06 180 ILE A CA 1
ATOM 1463 C C . ILE A 1 180 ? -14.154 -2.021 7.416 1.00 88.06 180 ILE A C 1
ATOM 1465 O O . ILE A 1 180 ? -13.960 -0.935 6.872 1.00 88.06 180 ILE A O 1
ATOM 1469 N N . LYS A 1 181 ? -14.203 -3.175 6.738 1.00 91.31 181 LYS A N 1
ATOM 1470 C CA . LYS A 1 181 ? -14.045 -3.294 5.288 1.00 91.31 181 LYS A CA 1
ATOM 1471 C C . LYS A 1 181 ? -14.963 -2.329 4.552 1.00 91.31 181 LYS A C 1
ATOM 1473 O O . LYS A 1 181 ? -14.481 -1.512 3.784 1.00 91.31 181 LYS A O 1
ATOM 1478 N N . LYS A 1 182 ? -16.265 -2.367 4.848 1.00 91.25 182 LYS A N 1
ATOM 1479 C CA . LYS A 1 182 ? -17.250 -1.502 4.193 1.00 91.25 182 LYS A CA 1
ATOM 1480 C C . LYS A 1 182 ? -16.962 -0.015 4.416 1.00 91.25 182 LYS A C 1
ATOM 1482 O O . LYS A 1 182 ? -17.149 0.784 3.506 1.00 91.25 182 LYS A O 1
ATOM 1487 N N . THR A 1 183 ? -16.539 0.378 5.617 1.00 90.00 183 THR A N 1
ATOM 1488 C CA . THR A 1 183 ? -16.173 1.775 5.902 1.00 90.00 183 THR A CA 1
ATOM 1489 C C . THR A 1 183 ? -14.973 2.208 5.063 1.00 90.00 183 THR A C 1
ATOM 1491 O O . THR A 1 183 ? -15.048 3.238 4.398 1.00 90.00 183 THR A O 1
ATOM 1494 N N . ALA A 1 184 ? -13.917 1.395 5.031 1.00 93.19 184 ALA A N 1
ATOM 1495 C CA . ALA A 1 184 ? -12.710 1.699 4.273 1.00 93.19 184 ALA A CA 1
ATOM 1496 C C . ALA A 1 184 ? -12.941 1.649 2.749 1.00 93.19 184 ALA A C 1
ATOM 1498 O O . ALA A 1 184 ? -12.422 2.486 2.018 1.00 93.19 184 ALA A O 1
ATOM 1499 N N . GLU A 1 185 ? -13.780 0.729 2.265 1.00 94.12 185 GLU A N 1
ATOM 1500 C CA . GLU A 1 185 ? -14.222 0.679 0.866 1.00 94.12 185 GLU A CA 1
ATOM 1501 C C . GLU A 1 185 ? -14.993 1.943 0.477 1.00 94.12 185 GLU A C 1
ATOM 1503 O O . GLU A 1 185 ? -14.711 2.515 -0.567 1.00 94.12 185 GLU A O 1
ATOM 1508 N N . ASN A 1 186 ? -15.889 2.455 1.330 1.00 95.00 186 ASN A N 1
ATOM 1509 C CA . ASN A 1 186 ? -16.587 3.716 1.051 1.00 95.00 186 ASN A CA 1
ATOM 1510 C C . ASN A 1 186 ? -15.619 4.913 0.968 1.00 95.00 186 ASN A C 1
ATOM 1512 O O . ASN A 1 186 ? -15.839 5.835 0.184 1.00 95.00 186 ASN A O 1
ATOM 1516 N N . GLU A 1 187 ? -14.579 4.953 1.806 1.00 95.12 187 GLU A N 1
ATOM 1517 C CA . GLU A 1 187 ? -13.542 5.994 1.734 1.00 95.12 187 GLU A CA 1
ATOM 1518 C C . GLU A 1 187 ? -12.711 5.867 0.458 1.00 95.12 187 GLU A C 1
ATOM 1520 O O . GLU A 1 187 ? -12.455 6.863 -0.221 1.00 95.12 187 GLU A O 1
ATOM 1525 N N . TYR A 1 188 ? -12.362 4.637 0.088 1.00 95.81 188 TYR A N 1
ATOM 1526 C CA . TYR A 1 188 ? -11.659 4.338 -1.150 1.00 95.81 188 TYR A CA 1
ATOM 1527 C C . TYR A 1 188 ? -12.487 4.691 -2.394 1.00 95.81 188 TYR A C 1
ATOM 1529 O O . TYR A 1 188 ? -11.965 5.291 -3.333 1.00 95.81 188 TYR A O 1
ATOM 1537 N N . GLU A 1 189 ? -13.787 4.395 -2.400 1.00 94.00 189 GLU A N 1
ATOM 1538 C CA . GLU A 1 189 ? -14.704 4.779 -3.476 1.00 94.00 189 GLU A CA 1
ATOM 1539 C C . GLU A 1 189 ? -14.772 6.300 -3.622 1.00 94.00 189 GLU A C 1
ATOM 1541 O O . GLU A 1 189 ? -14.622 6.819 -4.729 1.00 94.00 189 GLU A O 1
ATOM 1546 N N . LYS A 1 190 ? -14.907 7.036 -2.510 1.00 93.81 190 LYS A N 1
ATOM 1547 C CA . LYS A 1 190 ? -14.865 8.507 -2.527 1.00 93.81 190 LYS A CA 1
ATOM 1548 C C . LYS A 1 190 ? -13.557 9.017 -3.122 1.00 93.81 190 LYS A C 1
ATOM 1550 O O . LYS A 1 190 ? -13.590 9.897 -3.982 1.00 93.81 190 LYS A O 1
ATOM 1555 N N . LEU A 1 191 ? -12.427 8.435 -2.722 1.00 93.00 191 LEU A N 1
ATOM 1556 C CA . LEU A 1 191 ? -11.119 8.782 -3.269 1.00 93.00 191 LEU A CA 1
ATOM 1557 C C . LEU A 1 191 ? -11.059 8.541 -4.786 1.00 93.00 191 LEU A C 1
ATOM 1559 O O . LEU A 1 191 ? -10.619 9.413 -5.534 1.00 93.00 191 LEU A O 1
ATOM 1563 N N . CYS A 1 192 ? -11.565 7.400 -5.256 1.00 90.56 192 CYS A N 1
ATOM 1564 C CA . CYS A 1 192 ? -11.636 7.080 -6.682 1.00 90.56 192 CYS A CA 1
ATOM 1565 C C . CYS A 1 192 ? -12.532 8.053 -7.458 1.00 90.56 192 CYS A C 1
ATOM 1567 O O . CYS A 1 192 ? -12.191 8.431 -8.574 1.00 90.56 192 CYS A O 1
ATOM 1569 N N . THR A 1 193 ? -13.655 8.489 -6.878 1.00 87.50 193 THR A N 1
ATOM 1570 C CA . THR A 1 193 ? -14.543 9.473 -7.521 1.00 87.50 193 THR A CA 1
ATOM 1571 C C . THR A 1 193 ? -13.958 10.884 -7.556 1.00 87.50 193 THR A C 1
ATOM 1573 O O . THR A 1 193 ? -14.228 11.624 -8.497 1.00 87.50 193 THR A O 1
ATOM 1576 N N . ALA A 1 194 ? -13.148 11.264 -6.563 1.00 83.62 194 ALA A N 1
ATOM 1577 C CA . ALA A 1 194 ? -12.494 12.571 -6.517 1.00 83.62 194 ALA A CA 1
ATOM 1578 C C . ALA A 1 194 ? -11.345 12.688 -7.535 1.00 83.62 194 ALA A C 1
ATOM 1580 O O . ALA A 1 194 ? -11.071 13.776 -8.040 1.00 83.62 194 ALA A O 1
ATOM 1581 N N . HIS A 1 195 ? -10.703 11.566 -7.871 1.00 75.81 195 HIS A N 1
ATOM 1582 C CA . HIS A 1 195 ? -9.565 11.506 -8.786 1.00 75.81 195 HIS A CA 1
ATOM 1583 C C . HIS A 1 195 ? -9.908 10.700 -10.042 1.00 75.81 195 HIS A C 1
ATOM 1585 O O . HIS A 1 195 ? -9.565 9.527 -10.176 1.00 75.81 195 HIS A O 1
ATOM 1591 N N . LEU A 1 196 ? -10.580 11.359 -10.988 1.00 64.62 196 LEU A N 1
ATOM 1592 C CA . LEU A 1 196 ? -11.067 10.738 -12.227 1.00 64.62 196 LEU A CA 1
ATOM 1593 C C . LEU A 1 196 ? -9.992 10.521 -13.307 1.00 64.62 196 LEU A C 1
ATOM 1595 O O . LEU A 1 196 ? -10.318 10.017 -14.379 1.00 64.62 196 LEU A O 1
ATOM 1599 N N . GLY A 1 197 ? -8.730 10.904 -13.088 1.00 69.19 197 GLY A N 1
ATOM 1600 C CA . GLY A 1 197 ? -7.711 10.763 -14.128 1.00 69.19 197 GLY A CA 1
ATOM 1601 C C . GLY A 1 197 ? -6.270 10.826 -13.639 1.00 69.19 197 GLY A C 1
ATOM 1602 O O . GLY A 1 197 ? -5.950 11.495 -12.660 1.00 69.19 197 GLY A O 1
ATOM 1603 N N . TRP A 1 198 ? -5.395 10.161 -14.392 1.00 82.81 198 TRP A N 1
ATOM 1604 C CA . TRP A 1 198 ? -3.968 9.998 -14.103 1.00 82.81 198 TRP A CA 1
ATOM 1605 C C . TRP A 1 198 ? -3.097 10.938 -14.940 1.00 82.81 198 TRP A C 1
ATOM 1607 O O . TRP A 1 198 ? -2.041 10.566 -15.421 1.00 82.81 198 TRP A O 1
ATOM 1617 N N . ASN A 1 199 ? -3.538 12.172 -15.165 1.00 77.94 199 ASN A N 1
ATOM 1618 C CA . ASN A 1 199 ? -2.902 13.041 -16.166 1.00 77.94 199 ASN A CA 1
ATOM 1619 C C . ASN A 1 199 ? -1.751 13.894 -15.615 1.00 77.94 199 ASN A C 1
ATOM 1621 O O . ASN A 1 199 ? -1.085 14.598 -16.373 1.00 77.94 199 ASN A O 1
ATOM 1625 N N . ARG A 1 200 ? -1.556 13.917 -14.292 1.00 82.62 200 ARG A N 1
ATOM 1626 C CA . ARG A 1 200 ? -0.542 14.742 -13.629 1.00 82.62 200 ARG A CA 1
ATOM 1627 C C . ARG A 1 200 ? 0.078 13.988 -12.466 1.00 82.62 200 ARG A C 1
ATOM 1629 O O . ARG A 1 200 ? -0.632 13.450 -11.621 1.00 82.62 200 ARG A O 1
ATOM 1636 N N . LEU A 1 201 ? 1.406 14.053 -12.371 1.00 81.00 201 LEU A N 1
ATOM 1637 C CA . LEU A 1 201 ? 2.159 13.422 -11.285 1.00 81.00 201 LEU A CA 1
ATOM 1638 C C . LEU A 1 201 ? 1.745 13.928 -9.898 1.00 81.00 201 LEU A C 1
ATOM 1640 O O . LEU A 1 201 ? 1.713 13.145 -8.957 1.00 81.00 201 LEU A O 1
ATOM 1644 N N . ALA A 1 202 ? 1.430 15.220 -9.765 1.00 84.38 202 ALA A N 1
ATOM 1645 C CA . ALA A 1 202 ? 1.003 15.800 -8.492 1.00 84.38 202 ALA A CA 1
ATOM 1646 C C . ALA A 1 202 ? -0.342 15.226 -8.019 1.00 84.38 202 ALA A C 1
ATOM 1648 O O . ALA A 1 202 ? -0.485 14.886 -6.848 1.00 84.38 202 ALA A O 1
ATOM 1649 N N . ASP A 1 203 ? -1.298 15.063 -8.937 1.00 85.56 203 ASP A N 1
ATOM 1650 C CA . ASP A 1 203 ? -2.618 14.507 -8.625 1.00 85.56 203 ASP A CA 1
ATOM 1651 C C . ASP A 1 203 ? -2.508 13.011 -8.294 1.00 85.56 203 ASP A C 1
ATOM 1653 O O . ASP A 1 203 ? -3.127 12.535 -7.344 1.00 85.56 203 ASP A O 1
ATOM 1657 N N . ALA A 1 204 ? -1.658 12.284 -9.028 1.00 87.06 204 ALA A N 1
ATOM 1658 C CA . ALA A 1 204 ? -1.350 10.881 -8.763 1.00 87.06 204 ALA A CA 1
ATOM 1659 C C . ALA A 1 204 ? -0.666 10.685 -7.395 1.00 87.06 204 ALA A C 1
ATOM 1661 O O . ALA A 1 204 ? -0.993 9.750 -6.663 1.00 87.06 204 ALA A O 1
ATOM 1662 N N . GLU A 1 205 ? 0.243 11.590 -7.019 1.00 87.94 205 GLU A N 1
ATOM 1663 C CA . GLU A 1 205 ? 0.875 11.589 -5.699 1.00 87.94 205 GLU A CA 1
ATOM 1664 C C . GLU A 1 205 ? -0.136 11.874 -4.588 1.00 87.94 205 GLU A C 1
ATOM 1666 O O . GLU A 1 205 ? -0.142 11.170 -3.580 1.00 87.94 205 GLU A O 1
ATOM 1671 N N . LEU A 1 206 ? -1.010 12.867 -4.769 1.00 89.62 206 LEU A N 1
ATOM 1672 C CA . LEU A 1 206 ? -2.044 13.187 -3.789 1.00 89.62 206 LEU A CA 1
ATOM 1673 C C . LEU A 1 206 ? -3.001 12.005 -3.593 1.00 89.62 206 LEU A C 1
ATOM 1675 O O . LEU A 1 206 ? -3.265 11.622 -2.456 1.00 89.62 206 LEU A O 1
ATOM 1679 N N . PHE A 1 207 ? -3.428 11.365 -4.686 1.00 91.94 207 PHE A N 1
ATOM 1680 C CA . PHE A 1 207 ? -4.221 10.138 -4.633 1.00 91.94 207 PHE A CA 1
ATOM 1681 C C . PHE A 1 207 ? -3.514 9.045 -3.824 1.00 91.94 207 PHE A C 1
ATOM 1683 O O . PHE A 1 207 ? -4.114 8.456 -2.927 1.00 91.94 207 PHE A O 1
ATOM 1690 N N . ARG A 1 208 ? -2.229 8.785 -4.106 1.00 92.38 208 ARG A N 1
ATOM 1691 C CA . ARG A 1 208 ? -1.423 7.787 -3.387 1.00 92.38 208 ARG A CA 1
ATOM 1692 C C . ARG A 1 208 ? -1.343 8.097 -1.893 1.00 92.38 208 ARG A C 1
ATOM 1694 O O . ARG A 1 208 ? -1.564 7.210 -1.072 1.00 92.38 208 ARG A O 1
ATOM 1701 N N . VAL A 1 209 ? -1.037 9.344 -1.535 1.00 92.62 209 VAL A N 1
ATOM 1702 C CA . VAL A 1 209 ? -0.951 9.789 -0.136 1.00 92.62 209 VAL A CA 1
ATOM 1703 C C . VAL A 1 209 ? -2.291 9.593 0.568 1.00 92.62 209 VAL A C 1
ATOM 1705 O O . VAL A 1 209 ? -2.323 9.018 1.653 1.00 92.62 209 VAL A O 1
ATOM 1708 N N . SER A 1 210 ? -3.399 9.996 -0.054 1.00 94.38 210 SER A N 1
ATOM 1709 C CA . SER A 1 210 ? -4.739 9.802 0.505 1.00 94.38 210 SER A CA 1
ATOM 1710 C C . SER A 1 210 ? -5.129 8.327 0.612 1.00 94.38 210 SER A C 1
ATOM 1712 O O . SER A 1 210 ? -5.739 7.930 1.599 1.00 94.38 210 SER A O 1
ATOM 1714 N N . PHE A 1 211 ? -4.727 7.480 -0.337 1.00 95.88 211 PHE A N 1
ATOM 1715 C CA . PHE A 1 211 ? -4.919 6.035 -0.225 1.00 95.88 211 PHE A CA 1
ATOM 1716 C C . PHE A 1 211 ? -4.151 5.459 0.974 1.00 95.88 211 PHE A C 1
ATOM 1718 O O . PHE A 1 211 ? -4.713 4.717 1.780 1.00 95.88 211 PHE A O 1
ATOM 1725 N N . MET A 1 212 ? -2.885 5.847 1.148 1.00 94.94 212 MET A N 1
ATOM 1726 C CA . MET A 1 212 ? -2.088 5.426 2.304 1.00 94.94 212 MET A CA 1
ATOM 1727 C C . MET A 1 212 ? -2.655 5.954 3.626 1.00 94.94 212 MET A C 1
ATOM 1729 O O . MET A 1 212 ? -2.553 5.270 4.639 1.00 94.94 212 MET A O 1
ATOM 1733 N N . GLN A 1 213 ? -3.305 7.122 3.636 1.00 94.50 213 GLN A N 1
ATOM 1734 C CA . GLN A 1 213 ? -4.029 7.610 4.813 1.00 94.50 213 GLN A CA 1
ATOM 1735 C C . GLN A 1 213 ? -5.195 6.692 5.198 1.00 94.50 213 GLN A C 1
ATOM 1737 O O . GLN A 1 213 ? -5.383 6.470 6.389 1.00 94.50 213 GLN A O 1
ATOM 1742 N N . ILE A 1 214 ? -5.919 6.108 4.234 1.00 95.12 214 ILE A N 1
ATOM 1743 C CA . ILE A 1 214 ? -6.966 5.108 4.520 1.00 95.12 214 ILE A CA 1
ATOM 1744 C C . ILE A 1 214 ? -6.338 3.872 5.177 1.00 95.12 214 ILE A C 1
ATOM 1746 O O . ILE A 1 214 ? -6.799 3.430 6.229 1.00 95.12 214 ILE A O 1
ATOM 1750 N N . ILE A 1 215 ? -5.248 3.343 4.605 1.00 94.06 215 ILE A N 1
ATOM 1751 C CA . ILE A 1 215 ? -4.533 2.187 5.172 1.00 94.06 215 ILE A CA 1
ATOM 1752 C C . ILE A 1 215 ? -4.052 2.487 6.594 1.00 94.06 215 ILE A C 1
ATOM 1754 O O . ILE A 1 215 ? -4.327 1.706 7.503 1.00 94.06 215 ILE A O 1
ATOM 1758 N N . ASN A 1 216 ? -3.406 3.636 6.803 1.00 91.31 216 ASN A N 1
ATOM 1759 C CA . ASN A 1 216 ? -2.898 4.063 8.105 1.00 91.31 216 ASN A CA 1
ATOM 1760 C C . ASN A 1 216 ? -4.021 4.313 9.117 1.00 91.31 216 ASN A C 1
ATOM 1762 O O . ASN A 1 216 ? -3.866 3.965 10.286 1.00 91.31 216 ASN A O 1
ATOM 1766 N N . HIS A 1 217 ? -5.154 4.876 8.685 1.00 91.25 217 HIS A N 1
ATOM 1767 C CA . HIS A 1 217 ? -6.324 5.060 9.538 1.00 91.25 217 HIS A CA 1
ATOM 1768 C C . HIS A 1 217 ? -6.851 3.710 10.025 1.00 91.25 217 HIS A C 1
ATOM 1770 O O . HIS A 1 217 ? -7.071 3.545 11.222 1.00 91.25 217 HIS A O 1
ATOM 1776 N N . VAL A 1 218 ? -6.976 2.728 9.124 1.00 91.00 218 VAL A N 1
ATOM 1777 C CA . VAL A 1 218 ? -7.363 1.355 9.475 1.00 91.00 218 VAL A CA 1
ATOM 1778 C C . VAL A 1 218 ? -6.345 0.728 10.432 1.00 91.00 218 VAL A C 1
ATOM 1780 O O . VAL A 1 218 ? -6.762 0.185 11.451 1.00 91.00 218 VAL A O 1
ATOM 1783 N N . THR A 1 219 ? -5.037 0.858 10.174 1.00 88.31 219 THR A N 1
ATOM 1784 C CA . THR A 1 219 ? -3.971 0.347 11.060 1.00 88.31 219 THR A CA 1
ATOM 1785 C C . THR A 1 219 ? -4.093 0.914 12.472 1.00 88.31 219 THR A C 1
ATOM 1787 O O . THR A 1 219 ? -4.161 0.166 13.448 1.00 88.31 219 THR A O 1
ATOM 1790 N N . ALA A 1 220 ? -4.209 2.241 12.584 1.00 84.81 220 ALA A N 1
ATOM 1791 C CA . ALA A 1 220 ? -4.318 2.946 13.858 1.00 84.81 220 ALA A CA 1
ATOM 1792 C C . ALA A 1 220 ? -5.535 2.502 14.686 1.00 84.81 220 ALA A C 1
ATOM 1794 O O . ALA A 1 220 ? -5.559 2.679 15.909 1.00 84.81 220 ALA A O 1
ATOM 1795 N N . GLN A 1 221 ? -6.551 1.887 14.062 1.00 82.06 221 GLN A N 1
ATOM 1796 C CA . GLN A 1 221 ? -7.682 1.337 14.802 1.00 82.06 221 GLN A CA 1
ATOM 1797 C C . GLN A 1 221 ? -7.290 0.183 15.729 1.00 82.06 221 GLN A C 1
ATOM 1799 O O . GLN A 1 221 ? -7.997 -0.027 16.712 1.00 82.06 221 GLN A O 1
ATOM 1804 N N . TYR A 1 222 ? -6.173 -0.506 15.494 1.00 80.06 222 TYR A N 1
ATOM 1805 C CA . TYR A 1 222 ? -5.807 -1.693 16.266 1.00 80.06 222 TYR A CA 1
ATOM 1806 C C . TYR A 1 222 ? -4.331 -1.793 16.682 1.00 80.06 222 TYR A C 1
ATOM 1808 O O . TYR A 1 222 ? -4.005 -2.709 17.434 1.00 80.06 222 TYR A O 1
ATOM 1816 N N . THR A 1 223 ? -3.449 -0.868 16.276 1.00 80.31 223 THR A N 1
ATOM 1817 C CA . THR A 1 223 ? -2.011 -0.880 16.637 1.00 80.31 223 THR A CA 1
ATOM 1818 C C . THR A 1 223 ? -1.751 -1.003 18.141 1.00 80.31 223 THR A C 1
ATOM 1820 O O . THR A 1 223 ? -0.812 -1.666 18.559 1.00 80.31 223 THR A O 1
ATOM 1823 N N . LEU A 1 224 ? -2.594 -0.378 18.962 1.00 76.00 224 LEU A N 1
ATOM 1824 C CA . LEU A 1 224 ? -2.417 -0.284 20.417 1.00 76.00 224 LEU A CA 1
ATOM 1825 C C . LEU A 1 224 ? -2.966 -1.498 21.187 1.00 76.00 224 LEU A C 1
ATOM 1827 O O . LEU A 1 224 ? -2.812 -1.590 22.408 1.00 76.00 224 LEU A O 1
ATOM 1831 N N . LEU A 1 225 ? -3.632 -2.425 20.493 1.00 80.44 225 LEU A N 1
ATOM 1832 C CA . LEU A 1 225 ? -4.240 -3.606 21.103 1.00 80.44 225 LEU A CA 1
ATOM 1833 C C . LEU A 1 225 ? -3.193 -4.689 21.381 1.00 80.44 225 LEU A C 1
ATOM 1835 O O . LEU A 1 225 ? -2.294 -4.919 20.568 1.00 80.44 225 LEU A O 1
ATOM 1839 N N . GLY A 1 226 ? -3.334 -5.389 22.511 1.00 78.56 226 GLY A N 1
ATOM 1840 C CA . GLY A 1 226 ? -2.401 -6.432 22.938 1.00 78.56 226 GLY A CA 1
ATOM 1841 C C . GLY A 1 226 ? -2.393 -7.683 22.054 1.00 78.56 226 GLY A C 1
ATOM 1842 O O . GLY A 1 226 ? -3.180 -7.784 21.102 1.00 78.56 226 GLY A O 1
ATOM 1843 N N . PRO A 1 227 ? -1.503 -8.642 22.362 1.00 80.31 227 PRO A N 1
ATOM 1844 C CA . PRO A 1 227 ? -1.389 -9.917 21.650 1.00 80.31 227 PRO A CA 1
ATOM 1845 C C . PRO A 1 227 ? -2.698 -10.716 21.596 1.00 80.31 227 PRO A C 1
ATOM 1847 O O . PRO A 1 227 ? -2.983 -11.403 20.621 1.00 80.31 227 PRO A O 1
ATOM 1850 N N . GLU A 1 228 ? -3.561 -10.577 22.602 1.00 78.06 228 GLU A N 1
ATOM 1851 C CA . GLU A 1 228 ? -4.854 -11.261 22.682 1.00 78.06 228 GLU A CA 1
ATOM 1852 C C . GLU A 1 228 ? -5.798 -10.874 21.530 1.00 78.06 228 GLU A C 1
ATOM 1854 O O . GLU A 1 228 ? -6.738 -11.600 21.206 1.00 78.06 228 GLU A O 1
ATOM 1859 N N . TRP A 1 229 ? -5.539 -9.739 20.880 1.00 82.19 229 TRP A N 1
ATOM 1860 C CA . TRP A 1 229 ? -6.297 -9.246 19.736 1.00 82.19 229 TRP A CA 1
ATOM 1861 C C . TRP A 1 229 ? -5.679 -9.631 18.388 1.00 82.19 229 TRP A C 1
ATOM 1863 O O . TRP A 1 229 ? -6.232 -9.259 17.352 1.00 82.19 229 TRP A O 1
ATOM 1873 N N . ASN A 1 230 ? -4.563 -10.368 18.359 1.00 83.50 230 ASN A N 1
ATOM 1874 C CA . ASN A 1 230 ? -3.831 -10.665 17.126 1.00 83.50 230 ASN A CA 1
ATOM 1875 C C . ASN A 1 230 ? -4.690 -11.340 16.054 1.00 83.50 230 ASN A C 1
ATOM 1877 O O . ASN A 1 230 ? -4.664 -10.902 14.909 1.00 83.50 230 ASN A O 1
ATOM 1881 N N . ALA A 1 231 ? -5.547 -12.299 16.413 1.00 79.50 231 ALA A N 1
ATOM 1882 C CA . ALA A 1 231 ? -6.455 -12.931 15.452 1.00 79.50 231 ALA A CA 1
ATOM 1883 C C . ALA A 1 231 ? -7.418 -11.924 14.780 1.00 79.50 231 ALA A C 1
ATOM 1885 O O . ALA A 1 231 ? -7.739 -12.052 13.596 1.00 79.50 231 ALA A O 1
ATOM 1886 N N . LEU A 1 232 ? -7.869 -10.897 15.514 1.00 83.62 232 LEU A N 1
ATOM 1887 C CA . LEU A 1 232 ? -8.678 -9.806 14.960 1.00 83.62 232 LEU A CA 1
ATOM 1888 C C . LEU A 1 232 ? -7.828 -8.901 14.060 1.00 83.62 232 LEU A C 1
ATOM 1890 O O . LEU A 1 232 ? -8.256 -8.586 12.951 1.00 83.62 232 LEU A O 1
ATOM 1894 N N . LYS A 1 233 ? -6.632 -8.515 14.524 1.00 87.19 233 LYS A N 1
ATOM 1895 C CA . LYS A 1 233 ? -5.672 -7.670 13.792 1.00 87.19 233 LYS A CA 1
ATOM 1896 C C . LYS A 1 233 ? -5.276 -8.308 12.455 1.00 87.19 233 LYS A C 1
ATOM 1898 O O . LYS A 1 233 ? -5.404 -7.675 11.410 1.00 87.19 233 LYS A O 1
ATOM 1903 N N . ALA A 1 234 ? -4.917 -9.589 12.477 1.00 84.31 234 ALA A N 1
ATOM 1904 C CA . ALA A 1 234 ? -4.649 -10.413 11.303 1.00 84.31 234 ALA A CA 1
ATOM 1905 C C . ALA A 1 234 ? -5.872 -10.487 10.372 1.00 84.31 234 ALA A C 1
ATOM 1907 O O . ALA A 1 234 ? -5.755 -10.311 9.160 1.00 84.31 234 ALA A O 1
ATOM 1908 N N . GLY A 1 235 ? -7.073 -10.657 10.937 1.00 84.94 235 GLY A N 1
ATOM 1909 C CA . GLY A 1 235 ? -8.322 -10.598 10.182 1.00 84.94 235 GLY A CA 1
ATOM 1910 C C . GLY A 1 235 ? -8.526 -9.267 9.448 1.00 84.94 235 GLY A C 1
ATOM 1911 O O . GLY A 1 235 ? -8.925 -9.279 8.283 1.00 84.94 235 GLY A O 1
ATOM 1912 N N . VAL A 1 236 ? -8.244 -8.121 10.079 1.00 89.06 236 VAL A N 1
ATOM 1913 C CA . VAL A 1 236 ? -8.330 -6.791 9.438 1.00 89.06 236 VAL A CA 1
ATOM 1914 C C . VAL A 1 236 ? -7.290 -6.639 8.336 1.00 89.06 236 VAL A C 1
ATOM 1916 O O . VAL A 1 236 ? -7.640 -6.227 7.230 1.00 89.06 236 VAL A O 1
ATOM 1919 N N . LEU A 1 237 ? -6.041 -7.015 8.610 1.00 89.25 237 LEU A N 1
ATOM 1920 C CA . LEU A 1 237 ? -4.956 -6.987 7.634 1.00 89.25 237 LEU A CA 1
ATOM 1921 C C . LEU A 1 237 ? -5.355 -7.733 6.353 1.00 89.25 237 LEU A C 1
ATOM 1923 O O . LEU A 1 237 ? -5.344 -7.157 5.265 1.00 89.25 237 LEU A O 1
ATOM 1927 N N . VAL A 1 238 ? -5.804 -8.982 6.489 1.00 86.56 238 VAL A N 1
ATOM 1928 C CA . VAL A 1 238 ? -6.156 -9.837 5.348 1.00 86.56 238 VAL A CA 1
ATOM 1929 C C . VAL A 1 238 ? -7.431 -9.371 4.643 1.00 86.56 238 VAL A C 1
ATOM 1931 O O . VAL A 1 238 ? -7.463 -9.246 3.419 1.00 86.56 238 VAL A O 1
ATOM 1934 N N . THR A 1 239 ? -8.506 -9.117 5.391 1.00 88.00 239 THR A N 1
ATOM 1935 C CA . THR A 1 239 ? -9.831 -8.884 4.786 1.00 88.00 239 THR A CA 1
ATOM 1936 C C . THR A 1 239 ? -10.080 -7.440 4.361 1.00 88.00 239 THR A C 1
ATOM 1938 O O . THR A 1 239 ? -10.941 -7.213 3.508 1.00 88.00 239 THR A O 1
ATOM 1941 N N . VAL A 1 240 ? -9.345 -6.480 4.930 1.00 92.06 240 VAL A N 1
ATOM 1942 C CA . VAL A 1 240 ? -9.494 -5.045 4.656 1.00 92.06 240 VAL A CA 1
ATOM 1943 C C . VAL A 1 240 ? -8.279 -4.514 3.911 1.00 92.06 240 VAL A C 1
ATOM 1945 O O . VAL A 1 240 ? -8.409 -4.124 2.757 1.00 92.06 240 VAL A O 1
ATOM 1948 N N . GLN A 1 241 ? -7.097 -4.509 4.531 1.00 91.50 241 GLN A N 1
ATOM 1949 C CA . GLN A 1 241 ? -5.938 -3.797 3.980 1.00 91.50 241 GLN A CA 1
ATOM 1950 C C . GLN A 1 241 ? -5.416 -4.449 2.698 1.00 91.50 241 GLN A C 1
ATOM 1952 O O . GLN A 1 241 ? -5.315 -3.778 1.672 1.00 91.50 241 GLN A O 1
ATOM 1957 N N . LEU A 1 242 ? -5.168 -5.764 2.712 1.00 90.06 242 LEU A N 1
ATOM 1958 C CA . LEU A 1 242 ? -4.752 -6.494 1.510 1.00 90.06 242 LEU A CA 1
ATOM 1959 C C . LEU A 1 242 ? -5.835 -6.463 0.420 1.00 90.06 242 LEU A C 1
ATOM 1961 O O . LEU A 1 242 ? -5.518 -6.367 -0.766 1.00 90.06 242 LEU A O 1
ATOM 1965 N N . ALA A 1 243 ? -7.116 -6.479 0.804 1.00 90.88 243 ALA A N 1
ATOM 1966 C CA . ALA A 1 243 ? -8.221 -6.348 -0.142 1.00 90.88 243 ALA A CA 1
ATOM 1967 C C . ALA A 1 243 ? -8.247 -4.967 -0.823 1.00 90.88 243 ALA A C 1
ATOM 1969 O O . ALA A 1 243 ? -8.394 -4.902 -2.040 1.00 90.88 243 ALA A O 1
ATOM 1970 N N . LEU A 1 244 ? -8.045 -3.875 -0.077 1.00 94.81 244 LEU A N 1
ATOM 1971 C CA . LEU A 1 244 ? -7.945 -2.519 -0.632 1.00 94.81 244 LEU A CA 1
ATOM 1972 C C . LEU A 1 244 ? -6.738 -2.372 -1.561 1.00 94.81 244 LEU A C 1
ATOM 1974 O O . LEU A 1 244 ? -6.855 -1.763 -2.623 1.00 94.81 244 LEU A O 1
ATOM 1978 N N . LEU A 1 245 ? -5.592 -2.957 -1.195 1.00 94.88 245 LEU A N 1
ATOM 1979 C CA . LEU A 1 245 ? -4.400 -2.973 -2.046 1.00 94.88 245 LEU A CA 1
ATOM 1980 C C . LEU A 1 245 ? -4.658 -3.709 -3.359 1.00 94.88 245 LEU A C 1
ATOM 1982 O O . LEU A 1 245 ? -4.298 -3.210 -4.425 1.00 94.88 245 LEU A O 1
ATOM 1986 N N . LYS A 1 246 ? -5.348 -4.852 -3.298 1.00 92.69 246 LYS A N 1
ATOM 1987 C CA . LYS A 1 246 ? -5.785 -5.581 -4.491 1.00 92.69 246 LYS A CA 1
ATOM 1988 C C . LYS A 1 246 ? -6.737 -4.745 -5.351 1.00 92.69 246 LYS A C 1
ATOM 1990 O O . LYS A 1 246 ? -6.554 -4.700 -6.564 1.00 92.69 246 LYS A O 1
ATOM 1995 N N . SER A 1 247 ? -7.706 -4.056 -4.748 1.00 94.31 247 SER A N 1
ATOM 1996 C CA . SER A 1 247 ? -8.627 -3.168 -5.473 1.00 94.31 247 SER A CA 1
ATOM 1997 C C . SER A 1 247 ? -7.894 -2.015 -6.162 1.00 94.31 247 SER A C 1
ATOM 1999 O O . SER A 1 247 ? -8.174 -1.718 -7.321 1.00 94.31 247 SER A O 1
ATOM 2001 N N . LEU A 1 248 ? -6.909 -1.400 -5.496 1.00 95.00 248 LEU A N 1
ATOM 2002 C CA . LEU A 1 248 ? -6.068 -0.372 -6.111 1.00 95.00 248 LEU A CA 1
ATOM 2003 C C . LEU A 1 248 ? -5.263 -0.924 -7.286 1.00 95.00 248 LEU A C 1
ATOM 2005 O O . LEU A 1 248 ? -5.234 -0.305 -8.347 1.00 95.00 248 LEU A O 1
ATOM 2009 N N . HIS A 1 249 ? -4.637 -2.084 -7.113 1.00 94.00 249 HIS A N 1
ATOM 2010 C CA . HIS A 1 249 ? -3.887 -2.730 -8.181 1.00 94.00 249 HIS A CA 1
ATOM 2011 C C . HIS A 1 249 ? -4.771 -2.979 -9.416 1.00 94.00 249 HIS A C 1
ATOM 2013 O O . HIS A 1 249 ? -4.402 -2.569 -10.517 1.00 94.00 249 HIS A O 1
ATOM 2019 N N . GLN A 1 250 ? -5.978 -3.523 -9.218 1.00 93.81 250 GLN A N 1
ATOM 2020 C CA . GLN A 1 250 ? -6.973 -3.741 -10.276 1.00 93.81 250 GLN A CA 1
ATOM 2021 C C . GLN A 1 250 ? -7.453 -2.439 -10.926 1.00 93.81 250 GLN A C 1
ATOM 2023 O O . GLN A 1 250 ? -7.634 -2.388 -12.140 1.00 93.81 250 GLN A O 1
ATOM 2028 N N . LYS A 1 251 ? -7.637 -1.367 -10.145 1.00 91.94 251 LYS A N 1
ATOM 2029 C CA . LYS A 1 251 ? -7.969 -0.046 -10.690 1.00 91.94 251 LYS A CA 1
ATOM 2030 C C . LYS A 1 251 ? -6.865 0.464 -11.613 1.00 91.94 251 LYS A C 1
ATOM 2032 O O . LYS A 1 251 ? -7.168 0.936 -12.702 1.00 91.94 251 LYS A O 1
ATOM 2037 N N . ILE A 1 252 ? -5.602 0.351 -11.196 1.00 92.38 252 ILE A N 1
ATOM 2038 C CA . ILE A 1 252 ? -4.462 0.741 -12.033 1.00 92.38 252 ILE A CA 1
ATOM 2039 C C . ILE A 1 252 ? -4.461 -0.078 -13.322 1.00 92.38 252 ILE A C 1
ATOM 2041 O O . ILE A 1 252 ? -4.295 0.519 -14.377 1.00 92.38 252 ILE A O 1
ATOM 2045 N N . GLU A 1 253 ? -4.690 -1.398 -13.258 1.00 90.88 253 GLU A N 1
ATOM 2046 C CA . GLU A 1 253 ? -4.783 -2.261 -14.449 1.00 90.88 253 GLU A CA 1
ATOM 2047 C C . GLU A 1 253 ? -5.903 -1.833 -15.402 1.00 90.88 253 GLU A C 1
ATOM 2049 O O . GLU A 1 253 ? -5.699 -1.803 -16.614 1.00 90.88 253 GLU A O 1
ATOM 2054 N N . PHE A 1 254 ? -7.069 -1.484 -14.859 1.00 90.75 254 PHE A N 1
ATOM 2055 C CA . PHE A 1 254 ? -8.217 -1.037 -15.641 1.00 90.75 254 PHE A CA 1
ATOM 2056 C C . PHE A 1 254 ? -7.990 0.333 -16.294 1.00 90.75 254 PHE A C 1
ATOM 2058 O O . PHE A 1 254 ? -8.398 0.548 -17.433 1.00 90.75 254 PHE A O 1
ATOM 2065 N N . ASP A 1 255 ? -7.315 1.246 -15.593 1.00 90.00 255 ASP A N 1
ATOM 2066 C CA . ASP A 1 255 ? -7.049 2.605 -16.070 1.00 90.00 255 ASP A CA 1
ATOM 2067 C C . ASP A 1 255 ? -5.861 2.674 -17.055 1.00 90.00 255 ASP A C 1
ATOM 2069 O O . ASP A 1 255 ? -5.584 3.738 -17.617 1.00 90.00 255 ASP A O 1
ATOM 2073 N N . VAL A 1 256 ? -5.157 1.558 -17.302 1.00 90.38 256 VAL A N 1
ATOM 2074 C CA . VAL A 1 256 ? -4.107 1.491 -18.328 1.00 90.38 256 VAL A CA 1
ATOM 2075 C C . VAL A 1 256 ? -4.736 1.689 -19.713 1.00 90.38 256 VAL A C 1
ATOM 2077 O O . VAL A 1 256 ? -5.537 0.856 -20.144 1.00 90.38 256 VAL A O 1
ATOM 2080 N N . PRO A 1 257 ? -4.330 2.712 -20.490 1.00 88.62 257 PRO A N 1
ATOM 2081 C CA . PRO A 1 257 ? -4.822 2.871 -21.853 1.00 88.62 257 PRO A CA 1
ATOM 2082 C C . PRO A 1 257 ? -4.440 1.651 -22.700 1.00 88.62 257 PRO A C 1
ATOM 2084 O O . PRO A 1 257 ? -3.283 1.215 -22.693 1.00 88.62 257 PRO A O 1
ATOM 2087 N N . LEU A 1 258 ? -5.403 1.089 -23.441 1.00 84.94 258 LEU A N 1
ATOM 2088 C CA . LEU A 1 258 ? -5.178 -0.084 -24.298 1.00 84.94 258 LEU A CA 1
ATOM 2089 C C . LEU A 1 258 ? -4.128 0.218 -25.375 1.00 84.94 258 LEU A C 1
ATOM 2091 O O . LEU A 1 258 ? -3.149 -0.526 -25.504 1.00 84.94 258 LEU A O 1
ATOM 2095 N N . PHE A 1 259 ? -4.282 1.357 -26.051 1.00 83.94 259 PHE A N 1
ATOM 2096 C CA . PHE A 1 259 ? -3.383 1.873 -27.081 1.00 83.94 259 PHE A CA 1
ATOM 2097 C C . PHE A 1 259 ? -2.803 3.221 -26.653 1.00 83.94 259 PHE A C 1
ATOM 2099 O O . PHE A 1 259 ? -3.454 3.980 -25.942 1.00 83.94 259 PHE A O 1
ATOM 2106 N N . ILE A 1 260 ? -1.567 3.498 -27.067 1.00 85.44 260 ILE A N 1
ATOM 2107 C CA . ILE A 1 260 ? -0.919 4.792 -26.840 1.00 85.44 260 ILE A CA 1
ATOM 2108 C C . ILE A 1 260 ? -1.051 5.573 -28.140 1.00 85.44 260 ILE A C 1
ATOM 2110 O O . ILE A 1 260 ? -0.345 5.292 -29.107 1.00 85.44 260 ILE A O 1
ATOM 2114 N N . GLU A 1 261 ? -1.981 6.517 -28.176 1.00 81.69 261 GLU A N 1
ATOM 2115 C CA . GLU A 1 261 ? -2.284 7.306 -29.371 1.00 81.69 261 GLU A CA 1
ATOM 2116 C C . GLU A 1 261 ? -1.739 8.728 -29.252 1.00 81.69 261 GLU A C 1
ATOM 2118 O O . GLU A 1 261 ? -1.377 9.353 -30.250 1.00 81.69 261 GLU A O 1
ATOM 2123 N N . ASN A 1 262 ? -1.663 9.255 -28.030 1.00 82.75 262 ASN A N 1
ATOM 2124 C CA . ASN A 1 262 ? -1.307 10.644 -27.789 1.00 82.75 262 ASN A CA 1
ATOM 2125 C C . ASN A 1 262 ? -0.396 10.829 -26.558 1.00 82.75 262 ASN A C 1
ATOM 2127 O O . ASN A 1 262 ? -0.093 9.905 -25.801 1.00 82.75 262 ASN A O 1
ATOM 2131 N N . LYS A 1 263 ? 0.070 12.069 -26.354 1.00 79.38 263 LYS A N 1
ATOM 2132 C CA . LYS A 1 263 ? 0.964 12.426 -25.238 1.00 79.38 263 LYS A CA 1
ATOM 2133 C C . LYS A 1 263 ? 0.300 12.293 -23.860 1.00 79.38 263 LYS A C 1
ATOM 2135 O O . LYS A 1 263 ? 1.009 12.068 -22.882 1.00 79.38 263 LYS A O 1
ATOM 2140 N N . ASN A 1 264 ? -1.026 12.412 -23.771 1.00 83.44 264 ASN A N 1
ATOM 2141 C CA . ASN A 1 264 ? -1.749 12.239 -22.511 1.00 83.44 264 ASN A CA 1
ATOM 2142 C C . ASN A 1 264 ? -1.769 10.767 -22.090 1.00 83.44 264 ASN A C 1
ATOM 2144 O O . ASN A 1 264 ? -1.620 10.497 -20.906 1.00 83.44 264 ASN A O 1
ATOM 2148 N N . ASP A 1 265 ? -1.842 9.822 -23.033 1.00 87.50 265 ASP A N 1
ATOM 2149 C CA . ASP A 1 265 ? -1.754 8.386 -22.726 1.00 87.50 265 ASP A CA 1
ATOM 2150 C C . ASP A 1 265 ? -0.383 8.033 -22.138 1.00 87.50 265 ASP A C 1
ATOM 2152 O O . ASP A 1 265 ? -0.284 7.290 -21.163 1.00 87.50 265 ASP A O 1
ATOM 2156 N N . VAL A 1 266 ? 0.688 8.621 -22.685 1.00 83.75 266 VAL A N 1
ATOM 2157 C CA . VAL A 1 266 ? 2.038 8.485 -22.118 1.00 83.75 266 VAL A CA 1
ATOM 2158 C C . VAL A 1 266 ? 2.096 9.090 -20.717 1.00 83.75 266 VAL A C 1
ATOM 2160 O O . VAL A 1 266 ? 2.618 8.457 -19.806 1.00 83.75 266 VAL A O 1
ATOM 2163 N N . SER A 1 267 ? 1.540 10.289 -20.520 1.00 83.44 267 SER A N 1
ATOM 2164 C CA . SER A 1 267 ? 1.491 10.933 -19.202 1.00 83.44 267 SER A CA 1
ATOM 2165 C C . SER A 1 267 ? 0.708 10.101 -18.176 1.00 83.44 267 SER A C 1
ATOM 2167 O O . SER A 1 267 ? 1.169 9.939 -17.046 1.00 83.44 267 SER A O 1
ATOM 2169 N N . CYS A 1 268 ? -0.406 9.497 -18.599 1.00 88.38 268 CYS A N 1
ATOM 2170 C CA . CYS A 1 268 ? -1.200 8.548 -17.825 1.00 88.38 268 CYS A CA 1
ATOM 2171 C C . CYS A 1 268 ? -0.366 7.346 -17.384 1.00 88.38 268 CYS A C 1
ATOM 2173 O O . CYS A 1 268 ? -0.220 7.100 -16.187 1.00 88.38 268 CYS A O 1
ATOM 2175 N N . LEU A 1 269 ? 0.270 6.654 -18.332 1.00 89.56 269 LEU A N 1
ATOM 2176 C CA . LEU A 1 269 ? 1.133 5.512 -18.033 1.00 89.56 269 LEU A CA 1
ATOM 2177 C C . LEU A 1 269 ? 2.287 5.883 -17.096 1.00 89.56 269 LEU A C 1
ATOM 2179 O O . LEU A 1 269 ? 2.614 5.108 -16.200 1.00 89.56 269 LEU A O 1
ATOM 2183 N N . CYS A 1 270 ? 2.881 7.066 -17.267 1.00 85.88 270 CYS A N 1
ATOM 2184 C CA . CYS A 1 270 ? 3.923 7.574 -16.381 1.00 85.88 270 CYS A CA 1
ATOM 2185 C C . CYS A 1 270 ? 3.411 7.769 -14.946 1.00 85.88 270 CYS A C 1
ATOM 2187 O O . CYS A 1 270 ? 4.078 7.358 -13.996 1.00 85.88 270 CYS A O 1
ATOM 2189 N N . CYS A 1 271 ? 2.223 8.358 -14.778 1.00 87.69 271 CYS A N 1
ATOM 2190 C CA . CYS A 1 271 ? 1.605 8.544 -13.466 1.00 87.69 271 CYS A CA 1
ATOM 2191 C C . CYS A 1 271 ? 1.266 7.205 -12.808 1.00 87.69 271 CYS A C 1
ATOM 2193 O O . CYS A 1 271 ? 1.600 7.004 -11.643 1.00 87.69 271 CYS A O 1
ATOM 2195 N N . LEU A 1 272 ? 0.676 6.270 -13.559 1.00 91.44 272 LEU A N 1
ATOM 2196 C CA . LEU A 1 272 ? 0.382 4.919 -13.081 1.00 91.44 272 LEU A CA 1
ATOM 2197 C C . LEU A 1 272 ? 1.665 4.189 -12.656 1.00 91.44 272 LEU A C 1
ATOM 2199 O O . LEU A 1 272 ? 1.735 3.664 -11.548 1.00 91.44 272 LEU A O 1
ATOM 2203 N N . ALA A 1 273 ? 2.715 4.225 -13.483 1.00 90.38 273 ALA A N 1
ATOM 2204 C CA . ALA A 1 273 ? 3.996 3.588 -13.181 1.00 90.38 273 ALA A CA 1
ATOM 2205 C C . ALA A 1 273 ? 4.659 4.183 -11.931 1.00 90.38 273 ALA A C 1
ATOM 2207 O O . ALA A 1 273 ? 5.183 3.438 -11.097 1.00 90.38 273 ALA A O 1
ATOM 2208 N N . ALA A 1 274 ? 4.621 5.512 -11.786 1.00 86.25 274 ALA A N 1
ATOM 2209 C CA . ALA A 1 274 ? 5.158 6.214 -10.627 1.00 86.25 274 ALA A CA 1
ATOM 2210 C C . ALA A 1 274 ? 4.375 5.883 -9.350 1.00 86.25 274 ALA A C 1
ATOM 2212 O O . ALA A 1 274 ? 4.989 5.591 -8.322 1.00 86.25 274 ALA A O 1
ATOM 2213 N N . THR A 1 275 ? 3.041 5.878 -9.415 1.00 90.94 275 THR A N 1
ATOM 2214 C CA . THR A 1 275 ? 2.182 5.486 -8.292 1.00 90.94 275 THR A CA 1
ATOM 2215 C C . THR A 1 275 ? 2.451 4.045 -7.881 1.00 90.94 275 THR A C 1
ATOM 2217 O O . THR A 1 275 ? 2.701 3.811 -6.702 1.00 90.94 275 THR A O 1
ATOM 2220 N N . SER A 1 276 ? 2.496 3.092 -8.820 1.00 93.25 276 SER A N 1
ATOM 2221 C CA . SER A 1 276 ? 2.808 1.690 -8.514 1.00 93.25 276 SER A CA 1
ATOM 2222 C C . SER A 1 276 ? 4.201 1.533 -7.890 1.00 93.25 276 SER A C 1
ATOM 2224 O O . SER A 1 276 ? 4.342 0.866 -6.870 1.00 93.25 276 SER A O 1
ATOM 2226 N N . SER A 1 277 ? 5.230 2.204 -8.421 1.00 90.25 277 SER A N 1
ATOM 2227 C CA . SER A 1 277 ? 6.585 2.146 -7.847 1.00 90.25 277 SER A CA 1
ATOM 2228 C C . SER A 1 277 ? 6.634 2.692 -6.418 1.00 90.25 277 SER A C 1
ATOM 2230 O O . SER A 1 277 ? 7.209 2.060 -5.534 1.00 90.25 277 SER A O 1
ATOM 2232 N N . LYS A 1 278 ? 6.000 3.843 -6.167 1.00 91.31 278 LYS A N 1
ATOM 2233 C CA . LYS A 1 278 ? 5.953 4.441 -4.827 1.00 91.31 278 LYS A CA 1
ATOM 2234 C C . LYS A 1 278 ? 5.106 3.627 -3.855 1.00 91.31 278 LYS A C 1
ATOM 2236 O O . LYS A 1 278 ? 5.464 3.542 -2.689 1.00 91.31 278 LYS A O 1
ATOM 2241 N N . MET A 1 279 ? 4.011 3.025 -4.319 1.00 93.94 279 MET A N 1
ATOM 2242 C CA . MET A 1 279 ? 3.218 2.100 -3.509 1.00 93.94 279 MET A CA 1
ATOM 2243 C C . MET A 1 279 ? 4.047 0.891 -3.083 1.00 93.94 279 MET A C 1
ATOM 2245 O O . MET A 1 279 ? 4.018 0.550 -1.907 1.00 93.94 279 MET A O 1
ATOM 2249 N N . ALA A 1 280 ? 4.828 0.289 -3.987 1.00 91.06 280 ALA A N 1
ATOM 2250 C CA . ALA A 1 280 ? 5.709 -0.825 -3.637 1.00 91.06 280 ALA A CA 1
ATOM 2251 C C . ALA A 1 280 ? 6.681 -0.454 -2.502 1.00 91.06 280 ALA A C 1
ATOM 2253 O O . ALA A 1 280 ? 6.775 -1.184 -1.522 1.00 91.06 280 ALA A O 1
ATOM 2254 N N . LEU A 1 281 ? 7.326 0.715 -2.588 1.00 90.31 281 LEU A N 1
ATOM 2255 C CA . LEU A 1 281 ? 8.222 1.211 -1.535 1.00 90.31 281 LEU A CA 1
ATOM 2256 C C . LEU A 1 281 ? 7.485 1.479 -0.217 1.00 90.31 281 LEU A C 1
ATOM 2258 O O . LEU A 1 281 ? 7.898 0.979 0.823 1.00 90.31 281 LEU A O 1
ATOM 2262 N N . SER A 1 282 ? 6.358 2.198 -0.257 1.00 92.31 282 SER A N 1
ATOM 2263 C CA . SER A 1 282 ? 5.567 2.491 0.947 1.00 92.31 282 SER A CA 1
ATOM 2264 C C . SER A 1 282 ? 5.055 1.232 1.647 1.00 92.31 282 SER A C 1
ATOM 2266 O O . SER A 1 282 ? 4.877 1.241 2.859 1.00 92.31 282 SER A O 1
ATOM 2268 N N . LEU A 1 283 ? 4.800 0.154 0.903 1.00 90.81 283 LEU A N 1
ATOM 2269 C CA . LEU A 1 283 ? 4.381 -1.125 1.469 1.00 90.81 283 LEU A CA 1
ATOM 2270 C C . LEU A 1 283 ? 5.524 -1.882 2.142 1.00 90.81 283 LEU A C 1
ATOM 2272 O O . LEU A 1 283 ? 5.291 -2.494 3.181 1.00 90.81 283 LEU A O 1
ATOM 2276 N N . LEU A 1 284 ? 6.734 -1.824 1.582 1.00 87.19 284 LEU A N 1
ATOM 2277 C CA . LEU A 1 284 ? 7.924 -2.383 2.227 1.00 87.19 284 LEU A CA 1
ATOM 2278 C C . LEU A 1 284 ? 8.207 -1.650 3.545 1.00 87.19 284 LEU A C 1
ATOM 2280 O O . LEU A 1 284 ? 8.298 -2.294 4.583 1.00 87.19 284 LEU A O 1
ATOM 2284 N N . GLU A 1 285 ? 8.206 -0.313 3.526 1.00 88.50 285 GLU A N 1
ATOM 2285 C CA . GLU A 1 285 ? 8.370 0.523 4.728 1.00 88.50 285 GLU A CA 1
ATOM 2286 C C . GLU A 1 285 ? 7.279 0.254 5.779 1.00 88.50 285 GLU A C 1
ATOM 2288 O O . GLU A 1 285 ? 7.550 0.183 6.977 1.00 88.50 285 GLU A O 1
ATOM 2293 N N . LEU A 1 286 ? 6.023 0.092 5.346 1.00 86.38 286 LEU A N 1
ATOM 2294 C CA . LEU A 1 286 ? 4.919 -0.248 6.245 1.00 86.38 286 LEU A CA 1
ATOM 2295 C C . LEU A 1 286 ? 5.117 -1.636 6.865 1.00 86.38 286 LEU A C 1
ATOM 2297 O O . LEU A 1 286 ? 4.859 -1.822 8.051 1.00 86.38 286 LEU A O 1
ATOM 2301 N N . GLY A 1 287 ? 5.580 -2.599 6.070 1.00 83.75 287 GLY A N 1
ATOM 2302 C CA . GLY A 1 287 ? 5.826 -3.966 6.505 1.00 83.75 287 GLY A CA 1
ATOM 2303 C C . GLY A 1 287 ? 6.960 -4.111 7.519 1.00 83.75 287 GLY A C 1
ATOM 2304 O O . GLY A 1 287 ? 6.952 -5.075 8.276 1.00 83.75 287 GLY A O 1
ATOM 2305 N N . GLU A 1 288 ? 7.895 -3.160 7.570 1.00 83.38 288 GLU A N 1
ATOM 2306 C CA . GLU A 1 288 ? 8.983 -3.122 8.558 1.00 83.38 288 GLU A CA 1
ATOM 2307 C C . GLU A 1 288 ? 8.515 -2.700 9.962 1.00 83.38 288 GLU A C 1
ATOM 2309 O O . GLU A 1 288 ? 9.263 -2.832 10.935 1.00 83.38 288 GLU A O 1
ATOM 2314 N N . GLN A 1 289 ? 7.284 -2.198 10.114 1.00 84.06 289 GLN A N 1
ATOM 2315 C CA . GLN A 1 289 ? 6.769 -1.835 11.433 1.00 84.06 289 GLN A CA 1
ATOM 2316 C C . GLN A 1 289 ? 6.517 -3.091 12.277 1.00 84.06 289 GLN A C 1
ATOM 2318 O O . GLN A 1 289 ? 5.848 -4.029 11.840 1.00 84.06 289 GLN A O 1
ATOM 2323 N N . LEU A 1 290 ? 6.974 -3.060 13.536 1.00 78.25 290 LEU A N 1
ATOM 2324 C CA . LEU A 1 290 ? 6.881 -4.177 14.486 1.00 78.25 290 LEU A CA 1
ATOM 2325 C C . LEU A 1 290 ? 5.465 -4.770 14.579 1.00 78.25 290 LEU A C 1
ATOM 2327 O O . LEU A 1 290 ? 5.306 -5.987 14.609 1.00 78.25 290 LEU A O 1
ATOM 2331 N N . SER A 1 291 ? 4.435 -3.918 14.533 1.00 77.56 291 SER A N 1
ATOM 2332 C CA . SER A 1 291 ? 3.034 -4.342 14.597 1.00 77.56 291 SER A CA 1
ATOM 2333 C C . SER A 1 291 ? 2.601 -5.249 13.446 1.00 77.56 291 SER A C 1
ATOM 2335 O O . SER A 1 291 ? 1.629 -5.975 13.605 1.00 77.56 291 SER A O 1
ATOM 2337 N N . PHE A 1 292 ? 3.265 -5.204 12.287 1.00 81.88 292 PHE A N 1
ATOM 2338 C CA . PHE A 1 292 ? 2.991 -6.112 11.169 1.00 81.88 292 PHE A CA 1
ATOM 2339 C C . PHE A 1 292 ? 3.897 -7.339 11.178 1.00 81.88 292 PHE A C 1
ATOM 2341 O O . PHE A 1 292 ? 3.441 -8.409 10.781 1.00 81.88 292 PHE A O 1
ATOM 2348 N N . CYS A 1 293 ? 5.129 -7.213 11.678 1.00 78.38 293 CYS A N 1
ATOM 2349 C CA . CYS A 1 293 ? 6.020 -8.353 11.896 1.00 78.38 293 CYS A CA 1
ATOM 2350 C C . CYS A 1 293 ? 5.388 -9.371 12.854 1.00 78.38 293 CYS A C 1
ATOM 2352 O O . CYS A 1 293 ? 5.339 -10.554 12.539 1.00 78.38 293 CYS A O 1
ATOM 2354 N N . GLU A 1 294 ? 4.810 -8.907 13.967 1.00 78.88 294 GLU A N 1
ATOM 2355 C CA . GLU A 1 294 ? 4.105 -9.768 14.931 1.00 78.88 294 GLU A CA 1
ATOM 2356 C C . GLU A 1 294 ? 2.880 -10.473 14.325 1.00 78.88 294 GLU A C 1
ATOM 2358 O O . GLU A 1 294 ? 2.515 -11.564 14.750 1.00 78.88 294 GLU A O 1
ATOM 2363 N N . LEU A 1 295 ? 2.235 -9.870 13.320 1.00 81.81 295 LEU A N 1
ATOM 2364 C CA . LEU A 1 295 ? 1.064 -10.457 12.661 1.00 81.81 295 LEU A CA 1
ATOM 2365 C C . LEU A 1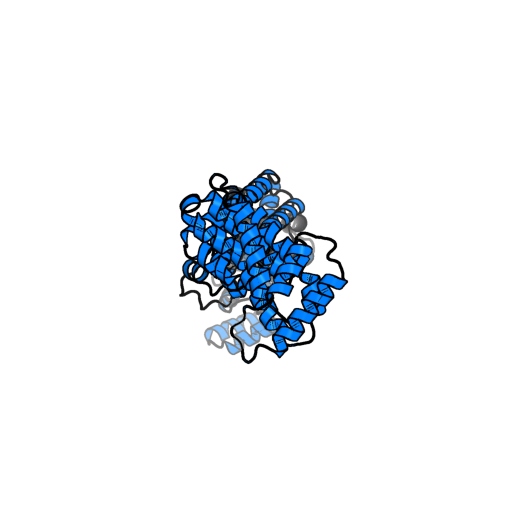 295 ? 1.431 -11.471 11.578 1.00 81.81 295 LEU A C 1
ATOM 2367 O O . LEU A 1 295 ? 0.560 -12.234 11.164 1.00 81.81 295 LEU A O 1
ATOM 2371 N N . ALA A 1 296 ? 2.679 -11.486 11.105 1.00 76.88 296 ALA A N 1
ATOM 2372 C CA . ALA A 1 296 ? 3.116 -12.389 10.043 1.00 76.88 296 ALA A CA 1
ATOM 2373 C C . ALA A 1 296 ? 3.007 -13.869 10.446 1.00 76.88 296 ALA A C 1
ATOM 2375 O O . ALA A 1 296 ? 2.739 -14.721 9.602 1.00 76.88 296 ALA A O 1
ATOM 2376 N N . GLU A 1 297 ? 3.160 -14.157 11.739 1.00 76.94 297 GLU A N 1
ATOM 2377 C CA . GLU A 1 297 ? 3.112 -15.509 12.303 1.00 76.94 297 GLU A CA 1
ATOM 2378 C C . GLU A 1 297 ? 1.682 -15.982 12.620 1.00 76.94 297 GLU A C 1
ATOM 2380 O O . GLU A 1 297 ? 1.461 -17.150 12.943 1.00 76.94 297 GLU A O 1
ATOM 2385 N N . GLU A 1 298 ? 0.682 -15.104 12.515 1.00 78.69 298 GLU A N 1
ATOM 2386 C CA . GLU A 1 298 ? -0.688 -15.429 12.907 1.00 78.69 298 GLU A CA 1
ATOM 2387 C C . GLU A 1 298 ? -1.375 -16.375 11.900 1.00 78.69 298 GLU A C 1
ATOM 2389 O O . GLU A 1 298 ? -1.222 -16.210 10.682 1.00 78.69 298 GLU A O 1
ATOM 2394 N N . PRO A 1 299 ? -2.209 -17.335 12.360 1.00 74.94 299 PRO A N 1
ATOM 2395 C CA . PRO A 1 299 ? -2.873 -18.311 11.490 1.00 74.94 299 PRO A CA 1
ATOM 2396 C C . PRO A 1 299 ? -3.632 -17.708 10.295 1.00 74.94 299 PRO A C 1
ATOM 2398 O O . PRO A 1 299 ? -3.426 -18.171 9.179 1.00 74.94 299 PRO A O 1
ATOM 2401 N N . PRO A 1 300 ? -4.434 -16.627 10.441 1.00 74.00 300 PRO A N 1
ATOM 2402 C CA . PRO A 1 300 ? -5.143 -16.041 9.300 1.00 74.00 300 PRO A CA 1
ATOM 2403 C C . PRO A 1 300 ? -4.219 -15.513 8.193 1.00 74.00 300 PRO A C 1
ATOM 2405 O O . PRO A 1 300 ? -4.653 -15.393 7.048 1.00 74.00 300 PRO A O 1
ATOM 2408 N N . VAL A 1 301 ? -2.977 -15.159 8.536 1.00 73.69 301 VAL A N 1
ATOM 2409 C CA . VAL A 1 301 ? -1.961 -14.676 7.596 1.00 73.69 301 VAL A CA 1
ATOM 2410 C C . VAL A 1 301 ? -1.246 -15.867 6.964 1.00 73.69 301 VAL A C 1
ATOM 2412 O O . VAL A 1 301 ? -1.224 -15.989 5.742 1.00 73.69 301 VAL A O 1
ATOM 2415 N N . THR A 1 302 ? -0.743 -16.797 7.772 1.00 73.44 302 THR A N 1
ATOM 2416 C CA . THR A 1 302 ? -0.047 -17.999 7.278 1.00 73.44 302 THR A CA 1
ATOM 2417 C C . THR A 1 302 ? -0.942 -18.905 6.418 1.00 73.44 302 THR A C 1
ATOM 2419 O O . THR A 1 302 ? -0.478 -19.442 5.411 1.00 73.44 302 THR A O 1
ATOM 2422 N N . ASP A 1 303 ? -2.240 -19.002 6.728 1.00 71.88 303 ASP A N 1
ATOM 2423 C CA . ASP A 1 303 ? -3.239 -19.709 5.913 1.00 71.88 303 ASP A CA 1
ATOM 2424 C C . ASP A 1 303 ? -3.398 -19.084 4.516 1.00 71.88 303 ASP A C 1
ATOM 2426 O O . ASP A 1 303 ? -3.582 -19.803 3.530 1.00 71.88 303 ASP A O 1
ATOM 2430 N N . LEU A 1 304 ? -3.317 -17.750 4.417 1.00 69.81 304 LEU A N 1
ATOM 2431 C CA . LEU A 1 304 ? -3.454 -17.010 3.158 1.00 69.81 304 LEU A CA 1
ATOM 2432 C C . LEU A 1 304 ? -2.243 -17.212 2.238 1.00 69.81 304 LEU A C 1
ATOM 2434 O O . LEU A 1 304 ? -2.409 -17.281 1.021 1.00 69.81 304 LEU A O 1
ATOM 2438 N N . PHE A 1 305 ? -1.042 -17.292 2.813 1.00 64.81 305 PHE A N 1
ATOM 2439 C CA . PHE A 1 305 ? 0.214 -17.396 2.063 1.00 64.81 305 PHE A CA 1
ATOM 2440 C C . PHE A 1 305 ? 0.695 -18.841 1.852 1.00 64.81 305 PHE A C 1
ATOM 2442 O O . PHE A 1 305 ? 1.653 -19.057 1.114 1.00 64.81 305 PHE A O 1
ATOM 2449 N N . HIS A 1 306 ? -0.018 -19.824 2.421 1.00 57.66 306 HIS A N 1
ATOM 2450 C CA . HIS A 1 306 ? 0.349 -21.240 2.502 1.00 57.66 306 HIS A CA 1
ATOM 2451 C C . HIS A 1 306 ? 1.680 -21.462 3.252 1.00 57.66 306 HIS A C 1
ATOM 2453 O O . HIS A 1 306 ? 2.700 -20.843 2.964 1.00 57.66 306 HIS A O 1
ATOM 2459 N N . ALA A 1 307 ? 1.708 -22.408 4.198 1.00 44.38 307 ALA A N 1
ATOM 2460 C CA . ALA A 1 307 ? 2.856 -22.663 5.085 1.00 44.38 307 ALA A CA 1
ATOM 2461 C C . ALA A 1 307 ? 4.207 -22.954 4.376 1.00 44.38 307 ALA A C 1
ATOM 2463 O O . ALA A 1 307 ? 5.244 -22.981 5.029 1.00 44.38 307 ALA A O 1
ATOM 2464 N N . SER A 1 308 ? 4.222 -23.155 3.053 1.00 42.47 308 SER A N 1
ATOM 2465 C CA . SER A 1 308 ? 5.427 -23.379 2.244 1.00 42.47 308 SER A CA 1
ATOM 2466 C C . SER A 1 308 ? 6.121 -22.104 1.736 1.00 42.47 308 SER A C 1
ATOM 2468 O O . SER A 1 308 ? 7.141 -22.226 1.068 1.00 42.47 308 SER A O 1
ATOM 2470 N N . GLN A 1 309 ? 5.604 -20.896 2.009 1.00 45.00 309 GLN A N 1
ATOM 2471 C CA . GLN A 1 309 ? 6.298 -19.628 1.704 1.00 45.00 309 GLN A CA 1
ATOM 2472 C C . GLN A 1 309 ? 7.141 -19.081 2.876 1.00 45.00 309 GLN A C 1
ATOM 2474 O O . GLN A 1 309 ? 7.653 -17.968 2.787 1.00 45.00 309 GLN A O 1
ATOM 2479 N N . MET A 1 310 ? 7.343 -19.862 3.949 1.00 40.91 310 MET A N 1
ATOM 2480 C CA . MET A 1 310 ? 8.207 -19.481 5.083 1.00 40.91 310 MET A CA 1
ATOM 2481 C C . MET A 1 310 ? 9.704 -19.334 4.735 1.00 40.91 310 MET A C 1
ATOM 2483 O O . MET A 1 310 ? 10.469 -18.877 5.577 1.00 40.91 310 MET A O 1
ATOM 2487 N N . ASP A 1 311 ? 10.126 -19.664 3.511 1.00 38.31 311 ASP A N 1
ATOM 2488 C CA . ASP A 1 311 ? 11.518 -19.494 3.065 1.00 38.31 311 ASP A CA 1
ATOM 2489 C C . ASP A 1 311 ? 11.822 -18.110 2.464 1.00 38.31 311 ASP A C 1
ATOM 2491 O O . ASP A 1 311 ? 12.955 -17.852 2.052 1.00 38.31 311 ASP A O 1
ATOM 2495 N N . LEU A 1 312 ? 10.852 -17.190 2.413 1.00 41.69 312 LEU A N 1
ATOM 2496 C CA . LEU A 1 312 ? 11.117 -15.812 2.000 1.00 41.69 312 LEU A CA 1
ATOM 2497 C C . LEU A 1 312 ? 11.212 -14.903 3.231 1.00 41.69 312 LEU A C 1
ATOM 2499 O O . LEU A 1 312 ? 10.194 -14.657 3.878 1.00 41.69 312 LEU A O 1
ATOM 2503 N N . PRO A 1 313 ? 12.400 -14.359 3.557 1.00 45.91 313 PRO A N 1
ATOM 2504 C CA . PRO A 1 313 ? 12.504 -13.317 4.563 1.00 45.91 313 PRO A CA 1
ATOM 2505 C C . PRO A 1 313 ? 11.699 -12.108 4.081 1.00 45.91 313 PRO A C 1
ATOM 2507 O O . PRO A 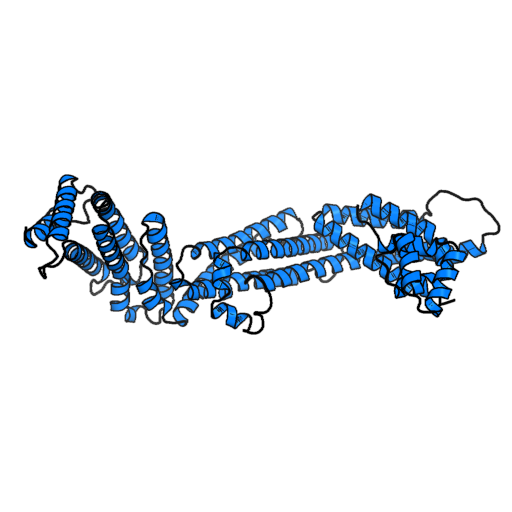1 313 ? 12.102 -11.411 3.148 1.00 45.91 313 PRO A O 1
ATOM 2510 N N . GLY A 1 314 ? 10.545 -11.853 4.695 1.00 57.66 314 GLY A N 1
ATOM 2511 C CA . GLY A 1 314 ? 9.895 -10.571 4.513 1.00 57.66 314 GLY A CA 1
ATOM 2512 C C . GLY A 1 314 ? 8.476 -10.429 5.033 1.00 57.66 314 GLY A C 1
ATOM 2513 O O . GLY A 1 314 ? 7.939 -11.270 5.744 1.00 57.66 314 GLY A O 1
ATOM 2514 N N . THR A 1 315 ? 7.926 -9.257 4.742 1.00 70.94 315 THR A N 1
ATOM 2515 C CA . THR A 1 315 ? 6.773 -8.679 5.430 1.00 70.94 315 THR A CA 1
ATOM 2516 C C . THR A 1 315 ? 5.452 -9.188 4.847 1.00 70.94 315 THR A C 1
ATOM 2518 O O . THR A 1 315 ? 5.392 -9.604 3.688 1.00 70.94 315 THR A O 1
ATOM 2521 N N . VAL A 1 316 ? 4.353 -9.063 5.602 1.00 79.69 316 VAL A N 1
ATOM 2522 C CA . VAL A 1 316 ? 2.982 -9.401 5.150 1.00 79.69 316 VAL A CA 1
ATOM 2523 C C . VAL A 1 316 ? 2.538 -8.663 3.876 1.00 79.69 316 VAL A C 1
ATOM 2525 O O . VAL A 1 316 ? 1.560 -9.053 3.237 1.00 79.69 316 VAL A O 1
ATOM 2528 N N . PHE A 1 317 ? 3.248 -7.598 3.492 1.00 86.75 317 PHE A N 1
ATOM 2529 C CA . PHE A 1 317 ? 2.973 -6.808 2.296 1.00 86.75 317 PHE A CA 1
ATOM 2530 C C . PHE A 1 317 ? 3.864 -7.154 1.100 1.00 86.75 317 PHE A C 1
ATOM 2532 O O . PHE A 1 317 ? 3.623 -6.610 0.024 1.00 86.75 317 PHE A O 1
ATOM 2539 N N . ASN A 1 318 ? 4.838 -8.061 1.227 1.00 84.25 318 ASN A N 1
ATOM 2540 C CA . ASN A 1 318 ? 5.794 -8.365 0.157 1.00 84.25 318 ASN A CA 1
ATOM 2541 C C . ASN A 1 318 ? 5.116 -8.747 -1.161 1.00 84.25 318 ASN A C 1
ATOM 2543 O O . ASN A 1 318 ? 5.431 -8.166 -2.194 1.00 84.25 318 ASN A O 1
ATOM 2547 N N . ALA A 1 319 ? 4.136 -9.654 -1.127 1.00 84.31 319 ALA A N 1
ATOM 2548 C CA . ALA A 1 319 ? 3.412 -10.063 -2.331 1.00 84.31 319 ALA A CA 1
ATOM 2549 C C . ALA A 1 319 ? 2.677 -8.881 -2.995 1.00 84.31 319 ALA A C 1
ATOM 2551 O O . ALA A 1 319 ? 2.652 -8.751 -4.217 1.00 84.31 319 ALA A O 1
ATOM 2552 N N . ALA A 1 320 ? 2.091 -7.981 -2.198 1.00 88.12 320 ALA A N 1
ATOM 2553 C CA . ALA A 1 320 ? 1.454 -6.777 -2.724 1.00 88.12 320 ALA A CA 1
ATOM 2554 C C . ALA A 1 320 ? 2.494 -5.804 -3.303 1.00 88.12 320 ALA A C 1
ATOM 2556 O O . ALA A 1 320 ? 2.302 -5.293 -4.406 1.00 88.12 320 ALA A O 1
ATOM 2557 N N . ALA A 1 321 ? 3.606 -5.583 -2.598 1.00 90.12 321 ALA A N 1
ATOM 2558 C CA . ALA A 1 321 ? 4.704 -4.738 -3.051 1.00 90.12 321 ALA A CA 1
ATOM 2559 C C . ALA A 1 321 ? 5.311 -5.251 -4.367 1.00 90.12 321 ALA A C 1
ATOM 2561 O O . ALA A 1 321 ? 5.521 -4.462 -5.287 1.00 90.12 321 ALA A O 1
ATOM 2562 N N . GLU A 1 322 ? 5.511 -6.562 -4.499 1.00 89.19 322 GLU A N 1
ATOM 2563 C CA . GLU A 1 322 ? 5.998 -7.206 -5.720 1.00 89.19 322 GLU A CA 1
ATOM 2564 C C . GLU A 1 322 ? 5.014 -7.049 -6.885 1.00 89.19 322 GLU A C 1
ATOM 2566 O O . GLU A 1 322 ? 5.434 -6.708 -7.994 1.00 89.19 322 GLU A O 1
ATOM 2571 N N . ASN A 1 323 ? 3.707 -7.203 -6.648 1.00 90.94 323 ASN A N 1
ATOM 2572 C CA . ASN A 1 323 ? 2.687 -6.958 -7.673 1.00 90.94 323 ASN A CA 1
ATOM 2573 C C . ASN A 1 323 ? 2.736 -5.509 -8.183 1.00 90.94 323 ASN A C 1
ATOM 2575 O O . ASN A 1 323 ? 2.740 -5.273 -9.393 1.00 90.94 323 ASN A O 1
ATOM 2579 N N . PHE A 1 324 ? 2.849 -4.527 -7.282 1.00 93.12 324 PHE A N 1
ATOM 2580 C CA . PHE A 1 324 ? 2.988 -3.120 -7.668 1.00 93.12 324 PHE A CA 1
ATOM 2581 C C . PHE A 1 324 ? 4.323 -2.831 -8.376 1.00 93.12 324 PHE A C 1
ATOM 2583 O O . PHE A 1 324 ? 4.345 -2.099 -9.369 1.00 93.12 324 PHE A O 1
ATOM 2590 N N . ALA A 1 325 ? 5.433 -3.422 -7.929 1.00 90.12 325 ALA A N 1
ATOM 2591 C CA . ALA A 1 325 ? 6.734 -3.277 -8.580 1.00 90.12 325 ALA A CA 1
ATOM 2592 C C . ALA A 1 325 ? 6.721 -3.868 -10.001 1.00 90.12 325 ALA A C 1
ATOM 2594 O O . ALA A 1 325 ? 7.153 -3.217 -10.958 1.00 90.12 325 ALA A O 1
ATOM 2595 N N . THR A 1 326 ? 6.148 -5.062 -10.158 1.00 91.69 326 THR A N 1
ATOM 2596 C CA . THR A 1 326 ? 5.976 -5.748 -11.446 1.00 91.69 326 THR A CA 1
ATOM 2597 C C . THR A 1 326 ? 5.079 -4.945 -12.382 1.00 91.69 326 THR A C 1
ATOM 2599 O O . THR A 1 326 ? 5.421 -4.743 -13.549 1.00 91.69 326 THR A O 1
ATOM 2602 N N . GLN A 1 327 ? 3.970 -4.407 -11.870 1.00 92.88 327 GLN A N 1
ATOM 2603 C CA . GLN A 1 327 ? 3.081 -3.536 -12.633 1.00 92.88 327 GLN A CA 1
ATOM 2604 C C . GLN A 1 327 ? 3.795 -2.261 -13.092 1.00 92.88 327 GLN A C 1
ATOM 2606 O O . GLN A 1 327 ? 3.707 -1.906 -14.265 1.00 92.88 327 GLN A O 1
ATOM 2611 N N . SER A 1 328 ? 4.554 -1.605 -12.209 1.00 90.94 328 SER A N 1
ATOM 2612 C CA . SER A 1 328 ? 5.358 -0.430 -12.567 1.00 90.94 328 SER A CA 1
ATOM 2613 C C . SER A 1 328 ? 6.339 -0.752 -13.696 1.00 90.94 328 SER A C 1
ATOM 2615 O O . SER A 1 328 ? 6.372 -0.050 -14.707 1.00 90.94 328 SER A O 1
ATOM 2617 N N . ARG A 1 329 ? 7.073 -1.867 -13.586 1.00 89.25 329 ARG A N 1
ATOM 2618 C CA . ARG A 1 329 ? 8.002 -2.329 -14.626 1.00 89.25 329 ARG A CA 1
ATOM 2619 C C . ARG A 1 329 ? 7.292 -2.598 -15.956 1.00 89.25 329 ARG A C 1
ATOM 2621 O O . ARG A 1 329 ? 7.792 -2.183 -16.999 1.00 89.25 329 ARG A O 1
ATOM 2628 N N . SER A 1 330 ? 6.130 -3.251 -15.928 1.00 91.56 330 SER A N 1
ATOM 2629 C CA . SER A 1 330 ? 5.313 -3.527 -17.118 1.00 91.56 330 SER A CA 1
ATOM 2630 C C . SER A 1 330 ? 4.847 -2.238 -17.806 1.00 91.56 330 SER A C 1
ATOM 2632 O O . SER A 1 330 ? 4.979 -2.091 -19.023 1.00 91.56 330 SER A O 1
ATOM 2634 N N . LEU A 1 331 ? 4.388 -1.252 -17.028 1.00 91.94 331 LEU A N 1
ATOM 2635 C CA . LEU A 1 331 ? 3.978 0.057 -17.540 1.00 91.94 331 LEU A CA 1
ATOM 2636 C C . LEU A 1 331 ? 5.155 0.821 -18.159 1.00 91.94 331 LEU A C 1
ATOM 2638 O O . LEU A 1 331 ? 5.028 1.331 -19.273 1.00 91.94 331 LEU A O 1
ATOM 2642 N N . LEU A 1 332 ? 6.314 0.845 -17.492 1.00 88.88 332 LEU A N 1
ATOM 2643 C CA . LEU A 1 332 ? 7.536 1.449 -18.036 1.00 88.88 332 LEU A CA 1
ATOM 2644 C C . LEU A 1 332 ? 7.977 0.765 -19.334 1.00 88.88 332 LEU A C 1
ATOM 2646 O O . LEU A 1 332 ? 8.301 1.455 -20.298 1.00 88.88 332 LEU A O 1
ATOM 2650 N N . MET A 1 333 ? 7.913 -0.568 -19.405 1.00 88.44 333 MET A N 1
ATOM 2651 C CA . MET A 1 333 ? 8.207 -1.322 -20.626 1.00 88.44 333 MET A CA 1
ATOM 2652 C C . MET A 1 333 ? 7.229 -0.976 -21.757 1.00 88.44 333 MET A C 1
ATOM 2654 O O . MET A 1 333 ? 7.644 -0.793 -22.901 1.00 88.44 333 MET A O 1
ATOM 2658 N N . LYS A 1 334 ? 5.933 -0.821 -21.456 1.00 89.81 334 LYS A N 1
ATOM 2659 C CA . LYS A 1 334 ? 4.928 -0.400 -22.444 1.00 89.81 334 LYS A CA 1
ATOM 2660 C C . LYS A 1 334 ? 5.251 0.984 -23.019 1.00 89.81 334 LYS A C 1
ATOM 2662 O O . LYS A 1 334 ? 5.186 1.168 -24.235 1.00 89.81 334 LYS A O 1
ATOM 2667 N N . ILE A 1 335 ? 5.646 1.934 -22.168 1.00 88.06 335 ILE A N 1
ATOM 2668 C CA . ILE A 1 335 ? 6.085 3.268 -22.602 1.00 88.06 335 ILE A CA 1
ATOM 2669 C C . ILE A 1 335 ? 7.378 3.160 -23.430 1.00 88.06 335 ILE A C 1
ATOM 2671 O O . ILE A 1 335 ? 7.461 3.753 -24.506 1.00 88.06 335 ILE A O 1
ATOM 2675 N N . ALA A 1 336 ? 8.361 2.374 -22.980 1.00 85.19 336 ALA A N 1
ATOM 2676 C CA . ALA A 1 336 ? 9.624 2.176 -23.689 1.00 85.19 336 ALA A CA 1
ATOM 2677 C C . ALA A 1 336 ? 9.394 1.602 -25.094 1.00 85.19 336 ALA A C 1
ATOM 2679 O O . ALA A 1 336 ? 9.865 2.164 -26.077 1.00 85.19 336 ALA A O 1
ATOM 2680 N N . LEU A 1 337 ? 8.587 0.549 -25.232 1.00 86.81 337 LEU A N 1
ATOM 2681 C CA . LEU A 1 337 ? 8.250 -0.037 -26.533 1.00 86.81 337 LEU A CA 1
ATOM 2682 C C . LEU A 1 337 ? 7.539 0.955 -27.465 1.00 86.81 337 LEU A C 1
ATOM 2684 O O . LEU A 1 337 ? 7.762 0.927 -28.678 1.00 86.81 337 LEU A O 1
ATOM 2688 N N . ASN A 1 338 ? 6.710 1.844 -26.912 1.00 86.81 338 ASN A N 1
ATOM 2689 C CA . ASN A 1 338 ? 6.031 2.879 -27.686 1.00 86.81 338 ASN A CA 1
ATOM 2690 C C . ASN A 1 338 ? 7.004 3.882 -28.315 1.00 86.81 338 ASN A C 1
ATOM 2692 O O . ASN A 1 338 ? 6.816 4.266 -29.465 1.00 86.81 338 ASN A O 1
ATOM 2696 N N . TYR A 1 339 ? 8.056 4.271 -27.592 1.00 82.44 339 TYR A N 1
ATOM 2697 C CA . TYR A 1 339 ? 9.112 5.135 -28.127 1.00 82.44 339 TYR A CA 1
ATOM 2698 C C . TYR A 1 339 ? 10.129 4.363 -28.972 1.00 82.44 339 TYR A C 1
ATOM 2700 O O . TYR A 1 339 ? 10.614 4.874 -29.979 1.00 82.44 339 TYR A O 1
ATOM 2708 N N . PHE A 1 340 ? 10.415 3.110 -28.627 1.00 83.56 340 PHE A N 1
ATOM 2709 C CA . PHE A 1 340 ? 11.366 2.276 -29.349 1.00 83.56 340 PHE A CA 1
ATOM 2710 C C . PHE A 1 340 ? 10.955 2.051 -30.809 1.00 83.56 340 PHE A C 1
ATOM 2712 O O . PHE A 1 340 ? 11.797 2.141 -31.694 1.00 83.56 340 PHE A O 1
ATOM 2719 N N . ARG A 1 341 ? 9.670 1.809 -31.100 1.00 83.69 341 ARG A N 1
ATOM 2720 C CA . ARG A 1 341 ? 9.186 1.586 -32.479 1.00 83.69 341 ARG A CA 1
ATOM 2721 C C . ARG A 1 341 ? 9.512 2.736 -33.453 1.00 83.69 341 ARG A C 1
ATOM 2723 O O . ARG A 1 341 ? 10.123 2.454 -34.487 1.00 83.69 341 ARG A O 1
ATOM 2730 N N . PRO A 1 342 ? 9.146 4.006 -33.181 1.00 80.19 342 PRO A N 1
ATOM 2731 C CA . PRO A 1 342 ? 9.504 5.124 -34.051 1.00 80.19 342 PRO A CA 1
ATOM 2732 C C . PRO A 1 342 ? 11.014 5.390 -34.058 1.00 80.19 342 PRO A C 1
ATOM 2734 O O . PRO A 1 342 ? 11.562 5.671 -35.121 1.00 80.19 342 PRO A O 1
ATOM 2737 N N . ILE A 1 343 ? 11.706 5.220 -32.924 1.00 77.06 343 ILE A N 1
ATOM 2738 C CA . ILE A 1 343 ? 13.171 5.340 -32.856 1.00 77.06 343 ILE A CA 1
ATOM 2739 C C . ILE A 1 343 ? 13.837 4.319 -33.791 1.00 77.06 343 ILE A C 1
ATOM 2741 O O . ILE A 1 343 ? 14.667 4.696 -34.614 1.00 77.06 343 ILE A O 1
ATOM 2745 N N . LYS A 1 344 ? 13.424 3.045 -33.744 1.00 80.44 344 LYS A N 1
ATOM 2746 C CA . LYS A 1 344 ? 13.885 1.972 -34.640 1.00 80.44 344 LYS A CA 1
ATOM 2747 C C . LYS A 1 344 ? 13.645 2.331 -36.106 1.00 80.44 344 LYS A C 1
ATOM 2749 O O . LYS A 1 344 ? 14.540 2.148 -36.927 1.00 80.44 344 LYS A O 1
ATOM 2754 N N . ALA A 1 345 ? 12.473 2.872 -36.444 1.00 79.56 345 ALA A N 1
ATOM 2755 C CA . ALA A 1 345 ? 12.148 3.265 -37.816 1.00 79.56 345 ALA A CA 1
ATOM 2756 C C . ALA A 1 345 ? 13.090 4.349 -38.373 1.00 79.56 345 ALA A C 1
ATOM 2758 O O . ALA A 1 345 ? 13.406 4.314 -39.560 1.00 79.56 345 ALA A O 1
ATOM 2759 N N . VAL A 1 346 ? 13.570 5.267 -37.529 1.00 74.38 346 VAL A N 1
ATOM 2760 C CA . VAL A 1 346 ? 14.532 6.321 -37.908 1.00 74.38 346 VAL A CA 1
ATOM 2761 C C . VAL A 1 346 ? 15.978 5.833 -37.854 1.00 74.38 346 VAL A C 1
ATOM 2763 O O . VAL A 1 346 ? 16.799 6.217 -38.685 1.00 74.38 346 VAL A O 1
ATOM 2766 N N . LEU A 1 347 ? 16.284 4.922 -36.933 1.00 73.12 347 LEU A N 1
ATOM 2767 C CA . LEU A 1 347 ? 17.603 4.317 -36.796 1.00 73.12 347 LEU A CA 1
ATOM 2768 C C . LEU A 1 347 ? 17.941 3.388 -37.978 1.00 73.12 347 LEU A C 1
ATOM 2770 O O . LEU A 1 347 ? 19.094 3.309 -38.393 1.00 73.12 347 LEU A O 1
ATOM 2774 N N . VAL A 1 348 ? 16.949 2.723 -38.583 1.00 74.81 348 VAL A N 1
ATOM 2775 C CA . VAL A 1 348 ? 17.150 1.842 -39.752 1.00 74.81 348 VAL A CA 1
ATOM 2776 C C . VAL A 1 348 ? 17.777 2.575 -40.957 1.00 74.81 348 VAL A C 1
ATOM 2778 O O . VAL A 1 348 ? 18.762 2.051 -41.489 1.00 74.81 348 VAL A O 1
ATOM 2781 N N . PRO A 1 349 ? 17.273 3.742 -41.414 1.00 66.25 349 PRO A N 1
ATOM 2782 C CA . PRO A 1 349 ? 17.914 4.560 -42.446 1.00 66.25 349 PRO A CA 1
ATOM 2783 C C . PRO A 1 349 ? 19.316 5.046 -42.076 1.00 66.25 349 PRO A C 1
ATOM 2785 O O . PRO A 1 349 ? 20.216 4.901 -42.905 1.00 66.25 349 PRO A O 1
ATOM 2788 N N . VAL A 1 350 ? 19.514 5.546 -40.844 1.00 67.56 350 VAL A N 1
ATOM 2789 C CA . VAL A 1 350 ? 20.829 5.991 -40.331 1.00 67.56 350 VAL A CA 1
ATOM 2790 C C . VAL A 1 350 ? 21.851 4.875 -40.508 1.00 67.56 350 VAL A C 1
ATOM 2792 O O . VAL A 1 350 ? 22.886 5.054 -41.139 1.00 67.56 350 VAL A O 1
ATOM 2795 N N . LEU A 1 351 ? 21.506 3.675 -40.049 1.00 66.62 351 LEU A N 1
ATOM 2796 C CA . LEU A 1 351 ? 22.379 2.514 -40.130 1.00 66.62 351 LEU A CA 1
ATOM 2797 C C . LEU A 1 351 ? 22.496 1.929 -41.557 1.00 66.62 351 LEU A C 1
ATOM 2799 O O . LEU A 1 351 ? 23.497 1.300 -41.892 1.00 66.62 351 LEU A O 1
ATOM 2803 N N . SER A 1 352 ? 21.498 2.116 -42.429 1.00 61.03 352 SER A N 1
ATOM 2804 C CA . SER A 1 352 ? 21.483 1.551 -43.794 1.00 61.03 352 SER A CA 1
ATOM 2805 C C . SER A 1 352 ? 22.187 2.411 -44.848 1.00 61.03 352 SER A C 1
ATOM 2807 O O . SER A 1 352 ? 22.592 1.870 -45.877 1.00 61.03 352 SER A O 1
ATOM 2809 N N . ARG A 1 353 ? 22.370 3.714 -44.604 1.00 58.97 353 ARG A N 1
ATOM 2810 C CA . ARG A 1 353 ? 23.094 4.643 -45.490 1.00 58.97 353 ARG A CA 1
ATOM 2811 C C . ARG A 1 353 ? 24.553 4.224 -45.723 1.00 58.97 353 ARG A C 1
ATOM 2813 O O . ARG A 1 353 ? 25.069 4.335 -46.834 1.00 58.97 353 ARG A O 1
ATOM 2820 N N . PHE A 1 354 ? 25.174 3.610 -44.723 1.00 53.47 354 PHE A N 1
ATOM 2821 C CA . PHE A 1 354 ? 26.553 3.114 -44.776 1.00 53.47 354 PHE A CA 1
ATOM 2822 C C . PHE A 1 354 ? 26.759 1.898 -45.689 1.00 53.47 354 PHE A C 1
ATOM 2824 O O . PHE A 1 354 ? 27.885 1.611 -46.090 1.00 53.47 354 PHE A O 1
ATOM 2831 N N . HIS A 1 355 ? 25.678 1.221 -46.093 1.00 47.66 355 HIS A N 1
ATOM 2832 C CA . HIS A 1 355 ? 25.744 0.220 -47.160 1.00 47.66 355 HIS A CA 1
ATOM 2833 C C . HIS A 1 355 ? 26.075 0.861 -48.523 1.00 47.66 355 HIS A C 1
ATOM 2835 O O . HIS A 1 355 ? 26.676 0.217 -49.379 1.00 47.66 355 HIS A O 1
ATOM 2841 N N . TYR A 1 356 ? 25.721 2.139 -48.707 1.00 41.16 356 TYR A N 1
ATOM 2842 C CA . TYR A 1 356 ? 25.881 2.874 -49.962 1.00 41.16 356 TYR A CA 1
ATOM 2843 C C . TYR A 1 356 ? 27.102 3.806 -49.982 1.00 41.16 356 TYR A C 1
ATOM 2845 O O . TYR A 1 356 ? 27.688 3.992 -51.044 1.00 41.16 356 TYR A O 1
ATOM 2853 N N . GLU A 1 357 ? 27.549 4.358 -48.849 1.00 44.81 357 GLU A N 1
ATOM 2854 C CA . GLU A 1 357 ? 28.734 5.242 -48.835 1.00 44.81 357 GLU A CA 1
ATOM 2855 C C . GLU A 1 357 ? 30.049 4.485 -49.108 1.00 44.81 357 GLU A C 1
ATOM 2857 O O . GLU A 1 357 ? 30.939 5.029 -49.758 1.00 44.81 357 GLU A O 1
ATOM 2862 N N . ARG A 1 358 ? 30.122 3.178 -48.811 1.00 42.56 358 ARG A N 1
ATOM 2863 C CA . ARG A 1 358 ? 31.246 2.317 -49.232 1.00 42.56 358 ARG A CA 1
ATOM 2864 C C . ARG A 1 358 ? 31.317 2.104 -50.756 1.00 42.56 358 ARG A C 1
ATOM 2866 O O . ARG A 1 358 ? 32.390 1.841 -51.289 1.00 42.56 358 ARG A O 1
ATOM 2873 N N . LEU A 1 359 ? 30.197 2.246 -51.477 1.00 42.22 359 LEU A N 1
ATOM 2874 C CA . LEU A 1 359 ? 30.189 2.273 -52.950 1.00 42.22 359 LEU A CA 1
ATOM 2875 C C . LEU A 1 359 ? 30.702 3.617 -53.507 1.00 42.22 359 LEU A C 1
ATOM 2877 O O . LEU A 1 359 ? 31.104 3.673 -54.668 1.00 42.22 359 LEU A O 1
ATOM 2881 N N . ALA A 1 360 ? 30.715 4.681 -52.694 1.00 41.00 360 ALA A N 1
ATOM 2882 C CA . ALA A 1 360 ? 31.094 6.041 -53.087 1.00 41.00 360 ALA A CA 1
ATOM 2883 C C . ALA A 1 360 ? 32.473 6.501 -52.558 1.00 41.00 360 ALA A C 1
ATOM 2885 O O . ALA A 1 360 ? 32.993 7.520 -53.020 1.00 41.00 360 ALA A O 1
ATOM 2886 N N . GLU A 1 361 ? 33.114 5.746 -51.658 1.00 42.59 361 GLU A N 1
ATOM 2887 C CA . GLU A 1 361 ? 34.467 5.994 -51.124 1.00 42.59 361 GLU A CA 1
ATOM 2888 C C . GLU A 1 361 ? 3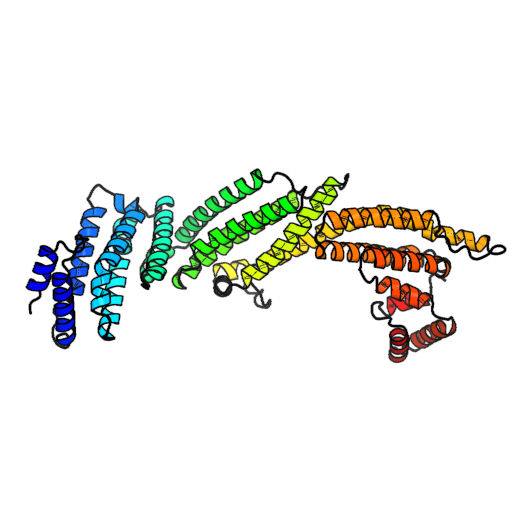5.595 5.731 -52.147 1.00 42.59 361 GLU A C 1
ATOM 2890 O O . GLU A 1 361 ? 36.565 5.012 -51.912 1.00 42.59 361 GLU A O 1
ATOM 2895 N N . LYS A 1 362 ? 35.508 6.388 -53.305 1.00 37.78 362 LYS A N 1
ATOM 2896 C CA . LYS A 1 362 ? 36.693 6.854 -54.037 1.00 37.78 362 LYS A CA 1
ATOM 2897 C C . LYS A 1 362 ? 36.921 8.357 -53.908 1.00 37.78 362 LYS A C 1
ATOM 2899 O O . LYS A 1 362 ? 37.977 8.828 -54.314 1.00 37.78 362 LYS A O 1
ATOM 2904 N N . THR A 1 363 ? 35.998 9.115 -53.320 1.00 42.41 363 THR A N 1
ATOM 2905 C CA . THR A 1 363 ? 36.148 10.571 -53.204 1.00 42.41 363 THR A CA 1
ATOM 2906 C C . THR A 1 363 ? 35.294 11.139 -52.071 1.00 42.41 363 THR A C 1
ATOM 2908 O O . THR A 1 363 ? 34.111 11.377 -52.292 1.00 42.41 363 THR A O 1
ATOM 2911 N N . ARG A 1 364 ? 35.878 11.432 -50.903 1.00 38.69 364 ARG A N 1
ATOM 2912 C CA . ARG A 1 364 ? 35.893 12.780 -50.288 1.00 38.69 364 ARG A CA 1
ATOM 2913 C C . ARG A 1 364 ? 36.251 12.773 -48.805 1.00 38.69 364 ARG A C 1
ATOM 2915 O O . ARG A 1 364 ? 36.108 11.792 -48.091 1.00 38.69 364 ARG A O 1
ATOM 2922 N N . GLU A 1 365 ? 36.760 13.935 -48.424 1.00 39.22 365 GLU A N 1
ATOM 2923 C CA . GLU A 1 365 ? 37.265 14.358 -47.130 1.00 39.22 365 GLU A CA 1
ATOM 2924 C C . GLU A 1 365 ? 36.257 14.194 -45.986 1.00 39.22 365 GLU A C 1
ATOM 2926 O O . GLU A 1 365 ? 35.052 14.376 -46.146 1.00 39.22 365 GLU A O 1
ATOM 2931 N N . ARG A 1 366 ? 36.817 13.915 -44.803 1.00 43.31 366 ARG A N 1
ATOM 2932 C CA . ARG A 1 366 ? 36.165 13.894 -43.490 1.00 43.31 366 ARG A CA 1
ATOM 2933 C C . ARG A 1 366 ? 35.341 15.165 -43.251 1.00 43.31 366 ARG A C 1
ATOM 2935 O O . ARG A 1 366 ? 35.880 16.185 -42.828 1.00 43.31 366 ARG A O 1
ATOM 2942 N N . THR A 1 367 ? 34.028 15.102 -43.436 1.00 42.59 367 THR A N 1
ATOM 2943 C CA . THR A 1 367 ? 33.118 16.118 -42.897 1.00 42.59 367 THR A CA 1
ATOM 2944 C C . THR A 1 367 ? 32.738 15.769 -41.460 1.00 42.59 367 THR A C 1
ATOM 2946 O O . THR A 1 367 ? 32.186 14.709 -41.184 1.00 42.59 367 THR A O 1
ATOM 2949 N N . HIS A 1 368 ? 33.036 16.688 -40.540 1.00 44.66 368 HIS A N 1
ATOM 2950 C CA . HIS A 1 368 ? 32.775 16.615 -39.096 1.00 44.66 368 HIS A CA 1
ATOM 2951 C C . HIS A 1 368 ? 31.307 16.887 -38.693 1.00 44.66 368 HIS A C 1
ATOM 2953 O O . HIS A 1 368 ? 31.029 17.079 -37.513 1.00 44.66 368 HIS A O 1
ATOM 2959 N N . LEU A 1 369 ? 30.370 16.928 -39.642 1.00 48.53 369 LEU A N 1
ATOM 2960 C CA . LEU A 1 369 ? 28.955 17.219 -39.387 1.00 48.53 369 LEU A CA 1
ATOM 2961 C C . LEU A 1 369 ? 28.161 15.913 -39.248 1.00 48.53 369 LEU A C 1
ATOM 2963 O O . LEU A 1 369 ? 28.420 14.954 -39.979 1.00 48.53 369 LEU A O 1
ATOM 2967 N N . LEU A 1 370 ? 27.220 15.874 -38.300 1.00 51.41 370 LEU A N 1
ATOM 2968 C CA . LEU A 1 370 ? 26.258 14.777 -38.179 1.00 51.41 370 LEU A CA 1
ATOM 2969 C C . LEU A 1 370 ? 25.452 14.682 -39.481 1.00 51.41 370 LEU A C 1
ATOM 2971 O O . LEU A 1 370 ? 25.142 15.695 -40.109 1.00 51.41 370 LEU A O 1
ATOM 2975 N N . SER A 1 371 ? 25.120 13.465 -39.913 1.00 58.59 371 SER A N 1
ATOM 2976 C CA . SER A 1 371 ? 24.171 13.318 -41.016 1.00 58.59 371 SER A CA 1
ATOM 2977 C C . SER A 1 371 ? 22.810 13.874 -40.581 1.00 58.59 371 SER A C 1
ATOM 2979 O O . SER A 1 371 ? 22.449 13.777 -39.407 1.00 58.59 371 SER A O 1
ATOM 2981 N N . LYS A 1 372 ? 22.031 14.427 -41.516 1.00 65.56 372 LYS A N 1
ATOM 2982 C CA . LYS A 1 372 ? 20.679 14.936 -41.231 1.00 65.56 372 LYS A CA 1
ATOM 2983 C C . LYS A 1 372 ? 19.794 13.858 -40.590 1.00 65.56 372 LYS A C 1
ATOM 2985 O O . LYS A 1 372 ? 18.929 14.160 -39.772 1.00 65.56 372 LYS A O 1
ATOM 2990 N N . GLU A 1 373 ? 20.014 12.594 -40.942 1.00 63.75 373 GLU A N 1
ATOM 2991 C CA . GLU A 1 373 ? 19.327 11.443 -40.362 1.00 63.75 373 GLU A CA 1
ATOM 2992 C C . GLU A 1 373 ? 19.761 11.183 -38.907 1.00 63.75 373 GLU A C 1
ATOM 2994 O O . GLU A 1 373 ? 18.909 10.914 -38.059 1.00 63.75 373 GLU A O 1
ATOM 2999 N N . THR A 1 374 ? 21.055 11.322 -38.593 1.00 62.75 374 THR A N 1
ATOM 3000 C CA . THR A 1 374 ? 21.594 11.213 -37.224 1.00 62.75 374 THR A CA 1
ATOM 3001 C C . THR A 1 374 ? 21.135 12.389 -36.349 1.00 62.75 374 THR A C 1
ATOM 3003 O O . THR A 1 374 ? 20.778 12.181 -35.192 1.00 62.75 374 THR A O 1
ATOM 3006 N N . GLU A 1 375 ? 21.057 13.609 -36.897 1.00 65.56 375 GLU A N 1
ATOM 3007 C CA . GLU A 1 375 ? 20.447 14.773 -36.229 1.00 65.56 375 GLU A CA 1
ATOM 3008 C C . GLU A 1 375 ? 18.964 14.522 -35.926 1.00 65.56 375 GLU A C 1
ATOM 3010 O O . GLU A 1 375 ? 18.540 14.656 -34.782 1.00 65.56 375 GLU A O 1
ATOM 3015 N N . THR A 1 376 ? 18.199 14.032 -36.909 1.00 68.31 376 THR A N 1
ATOM 3016 C CA . THR A 1 376 ? 16.770 13.704 -36.739 1.00 68.31 376 THR A CA 1
ATOM 3017 C C . THR A 1 376 ? 16.551 12.635 -35.660 1.00 68.31 376 THR A C 1
ATOM 3019 O O . THR A 1 376 ? 15.625 12.743 -34.857 1.00 68.31 376 THR A O 1
ATOM 3022 N N . PHE A 1 377 ? 17.408 11.609 -35.604 1.00 69.69 377 PHE A N 1
ATOM 3023 C CA . PHE A 1 377 ? 17.384 10.600 -34.542 1.00 69.69 377 PHE A CA 1
ATOM 3024 C C . PHE A 1 377 ? 17.650 11.223 -33.165 1.00 69.69 377 PHE A C 1
ATOM 3026 O O . PHE A 1 377 ? 16.899 10.981 -32.217 1.00 69.69 377 PHE A O 1
ATOM 3033 N N . CYS A 1 378 ? 18.702 12.037 -33.056 1.00 66.81 378 CYS A N 1
ATOM 3034 C CA . CYS A 1 378 ? 19.073 12.703 -31.813 1.00 66.81 378 CYS A CA 1
ATOM 3035 C C . CYS A 1 378 ? 17.972 13.652 -31.329 1.00 66.81 378 CYS A C 1
ATOM 3037 O O . CYS A 1 378 ? 17.693 13.678 -30.130 1.00 66.81 378 CYS A O 1
ATOM 3039 N N . ASP A 1 379 ? 17.322 14.386 -32.229 1.00 70.69 379 ASP A N 1
ATOM 3040 C CA . ASP A 1 379 ? 16.221 15.296 -31.909 1.00 70.69 379 ASP A CA 1
ATOM 3041 C C . ASP A 1 379 ? 14.982 14.527 -31.444 1.00 70.69 379 ASP A C 1
ATOM 3043 O O . ASP A 1 379 ? 14.444 14.820 -30.378 1.00 70.69 379 ASP A O 1
ATOM 3047 N N . MET A 1 380 ? 14.592 13.460 -32.150 1.00 71.44 380 MET A N 1
ATOM 3048 C CA . MET A 1 380 ? 13.464 12.615 -31.739 1.00 71.44 380 MET A CA 1
ATOM 3049 C C . MET A 1 380 ? 13.691 11.943 -30.386 1.00 71.44 380 MET A C 1
ATOM 3051 O O . MET A 1 380 ? 12.769 11.863 -29.570 1.00 71.44 380 MET A O 1
ATOM 3055 N N . PHE A 1 381 ? 14.911 11.473 -30.127 1.00 70.06 381 PHE A N 1
ATOM 3056 C CA . PHE A 1 381 ? 15.252 10.920 -28.824 1.00 70.06 381 PHE A CA 1
ATOM 3057 C C . PHE A 1 381 ? 15.235 12.004 -27.741 1.00 70.06 381 PHE A C 1
ATOM 3059 O O . PHE A 1 381 ? 14.738 11.765 -26.645 1.00 70.06 381 PHE A O 1
ATOM 3066 N N . SER A 1 382 ? 15.738 13.204 -28.038 1.00 69.19 382 SER A N 1
ATOM 3067 C CA . SER A 1 382 ? 15.762 14.328 -27.089 1.00 69.19 382 SER A CA 1
ATOM 3068 C C . SER A 1 382 ? 14.363 14.809 -26.735 1.00 69.19 382 SER A C 1
ATOM 3070 O O . SER A 1 382 ? 14.089 15.074 -25.568 1.00 69.19 382 SER A O 1
ATOM 3072 N N . ASP A 1 383 ? 13.464 14.873 -27.712 1.00 72.12 383 ASP A N 1
ATOM 3073 C CA . ASP A 1 383 ? 12.065 15.225 -27.497 1.00 72.12 383 ASP A CA 1
ATOM 3074 C C . ASP A 1 383 ? 11.352 14.163 -26.655 1.00 72.12 383 ASP A C 1
ATOM 3076 O O . ASP A 1 383 ? 10.619 14.499 -25.720 1.00 72.12 383 ASP A O 1
ATOM 3080 N N . ALA A 1 384 ? 11.603 12.878 -26.932 1.00 71.31 384 ALA A N 1
ATOM 3081 C CA . ALA A 1 384 ? 11.094 11.770 -26.128 1.00 71.31 384 ALA A CA 1
ATOM 3082 C C . ALA A 1 384 ? 11.632 11.822 -24.689 1.00 71.31 384 ALA A C 1
ATOM 3084 O O . ALA A 1 384 ? 10.853 11.773 -23.736 1.00 71.31 384 ALA A O 1
ATOM 3085 N N . ALA A 1 385 ? 12.944 11.992 -24.519 1.00 70.44 385 ALA A N 1
ATOM 3086 C CA . ALA A 1 385 ? 13.595 12.108 -23.221 1.00 70.44 385 ALA A CA 1
ATOM 3087 C C . ALA A 1 385 ? 13.094 13.337 -22.449 1.00 70.44 385 ALA A C 1
ATOM 3089 O O . ALA A 1 385 ? 12.747 13.220 -21.281 1.00 70.44 385 ALA A O 1
ATOM 3090 N N . GLY A 1 386 ? 12.954 14.493 -23.100 1.00 69.06 386 GLY A N 1
ATOM 3091 C CA . GLY A 1 386 ? 12.434 15.711 -22.482 1.00 69.06 386 GLY A CA 1
ATOM 3092 C C . GLY A 1 386 ? 10.967 15.591 -22.056 1.00 69.06 386 GLY A C 1
ATOM 3093 O O . GLY A 1 386 ? 10.583 16.115 -21.009 1.00 69.06 386 GLY A O 1
ATOM 3094 N N . LEU A 1 387 ? 10.136 14.877 -22.823 1.00 71.31 387 LEU A N 1
ATOM 3095 C CA . LEU A 1 387 ? 8.757 14.559 -22.433 1.00 71.31 387 LEU A CA 1
ATOM 3096 C C . LEU A 1 387 ? 8.711 13.595 -21.242 1.00 71.31 387 LEU A C 1
ATOM 3098 O O . LEU A 1 387 ? 7.947 13.824 -20.302 1.00 71.31 387 LEU A O 1
ATOM 3102 N N . LEU A 1 388 ? 9.537 12.548 -21.260 1.00 75.25 388 LEU A N 1
ATOM 3103 C CA . LEU A 1 388 ? 9.636 11.568 -20.180 1.00 75.25 388 LEU A CA 1
ATOM 3104 C C . LEU A 1 388 ? 10.178 12.198 -18.895 1.00 75.25 388 LEU A C 1
ATOM 3106 O O . LEU A 1 388 ? 9.588 12.003 -17.840 1.00 75.25 388 LEU A O 1
ATOM 3110 N N . GLN A 1 389 ? 11.218 13.025 -18.976 1.00 74.38 389 GLN A N 1
ATOM 3111 C CA . GLN A 1 389 ? 11.822 13.711 -17.832 1.00 74.38 389 GLN A CA 1
ATOM 3112 C C . GLN A 1 389 ? 10.844 14.678 -17.151 1.00 74.38 389 GLN A C 1
ATOM 3114 O O . GLN A 1 389 ? 10.850 14.809 -15.931 1.00 74.38 389 GLN A O 1
ATOM 3119 N N . LYS A 1 390 ? 9.964 15.332 -17.921 1.00 69.56 390 LYS A N 1
ATOM 3120 C CA . LYS A 1 390 ? 8.885 16.178 -17.377 1.00 69.56 390 LYS A CA 1
ATOM 3121 C C . LYS A 1 390 ? 7.743 15.376 -16.750 1.00 69.56 390 LYS A C 1
ATOM 3123 O O . LYS A 1 390 ? 6.989 15.924 -15.951 1.00 69.56 390 LYS A O 1
ATOM 3128 N N . SER A 1 391 ? 7.594 14.112 -17.142 1.00 67.81 391 SER A N 1
ATOM 3129 C CA . SER A 1 391 ? 6.445 13.269 -16.794 1.00 67.81 391 SER A CA 1
ATOM 3130 C C . SER A 1 391 ? 6.779 12.155 -15.802 1.00 67.81 391 SER A C 1
ATOM 3132 O O . SER A 1 391 ? 5.867 11.462 -15.365 1.00 67.81 391 SER A O 1
ATOM 3134 N N . LEU A 1 392 ? 8.051 11.966 -15.438 1.00 67.69 392 LEU A N 1
ATOM 3135 C CA . LEU A 1 392 ? 8.535 10.896 -14.562 1.00 67.69 392 LEU A CA 1
ATOM 3136 C C . LEU A 1 392 ? 9.382 11.452 -13.413 1.00 67.69 392 LEU A C 1
ATOM 3138 O O . LEU A 1 392 ? 9.976 12.523 -13.508 1.00 67.69 392 LEU A O 1
ATOM 3142 N N . SER A 1 393 ? 9.475 10.688 -12.322 1.00 66.94 393 SER A N 1
ATOM 3143 C CA . SER A 1 393 ? 10.510 10.911 -11.309 1.00 66.94 393 SER A CA 1
ATOM 3144 C C . SER A 1 393 ? 11.898 10.608 -11.883 1.00 66.94 393 SER A C 1
ATOM 3146 O O . SER A 1 393 ? 12.025 9.862 -12.853 1.00 66.94 393 SER A O 1
ATOM 3148 N N . ALA A 1 394 ? 12.957 11.118 -11.250 1.00 68.25 394 ALA A N 1
ATOM 3149 C CA . ALA A 1 394 ? 14.330 10.865 -11.693 1.00 68.25 394 ALA A CA 1
ATOM 3150 C C . ALA A 1 394 ? 14.673 9.362 -11.771 1.00 68.25 394 ALA A C 1
ATOM 3152 O O . ALA A 1 394 ? 15.307 8.935 -12.733 1.00 68.25 394 ALA A O 1
ATOM 3153 N N . SER A 1 395 ? 14.215 8.545 -10.811 1.00 66.31 395 SER A N 1
ATOM 3154 C CA . SER A 1 395 ? 14.460 7.094 -10.842 1.00 66.31 395 SER A CA 1
ATOM 3155 C C . SER A 1 395 ? 13.676 6.391 -11.951 1.00 66.31 395 SER A C 1
ATOM 3157 O O . SER A 1 395 ? 14.238 5.562 -12.658 1.00 66.31 395 SER A O 1
ATOM 3159 N N . ALA A 1 396 ? 12.405 6.745 -12.164 1.00 67.62 396 ALA A N 1
ATOM 3160 C CA . ALA A 1 396 ? 11.600 6.155 -13.230 1.00 67.62 396 ALA A CA 1
ATOM 3161 C C . ALA A 1 396 ? 12.101 6.584 -14.619 1.00 67.62 396 ALA A C 1
ATOM 3163 O O . ALA A 1 396 ? 12.110 5.776 -15.546 1.00 67.62 396 ALA A O 1
ATOM 3164 N N . PHE A 1 397 ? 12.574 7.828 -14.748 1.00 75.94 397 PHE A N 1
ATOM 3165 C CA . PHE A 1 397 ? 13.236 8.336 -15.947 1.00 75.94 397 PHE A CA 1
ATOM 3166 C C . PHE A 1 397 ? 14.543 7.588 -16.244 1.00 75.94 397 PHE A C 1
ATOM 3168 O O . PHE A 1 397 ? 14.780 7.191 -17.385 1.00 75.94 397 PHE A O 1
ATOM 3175 N N . LYS A 1 398 ? 15.367 7.339 -15.221 1.00 73.25 398 LYS A N 1
ATOM 3176 C CA . LYS A 1 398 ? 16.568 6.510 -15.355 1.00 73.25 398 LYS A CA 1
ATOM 3177 C C . LYS A 1 398 ? 16.206 5.093 -15.819 1.00 73.25 398 LYS A C 1
ATOM 3179 O O . LYS A 1 398 ? 16.684 4.663 -16.863 1.00 73.25 398 LYS A O 1
ATOM 3184 N N . ASN A 1 399 ? 15.279 4.428 -15.127 1.00 73.25 399 ASN A N 1
ATOM 3185 C CA . ASN A 1 399 ? 14.863 3.058 -15.443 1.00 73.25 399 ASN A CA 1
ATOM 3186 C C . ASN A 1 399 ? 14.309 2.922 -16.870 1.00 73.25 399 ASN A C 1
ATOM 3188 O O . ASN A 1 399 ? 14.656 1.982 -17.580 1.00 73.25 399 ASN A O 1
ATOM 3192 N N . ILE A 1 400 ? 13.448 3.846 -17.317 1.00 77.69 400 ILE A N 1
ATOM 3193 C CA . ILE A 1 400 ? 12.896 3.772 -18.676 1.00 77.69 400 ILE A CA 1
ATOM 3194 C C . ILE A 1 400 ? 13.956 4.050 -19.742 1.00 77.69 400 ILE A C 1
ATOM 3196 O O . ILE A 1 400 ? 13.912 3.458 -20.818 1.00 77.69 400 ILE A O 1
ATOM 3200 N N . THR A 1 401 ? 14.918 4.923 -19.444 1.00 71.44 401 THR A N 1
ATOM 3201 C CA . THR A 1 401 ? 16.033 5.202 -20.349 1.00 71.44 401 THR A CA 1
ATOM 3202 C C . THR A 1 401 ? 16.921 3.972 -20.488 1.00 71.44 401 THR A C 1
ATOM 3204 O O . THR A 1 401 ? 17.226 3.575 -21.608 1.00 71.44 401 THR A O 1
ATOM 3207 N N . GLU A 1 402 ? 17.268 3.318 -19.379 1.00 74.50 402 GLU A N 1
ATOM 3208 C CA . GLU A 1 402 ? 18.011 2.053 -19.384 1.00 74.50 402 GLU A CA 1
ATOM 3209 C C . GLU A 1 402 ? 17.265 0.968 -20.178 1.00 74.50 402 GLU A C 1
ATOM 3211 O O . GLU A 1 402 ? 17.869 0.304 -21.018 1.00 74.50 402 GLU A O 1
ATOM 3216 N N . MET A 1 403 ? 15.940 0.845 -20.011 1.00 80.19 403 MET A N 1
ATOM 3217 C CA . MET A 1 403 ? 15.118 -0.079 -20.809 1.00 80.19 403 MET A CA 1
ATOM 3218 C C . MET A 1 403 ? 15.125 0.260 -22.305 1.00 80.19 403 MET A C 1
ATOM 3220 O O . MET A 1 403 ? 15.297 -0.630 -23.133 1.00 80.19 403 MET A O 1
ATOM 3224 N N . LEU A 1 404 ? 14.937 1.533 -22.672 1.00 74.88 404 LEU A N 1
ATOM 3225 C CA . LEU A 1 404 ? 14.951 1.990 -24.066 1.00 74.88 404 LEU A CA 1
ATOM 3226 C C . LEU A 1 404 ? 16.289 1.699 -24.743 1.00 74.88 404 LEU A C 1
ATOM 3228 O O . LEU A 1 404 ? 16.331 1.235 -25.880 1.00 74.88 404 LEU A O 1
ATOM 3232 N N . VAL A 1 405 ? 17.378 1.964 -24.033 1.00 71.38 405 VAL A N 1
ATOM 3233 C CA . VAL A 1 405 ? 18.742 1.722 -24.498 1.00 71.38 405 VAL A CA 1
ATOM 3234 C C . VAL A 1 405 ? 19.006 0.229 -24.630 1.00 71.38 405 VAL A C 1
ATOM 3236 O O . VAL A 1 405 ? 19.585 -0.183 -25.634 1.00 71.38 405 VAL A O 1
ATOM 3239 N N . GLY A 1 406 ? 18.552 -0.577 -23.666 1.00 73.44 406 GLY A N 1
ATOM 3240 C CA . GLY A 1 406 ? 18.597 -2.035 -23.742 1.00 73.44 406 GLY A CA 1
ATOM 3241 C C . GLY A 1 406 ? 17.901 -2.540 -25.002 1.00 73.44 406 GLY A C 1
ATOM 3242 O O . GLY A 1 406 ? 18.532 -3.196 -25.818 1.00 73.44 406 GLY A O 1
ATOM 3243 N N . LEU A 1 407 ? 16.661 -2.104 -25.255 1.00 80.38 407 LEU A N 1
ATOM 3244 C CA . LEU A 1 407 ? 15.909 -2.466 -26.465 1.00 80.38 407 LEU A CA 1
ATOM 3245 C C . LEU A 1 407 ? 16.627 -2.070 -27.766 1.00 80.38 407 LEU A C 1
ATOM 3247 O O . LEU A 1 407 ? 16.622 -2.833 -28.731 1.00 80.38 407 LEU A O 1
ATOM 3251 N N . ILE A 1 408 ? 17.241 -0.882 -27.811 1.00 74.31 408 ILE A N 1
ATOM 3252 C CA . ILE A 1 408 ? 18.032 -0.432 -28.968 1.00 74.31 408 ILE A CA 1
ATOM 3253 C C . ILE A 1 408 ? 19.269 -1.312 -29.153 1.00 74.31 408 ILE A C 1
ATOM 3255 O O . ILE A 1 408 ? 19.542 -1.740 -30.273 1.00 74.31 408 ILE A O 1
ATOM 3259 N N . THR A 1 409 ? 19.995 -1.591 -28.073 1.00 71.06 409 THR A N 1
ATOM 3260 C CA . THR A 1 409 ? 21.223 -2.396 -28.091 1.00 71.06 409 THR A CA 1
ATOM 3261 C C . THR A 1 409 ? 20.918 -3.832 -28.507 1.00 71.06 409 THR A C 1
ATOM 3263 O O . THR A 1 409 ? 21.513 -4.324 -29.464 1.00 71.06 409 THR A O 1
ATOM 3266 N N . ASP A 1 410 ? 19.924 -4.457 -27.877 1.00 75.69 410 ASP A N 1
ATOM 3267 C CA . ASP A 1 410 ? 19.463 -5.808 -28.189 1.00 75.69 410 ASP A CA 1
ATOM 3268 C C . ASP A 1 410 ? 19.023 -5.906 -29.647 1.00 75.69 410 ASP A C 1
ATOM 3270 O O . ASP A 1 410 ? 19.407 -6.836 -30.351 1.00 75.69 410 ASP A O 1
ATOM 3274 N N . TRP A 1 411 ? 18.267 -4.928 -30.152 1.00 82.19 411 TRP A N 1
ATOM 3275 C CA . TRP A 1 411 ? 17.856 -4.902 -31.554 1.00 82.19 411 TRP A CA 1
ATOM 3276 C C . TRP A 1 411 ? 19.039 -4.782 -32.522 1.00 82.19 411 TRP A C 1
ATOM 3278 O O . TRP A 1 411 ? 19.080 -5.484 -33.539 1.00 82.19 411 TRP A O 1
ATOM 3288 N N . ILE A 1 412 ? 20.004 -3.906 -32.222 1.00 72.31 412 ILE A N 1
ATOM 3289 C CA . ILE A 1 412 ? 21.210 -3.754 -33.040 1.00 72.31 412 ILE A CA 1
ATOM 3290 C C . ILE A 1 412 ? 21.962 -5.083 -33.095 1.00 72.31 412 ILE A C 1
ATOM 3292 O O . ILE A 1 412 ? 22.277 -5.538 -34.191 1.00 72.31 412 ILE A O 1
ATOM 3296 N N . LEU A 1 413 ? 22.212 -5.710 -31.945 1.00 69.81 413 LEU A N 1
ATOM 3297 C CA . LEU A 1 413 ? 23.018 -6.927 -31.840 1.00 69.81 413 LEU A CA 1
ATOM 3298 C C . LEU A 1 413 ? 22.313 -8.168 -32.401 1.00 69.81 413 LEU A C 1
ATOM 3300 O O . LEU A 1 413 ? 22.945 -8.967 -33.084 1.00 69.81 413 LEU A O 1
ATOM 3304 N N . SER A 1 414 ? 21.011 -8.323 -32.150 1.00 70.25 414 SER A N 1
ATOM 3305 C CA . SER A 1 414 ? 20.271 -9.549 -32.488 1.00 70.25 414 SER A CA 1
ATOM 3306 C C . SER A 1 414 ? 19.578 -9.518 -33.853 1.00 70.25 414 SER A C 1
ATOM 3308 O O . SER A 1 414 ? 19.438 -10.559 -34.493 1.00 70.25 414 SER A O 1
ATOM 3310 N N . GLU A 1 415 ? 19.137 -8.352 -34.338 1.00 73.56 415 GLU A N 1
ATOM 3311 C CA . GLU A 1 415 ? 18.358 -8.261 -35.581 1.00 73.56 415 GLU A CA 1
ATOM 3312 C C . GLU A 1 415 ? 19.091 -7.543 -36.715 1.00 73.56 415 GLU A C 1
ATOM 3314 O O . GLU A 1 415 ? 18.922 -7.922 -37.881 1.00 73.56 415 GLU A O 1
ATOM 3319 N N . TRP A 1 416 ? 19.822 -6.466 -36.414 1.00 72.62 416 TRP A N 1
ATOM 3320 C CA . TRP A 1 416 ? 20.407 -5.600 -37.442 1.00 72.62 416 TRP A CA 1
ATOM 3321 C C . TRP A 1 416 ? 21.817 -6.032 -37.845 1.00 72.62 416 TRP A C 1
ATOM 3323 O O . TRP A 1 416 ? 22.066 -6.258 -39.032 1.00 72.62 416 TRP A O 1
ATOM 3333 N N . LEU A 1 417 ? 22.716 -6.180 -36.869 1.00 66.56 417 LEU A N 1
ATOM 3334 C CA . LEU A 1 417 ? 24.116 -6.542 -37.068 1.00 66.56 417 LEU A CA 1
ATOM 3335 C C . LEU A 1 417 ? 24.275 -7.869 -37.829 1.00 66.56 417 LEU A C 1
ATOM 3337 O O . LEU A 1 417 ? 24.997 -7.868 -38.830 1.00 66.56 417 LEU A O 1
ATOM 3341 N N . PRO A 1 418 ? 23.551 -8.955 -37.483 1.00 63.81 418 PRO A N 1
ATOM 3342 C CA . PRO A 1 418 ? 23.665 -10.220 -38.204 1.00 63.81 418 PRO A CA 1
ATOM 3343 C C . PRO A 1 418 ? 23.344 -10.053 -39.697 1.00 63.81 418 PRO A C 1
ATOM 3345 O O . PRO A 1 418 ? 23.998 -10.625 -40.558 1.00 63.81 418 PRO A O 1
ATOM 3348 N N . LYS A 1 419 ? 22.390 -9.185 -40.053 1.00 65.25 419 LYS A N 1
ATOM 3349 C CA . LYS A 1 419 ? 21.998 -8.962 -41.455 1.00 65.25 419 LYS A CA 1
ATOM 3350 C C . LYS A 1 419 ? 22.986 -8.094 -42.241 1.00 65.25 419 LYS A C 1
ATOM 3352 O O . LYS A 1 419 ? 22.879 -8.038 -43.466 1.00 65.25 419 LYS A O 1
ATOM 3357 N N . LYS A 1 420 ? 23.882 -7.357 -41.570 1.00 63.44 420 LYS A N 1
ATOM 3358 C CA . LYS A 1 420 ? 24.784 -6.366 -42.189 1.00 63.44 420 LYS A CA 1
ATOM 3359 C C . LYS A 1 420 ? 26.155 -6.275 -41.480 1.00 63.44 420 LYS A C 1
ATOM 3361 O O . LYS A 1 420 ? 26.573 -5.164 -41.136 1.00 63.44 420 LYS A O 1
ATOM 3366 N N . PRO A 1 421 ? 26.910 -7.380 -41.325 1.00 56.72 421 PRO A N 1
ATOM 3367 C CA . PRO A 1 421 ? 28.131 -7.415 -40.505 1.00 56.72 421 PRO A CA 1
ATOM 3368 C C . PRO A 1 421 ? 29.209 -6.428 -40.984 1.00 56.72 421 PRO A C 1
ATOM 3370 O O . PRO A 1 421 ? 29.872 -5.769 -40.187 1.00 56.72 421 PRO A O 1
ATOM 3373 N N . TYR A 1 422 ? 29.318 -6.213 -42.299 1.00 53.22 422 TYR A N 1
ATOM 3374 C CA . TYR A 1 422 ? 30.292 -5.291 -42.898 1.00 53.22 422 TYR A CA 1
ATOM 3375 C C . TYR A 1 422 ? 29.993 -3.794 -42.698 1.00 53.22 422 TYR A C 1
ATOM 3377 O O . TYR A 1 422 ? 30.862 -2.968 -42.974 1.00 53.22 422 TYR A O 1
ATOM 3385 N N . CYS A 1 423 ? 28.780 -3.419 -42.273 1.00 52.06 423 CYS A N 1
ATOM 3386 C CA . CYS A 1 423 ? 28.389 -2.014 -42.067 1.00 52.06 423 CYS A CA 1
ATOM 3387 C C . CYS A 1 423 ? 28.703 -1.517 -40.647 1.00 52.06 423 CYS A C 1
ATOM 3389 O O . CYS A 1 423 ? 28.628 -0.319 -40.384 1.00 52.06 423 CYS A O 1
ATOM 3391 N N . LEU A 1 424 ? 29.079 -2.424 -39.741 1.00 53.34 424 LEU A N 1
ATOM 3392 C CA . LEU A 1 424 ? 29.256 -2.146 -38.321 1.00 53.34 424 LEU A CA 1
ATOM 3393 C C . LEU A 1 424 ? 30.401 -1.157 -38.043 1.00 53.34 424 LEU A C 1
ATOM 3395 O O . LEU A 1 424 ? 30.193 -0.190 -37.318 1.00 53.34 424 LEU A O 1
ATOM 3399 N N . ARG A 1 425 ? 31.569 -1.322 -38.690 1.00 50.91 425 ARG A N 1
ATOM 3400 C CA . ARG A 1 425 ? 32.718 -0.400 -38.538 1.00 50.91 425 ARG A CA 1
ATOM 3401 C C . ARG A 1 425 ? 32.419 1.033 -39.000 1.00 50.91 425 ARG A C 1
ATOM 3403 O O . ARG A 1 425 ? 32.986 1.971 -38.455 1.00 50.91 425 ARG A O 1
ATOM 3410 N N . LEU A 1 426 ? 31.531 1.204 -39.983 1.00 51.12 426 LEU A N 1
ATOM 3411 C CA . LEU A 1 426 ? 31.104 2.519 -40.484 1.00 51.12 426 LEU A CA 1
ATOM 3412 C C . LEU A 1 426 ? 30.000 3.127 -39.605 1.00 51.12 426 LEU A C 1
ATOM 3414 O O . LEU A 1 426 ? 30.016 4.324 -39.335 1.00 51.12 426 LEU A O 1
ATOM 3418 N N . ALA A 1 427 ? 29.099 2.290 -39.084 1.00 52.81 427 ALA A N 1
ATOM 3419 C CA . ALA A 1 427 ? 28.075 2.696 -38.127 1.00 52.81 427 ALA A CA 1
ATOM 3420 C C . ALA A 1 427 ? 28.650 3.077 -36.747 1.00 52.81 427 ALA A C 1
ATOM 3422 O O . ALA A 1 427 ? 27.974 3.768 -35.994 1.00 52.81 427 ALA A O 1
ATOM 3423 N N . LEU A 1 428 ? 29.886 2.678 -36.412 1.00 53.91 428 LEU A N 1
ATOM 3424 C CA . LEU A 1 428 ? 30.525 2.942 -35.116 1.00 53.91 428 LEU A CA 1
ATOM 3425 C C . LEU A 1 428 ? 30.671 4.417 -34.758 1.00 53.91 428 LEU A C 1
ATOM 3427 O O . LEU A 1 428 ? 30.455 4.783 -33.608 1.00 53.91 428 LEU A O 1
ATOM 3431 N N . ALA A 1 429 ? 31.062 5.265 -35.711 1.00 54.91 429 ALA A N 1
ATOM 3432 C CA . ALA A 1 429 ? 31.258 6.685 -35.431 1.00 54.91 429 ALA A CA 1
ATOM 3433 C C . ALA A 1 429 ? 29.934 7.346 -35.027 1.00 54.91 429 ALA A C 1
ATOM 3435 O O . ALA A 1 429 ? 29.900 8.157 -34.105 1.00 54.91 429 ALA A O 1
ATOM 3436 N N . ASP A 1 430 ? 28.837 6.945 -35.667 1.00 56.12 430 ASP A N 1
ATOM 3437 C CA . ASP A 1 430 ? 27.511 7.469 -35.371 1.00 56.12 430 ASP A CA 1
ATOM 3438 C C . ASP A 1 430 ? 26.841 6.751 -34.196 1.00 56.12 430 ASP A C 1
ATOM 3440 O O . ASP A 1 430 ? 26.190 7.422 -33.410 1.00 56.12 430 ASP A O 1
ATOM 3444 N N . LEU A 1 431 ? 27.069 5.452 -33.971 1.00 59.94 431 LEU A N 1
ATOM 3445 C CA . LEU A 1 431 ? 26.651 4.752 -32.748 1.00 59.94 431 LEU A CA 1
ATOM 3446 C C . LEU A 1 431 ? 27.378 5.287 -31.512 1.00 59.94 431 LEU A C 1
ATOM 3448 O O . LEU A 1 431 ? 26.747 5.459 -30.477 1.00 59.94 431 LEU A O 1
ATOM 3452 N N . SER A 1 432 ? 28.666 5.621 -31.626 1.00 60.28 432 SER A N 1
ATOM 3453 C CA . SER A 1 432 ? 29.437 6.271 -30.565 1.00 60.28 432 SER A CA 1
ATOM 3454 C C . SER A 1 432 ? 28.979 7.711 -30.332 1.00 60.28 432 SER A C 1
ATOM 3456 O O . SER A 1 432 ? 28.948 8.150 -29.189 1.00 60.28 432 SER A O 1
ATOM 3458 N N . ARG A 1 433 ? 28.594 8.457 -31.377 1.00 61.84 433 ARG A N 1
ATOM 3459 C CA . ARG A 1 433 ? 28.022 9.810 -31.229 1.00 61.84 433 ARG A CA 1
ATOM 3460 C C . ARG A 1 433 ? 26.611 9.780 -30.662 1.00 61.84 433 ARG A C 1
ATOM 3462 O O . ARG A 1 433 ? 26.301 10.600 -29.809 1.00 61.84 433 ARG A O 1
ATOM 3469 N N . ILE A 1 434 ? 25.783 8.834 -31.100 1.00 59.62 434 ILE A N 1
ATOM 3470 C CA . ILE A 1 434 ? 24.483 8.529 -30.505 1.00 59.62 434 ILE A CA 1
ATOM 3471 C C . ILE A 1 434 ? 24.709 8.188 -29.036 1.00 59.62 434 ILE A C 1
ATOM 3473 O O . ILE A 1 434 ? 24.107 8.814 -28.181 1.00 59.62 434 ILE A O 1
ATOM 3477 N N . HIS A 1 435 ? 25.643 7.293 -28.722 1.00 65.06 435 HIS A N 1
ATOM 3478 C CA . HIS A 1 435 ? 25.991 6.931 -27.356 1.00 65.06 435 HIS A CA 1
ATOM 3479 C C . HIS A 1 435 ? 26.378 8.149 -26.505 1.00 65.06 435 HIS A C 1
ATOM 3481 O O . HIS A 1 435 ? 25.779 8.367 -25.455 1.00 65.06 435 HIS A O 1
ATOM 3487 N N . SER A 1 436 ? 27.309 8.983 -26.974 1.00 64.56 436 SER A N 1
ATOM 3488 C CA . SER A 1 436 ? 27.730 10.195 -26.264 1.00 64.56 436 SER A CA 1
ATOM 3489 C C . SER A 1 436 ? 26.601 11.219 -26.125 1.00 64.56 436 SER A C 1
ATOM 3491 O O . SER A 1 436 ? 26.406 11.751 -25.038 1.00 64.56 436 SER A O 1
ATOM 3493 N N . ALA A 1 437 ? 25.812 11.455 -27.177 1.00 62.25 437 ALA A N 1
ATOM 3494 C CA . ALA A 1 437 ? 24.680 12.381 -27.145 1.00 62.25 437 ALA A CA 1
ATOM 3495 C C . ALA A 1 437 ? 23.566 11.890 -26.208 1.00 62.25 437 ALA A C 1
ATOM 3497 O O . ALA A 1 437 ? 22.943 12.682 -25.505 1.00 62.25 437 ALA A O 1
ATOM 3498 N N . LEU A 1 438 ? 23.323 10.580 -26.176 1.00 60.84 438 LEU A N 1
ATOM 3499 C CA . LEU A 1 438 ? 22.383 9.945 -25.261 1.00 60.84 438 LEU A CA 1
ATOM 3500 C C . LEU A 1 438 ? 22.885 10.023 -23.819 1.00 60.84 438 LEU A C 1
ATOM 3502 O O . LEU A 1 438 ? 22.116 10.394 -22.937 1.00 60.84 438 LEU A O 1
ATOM 3506 N N . GLN A 1 439 ? 24.159 9.726 -23.567 1.00 67.44 439 GLN A N 1
ATOM 3507 C CA . GLN A 1 439 ? 24.765 9.793 -22.238 1.00 67.44 439 GLN A CA 1
ATOM 3508 C C . GLN A 1 439 ? 24.789 11.229 -21.694 1.00 67.44 439 GLN A C 1
ATOM 3510 O O . GLN A 1 439 ? 24.421 11.445 -20.542 1.00 67.44 439 GLN A O 1
ATOM 3515 N N . GLU A 1 440 ? 25.145 12.218 -22.518 1.00 64.81 440 GLU A N 1
ATOM 3516 C CA . GLU A 1 440 ? 25.140 13.641 -22.153 1.00 64.81 440 GLU A CA 1
ATOM 3517 C C . GLU A 1 440 ? 23.726 14.141 -21.822 1.00 64.81 440 GLU A C 1
ATOM 3519 O O . GLU A 1 440 ? 23.533 14.886 -20.862 1.00 64.81 440 GLU A O 1
ATOM 3524 N N . LYS A 1 441 ? 22.713 13.691 -22.575 1.00 59.06 441 LYS A N 1
ATOM 3525 C CA . LYS A 1 441 ? 21.321 14.135 -22.397 1.00 59.06 441 LYS A CA 1
ATOM 3526 C C . LYS A 1 441 ? 20.549 13.375 -21.321 1.00 59.06 441 LYS A C 1
ATOM 3528 O O . LYS A 1 441 ? 19.604 13.924 -20.761 1.00 59.06 441 LYS A O 1
ATOM 3533 N N . THR A 1 442 ? 20.909 12.126 -21.035 1.00 54.25 442 THR A N 1
ATOM 3534 C CA . THR A 1 442 ? 20.163 11.268 -20.095 1.00 54.25 442 THR A CA 1
ATOM 3535 C C . THR A 1 442 ? 20.906 10.962 -18.798 1.00 54.25 442 THR A C 1
ATOM 3537 O O . THR A 1 442 ? 20.287 10.484 -17.849 1.00 54.25 442 THR A O 1
ATOM 3540 N N . GLY A 1 443 ? 22.220 11.204 -18.736 1.00 55.69 443 GLY A N 1
ATOM 3541 C CA . GLY A 1 443 ? 23.066 10.863 -17.589 1.00 55.69 443 GLY A CA 1
ATOM 3542 C C . GLY A 1 443 ? 23.248 9.357 -17.354 1.00 55.69 443 GLY A C 1
ATOM 3543 O O . GLY A 1 443 ? 23.839 8.970 -16.348 1.00 55.69 443 GLY A O 1
ATOM 3544 N N . CYS A 1 444 ? 22.742 8.499 -18.247 1.00 55.66 444 CYS A N 1
ATOM 3545 C CA . CYS A 1 444 ? 22.829 7.045 -18.128 1.00 55.66 444 CYS A CA 1
ATOM 3546 C C . CYS A 1 444 ? 24.074 6.518 -18.857 1.00 55.66 444 CYS A C 1
ATOM 3548 O O . CYS A 1 444 ? 24.302 6.841 -20.024 1.00 55.66 444 CYS A O 1
ATOM 3550 N N . ALA A 1 445 ? 24.878 5.691 -18.184 1.00 56.97 445 ALA A N 1
ATOM 3551 C CA . ALA A 1 445 ? 26.017 5.022 -18.805 1.00 56.97 445 ALA A CA 1
ATOM 3552 C C . ALA A 1 445 ? 25.508 3.871 -19.686 1.00 56.97 445 ALA A C 1
ATOM 3554 O O . ALA A 1 445 ? 24.985 2.883 -19.177 1.00 56.97 445 ALA A O 1
ATOM 3555 N N . LEU A 1 446 ? 25.641 3.985 -21.010 1.00 61.25 446 LEU A N 1
ATOM 3556 C CA . LEU A 1 446 ? 25.223 2.920 -21.936 1.00 61.25 446 LEU A CA 1
ATOM 3557 C C . LEU A 1 446 ? 26.362 1.903 -22.092 1.00 61.25 446 LEU A C 1
ATOM 3559 O O . LEU A 1 446 ? 26.960 1.776 -23.159 1.00 61.25 446 LEU A O 1
ATOM 3563 N N . LEU A 1 447 ? 26.705 1.245 -20.985 1.00 65.75 447 LEU A N 1
ATOM 3564 C CA . LEU A 1 447 ? 27.928 0.455 -20.843 1.00 65.75 447 LEU A CA 1
ATOM 3565 C C . LEU A 1 447 ? 28.036 -0.637 -21.916 1.00 65.75 447 LEU A C 1
ATOM 3567 O O . LEU A 1 447 ? 29.025 -0.645 -22.640 1.00 65.75 447 LEU A O 1
ATOM 3571 N N . LYS A 1 448 ? 26.982 -1.438 -22.142 1.00 63.53 448 LYS A N 1
ATOM 3572 C CA . LYS A 1 448 ? 26.960 -2.455 -23.214 1.00 63.53 448 LYS A CA 1
ATOM 3573 C C . LYS A 1 448 ? 27.212 -1.877 -24.608 1.00 63.53 448 LYS A C 1
ATOM 3575 O O . LYS A 1 448 ? 28.058 -2.382 -25.333 1.00 63.53 448 LYS A O 1
ATOM 3580 N N . LEU A 1 449 ? 26.524 -0.800 -25.000 1.00 65.94 449 LEU A N 1
ATOM 3581 C CA . LEU A 1 449 ? 26.733 -0.181 -26.319 1.00 65.94 449 LEU A CA 1
ATOM 3582 C C . LEU A 1 449 ? 28.141 0.428 -26.445 1.00 65.94 449 LEU A C 1
ATOM 3584 O O . LEU A 1 449 ? 28.753 0.351 -27.510 1.00 65.94 449 LEU A O 1
ATOM 3588 N N . GLY A 1 450 ? 28.662 1.009 -25.362 1.00 66.56 450 GLY A N 1
ATOM 3589 C CA . GLY A 1 450 ? 30.028 1.520 -25.292 1.00 66.56 450 GLY A CA 1
ATOM 3590 C C . GLY A 1 450 ? 31.069 0.406 -25.422 1.00 66.56 450 GLY A C 1
ATOM 3591 O O . GLY A 1 450 ? 32.022 0.552 -26.180 1.00 66.56 450 GLY A O 1
ATOM 3592 N N . GLU A 1 451 ? 30.866 -0.729 -24.757 1.00 74.56 451 GLU A N 1
ATOM 3593 C CA . GLU A 1 451 ? 31.716 -1.918 -24.864 1.00 74.56 451 GLU A CA 1
ATOM 3594 C C . GLU A 1 451 ? 31.654 -2.568 -26.245 1.00 74.56 451 GLU A C 1
ATOM 3596 O O . GLU A 1 451 ? 32.696 -2.919 -26.793 1.00 74.56 451 GLU A O 1
ATOM 3601 N N . VAL A 1 452 ? 30.471 -2.620 -26.867 1.00 70.31 452 VAL A N 1
ATOM 3602 C CA . VAL A 1 452 ? 30.316 -3.025 -28.272 1.00 70.31 452 VAL A CA 1
ATOM 3603 C C . VAL A 1 452 ? 31.157 -2.106 -29.159 1.00 70.31 452 VAL A C 1
ATOM 3605 O O . VAL A 1 452 ? 31.946 -2.583 -29.971 1.00 70.31 452 VAL A O 1
ATOM 3608 N N . CYS A 1 453 ? 31.074 -0.785 -28.964 1.00 65.31 453 CYS A N 1
ATOM 3609 C CA . CYS A 1 453 ? 31.895 0.164 -29.717 1.00 65.31 453 CYS A CA 1
ATOM 3610 C C . CYS A 1 453 ? 33.404 -0.037 -29.490 1.00 65.31 453 CYS A C 1
ATOM 3612 O O . CYS A 1 453 ? 34.175 0.077 -30.444 1.00 65.31 453 CYS A O 1
ATOM 3614 N N . LYS A 1 454 ? 33.827 -0.364 -28.260 1.00 73.38 454 LYS A N 1
ATOM 3615 C CA . LYS A 1 454 ? 35.230 -0.665 -27.930 1.00 73.38 454 LYS A CA 1
ATOM 3616 C C . LYS A 1 454 ? 35.717 -1.935 -28.623 1.00 73.38 454 LYS A C 1
ATOM 3618 O O . LYS A 1 454 ? 36.776 -1.889 -29.237 1.00 73.38 454 LYS A O 1
ATOM 3623 N N . LEU A 1 455 ? 34.946 -3.024 -28.565 1.00 71.81 455 LEU A N 1
ATOM 3624 C CA . LEU A 1 455 ? 35.260 -4.298 -29.222 1.00 71.81 455 LEU A CA 1
ATOM 3625 C C . LEU A 1 455 ? 35.457 -4.126 -30.724 1.00 71.81 455 LEU A C 1
ATOM 3627 O O . LEU A 1 455 ? 36.452 -4.563 -31.287 1.00 71.81 455 LEU A O 1
ATOM 3631 N N . ILE A 1 456 ? 34.522 -3.451 -31.388 1.00 63.34 456 ILE A N 1
ATOM 3632 C CA . ILE A 1 456 ? 34.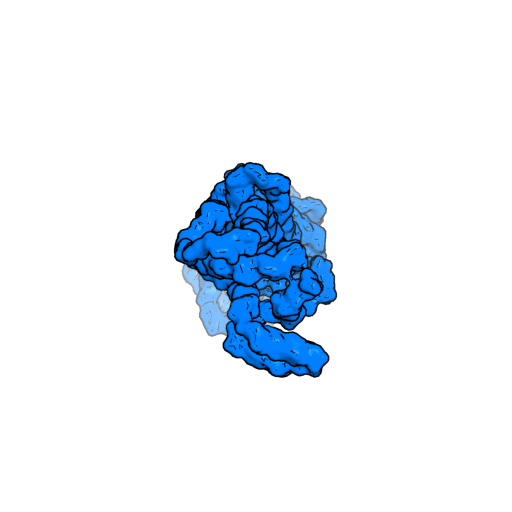580 -3.271 -32.844 1.00 63.34 456 ILE A CA 1
ATOM 3633 C C . ILE A 1 456 ? 35.695 -2.277 -33.226 1.00 63.34 456 ILE A C 1
ATOM 3635 O O . ILE A 1 456 ? 36.227 -2.342 -34.335 1.00 63.34 456 ILE A O 1
ATOM 3639 N N . GLY A 1 457 ? 36.044 -1.359 -32.317 1.00 59.84 457 GLY A N 1
ATOM 3640 C CA . GLY A 1 457 ? 37.155 -0.417 -32.445 1.00 59.84 457 GLY A CA 1
ATOM 3641 C C . GLY A 1 457 ? 38.537 -0.999 -32.123 1.00 59.84 457 GLY A C 1
ATOM 3642 O O . GLY A 1 457 ? 39.522 -0.269 -32.244 1.00 59.84 457 GLY A O 1
ATOM 3643 N N . MET A 1 458 ? 38.630 -2.274 -31.723 1.00 74.00 458 MET A N 1
ATOM 3644 C CA . MET A 1 458 ? 39.908 -2.965 -31.530 1.00 74.00 458 MET A CA 1
ATOM 3645 C C . MET A 1 458 ? 40.664 -3.106 -32.854 1.00 74.00 458 MET A C 1
ATOM 3647 O O . MET A 1 458 ? 40.083 -3.244 -33.932 1.00 74.00 458 MET A O 1
ATOM 3651 N N . ASP A 1 459 ? 41.989 -3.090 -32.764 1.00 72.19 459 ASP A N 1
ATOM 3652 C CA . ASP A 1 459 ? 42.873 -3.366 -33.884 1.00 72.19 459 ASP A CA 1
ATOM 3653 C C . ASP A 1 459 ? 42.763 -4.832 -34.338 1.00 72.19 459 ASP A C 1
ATOM 3655 O O . ASP A 1 459 ? 42.514 -5.742 -33.544 1.00 72.19 459 ASP A O 1
ATOM 3659 N N . ASP A 1 460 ? 42.975 -5.068 -35.638 1.00 67.62 460 ASP A N 1
ATOM 3660 C CA . ASP A 1 460 ? 42.804 -6.389 -36.258 1.00 67.62 460 ASP A CA 1
ATOM 3661 C C . ASP A 1 460 ? 43.687 -7.473 -35.602 1.00 67.62 460 ASP A C 1
ATOM 3663 O O . ASP A 1 460 ? 43.272 -8.629 -35.522 1.00 67.62 460 ASP A O 1
ATOM 3667 N N . SER A 1 461 ? 44.864 -7.109 -35.075 1.00 73.50 461 SER A N 1
ATOM 3668 C CA . SER A 1 461 ? 45.752 -8.011 -34.324 1.00 73.50 461 SER A CA 1
ATOM 3669 C C . SER A 1 461 ? 45.153 -8.482 -32.999 1.00 73.50 461 SER A C 1
ATOM 3671 O O . SER A 1 461 ? 45.244 -9.666 -32.675 1.00 73.50 461 SER A O 1
ATOM 3673 N N . THR A 1 462 ? 44.515 -7.591 -32.241 1.00 78.38 462 THR A N 1
ATOM 3674 C CA . THR A 1 462 ? 43.855 -7.941 -30.975 1.00 78.38 462 THR A CA 1
ATOM 3675 C C . THR A 1 462 ? 42.618 -8.797 -31.221 1.00 78.38 462 THR A C 1
ATOM 3677 O O . THR A 1 462 ? 42.416 -9.798 -30.536 1.00 78.38 462 THR A O 1
ATOM 3680 N N . LEU A 1 463 ? 41.839 -8.482 -32.260 1.00 73.19 463 LEU A N 1
ATOM 3681 C CA . LEU A 1 463 ? 40.696 -9.301 -32.669 1.00 73.19 463 LEU A CA 1
ATOM 3682 C C . LEU A 1 463 ? 41.125 -10.713 -33.091 1.00 73.19 463 LEU A C 1
ATOM 3684 O O . LEU A 1 463 ? 40.499 -11.690 -32.686 1.00 73.19 463 LEU A O 1
ATOM 3688 N N . GLN A 1 464 ? 42.204 -10.845 -33.873 1.00 74.56 464 GLN A N 1
ATOM 3689 C CA . GLN A 1 464 ? 42.757 -12.154 -34.244 1.00 74.56 464 GLN A CA 1
ATOM 3690 C C . GLN A 1 464 ? 43.257 -12.935 -33.029 1.00 74.56 464 GLN A C 1
ATOM 3692 O O . GLN A 1 464 ? 42.979 -14.128 -32.933 1.00 74.56 464 GLN A O 1
ATOM 3697 N N . ARG A 1 465 ? 43.911 -12.263 -32.075 1.00 80.44 465 ARG A N 1
ATOM 3698 C CA . ARG A 1 465 ? 44.348 -12.882 -30.821 1.00 80.44 465 ARG A CA 1
ATOM 3699 C C . ARG A 1 465 ? 43.170 -13.446 -30.027 1.00 80.44 465 ARG A C 1
ATOM 3701 O O . ARG A 1 465 ? 43.253 -14.584 -29.582 1.00 80.44 465 ARG A O 1
ATOM 3708 N N . ILE A 1 466 ? 42.070 -12.699 -29.892 1.00 77.38 466 ILE A N 1
ATOM 3709 C CA . ILE A 1 466 ? 40.863 -13.198 -29.212 1.00 77.38 466 ILE A CA 1
ATOM 3710 C C . ILE A 1 466 ? 40.300 -14.417 -29.962 1.00 77.38 466 ILE A C 1
ATOM 3712 O O . ILE A 1 466 ? 40.104 -15.460 -29.348 1.00 77.38 466 ILE A O 1
ATOM 3716 N N . LYS A 1 467 ? 40.153 -14.348 -31.295 1.00 73.69 467 LYS A N 1
ATOM 3717 C CA . LYS A 1 467 ? 39.651 -15.472 -32.116 1.00 73.69 467 LYS A CA 1
ATOM 3718 C C . LYS A 1 467 ? 40.502 -16.736 -32.026 1.00 73.69 467 LYS A C 1
ATOM 3720 O O . LYS A 1 467 ? 39.978 -17.847 -32.012 1.00 73.69 467 LYS A O 1
ATOM 3725 N N . GLU A 1 468 ? 41.822 -16.593 -32.040 1.00 76.88 468 GLU A N 1
ATOM 3726 C CA . GLU A 1 468 ? 42.743 -17.724 -31.917 1.00 76.88 468 GLU A CA 1
ATOM 3727 C C . GLU A 1 468 ? 42.639 -18.376 -30.539 1.00 76.88 468 GLU A C 1
ATOM 3729 O O . GLU A 1 468 ? 42.669 -19.601 -30.444 1.00 76.88 468 GLU A O 1
ATOM 3734 N N . LYS A 1 469 ? 42.452 -17.565 -29.494 1.00 79.25 469 LYS A N 1
ATOM 3735 C CA . LYS A 1 469 ? 42.343 -18.032 -28.111 1.00 79.25 469 LYS A CA 1
ATOM 3736 C C . LYS A 1 469 ? 40.984 -18.640 -27.780 1.00 79.25 469 LYS A C 1
ATOM 3738 O O . LYS A 1 469 ? 40.949 -19.632 -27.054 1.00 79.25 469 LYS A O 1
ATOM 3743 N N . THR A 1 470 ? 39.910 -18.157 -28.407 1.00 74.56 470 THR A N 1
ATOM 3744 C CA . THR A 1 470 ? 38.590 -18.811 -28.429 1.00 74.56 470 THR A CA 1
ATOM 3745 C C . THR A 1 470 ? 38.691 -20.233 -28.985 1.00 74.56 470 THR A C 1
ATOM 3747 O O . THR A 1 470 ? 38.197 -21.174 -28.373 1.00 74.56 470 THR A O 1
ATOM 3750 N N . LYS A 1 471 ? 39.405 -20.436 -30.104 1.00 76.62 471 LYS A N 1
ATOM 3751 C CA . LYS A 1 471 ? 39.584 -21.774 -30.709 1.00 76.62 471 LYS A CA 1
ATOM 3752 C C . LYS A 1 471 ? 40.358 -22.752 -29.827 1.00 76.62 471 LYS A C 1
ATOM 3754 O O . LYS A 1 471 ? 40.225 -23.959 -30.008 1.00 76.62 471 LYS A O 1
ATOM 3759 N N . THR A 1 472 ? 41.199 -22.243 -28.932 1.00 78.25 472 THR A N 1
ATOM 3760 C CA . THR A 1 472 ? 41.955 -23.052 -27.969 1.00 78.25 472 THR A CA 1
ATOM 3761 C C . THR A 1 472 ? 41.276 -23.143 -26.601 1.00 78.25 472 THR A C 1
ATOM 3763 O O . THR A 1 472 ? 41.892 -23.676 -25.684 1.00 78.25 472 THR A O 1
ATOM 3766 N N . GLU A 1 473 ? 40.050 -22.618 -26.459 1.00 74.62 473 GLU A N 1
ATOM 3767 C CA . GLU A 1 473 ? 39.286 -22.535 -25.202 1.00 74.62 473 GLU A CA 1
ATOM 3768 C C . GLU A 1 473 ? 40.077 -21.891 -24.039 1.00 74.62 473 GLU A C 1
ATOM 3770 O O . GLU A 1 473 ? 39.870 -22.202 -22.864 1.00 74.62 473 GLU A O 1
ATOM 3775 N N . ASP A 1 474 ? 40.994 -20.964 -24.344 1.00 80.62 474 ASP A N 1
ATOM 3776 C CA . ASP A 1 474 ? 41.819 -20.279 -23.339 1.00 80.62 474 ASP A CA 1
ATOM 3777 C C . ASP A 1 474 ? 41.061 -19.085 -22.739 1.00 80.62 474 ASP A C 1
ATOM 3779 O O . ASP A 1 474 ? 41.336 -17.914 -23.014 1.00 80.62 474 ASP A O 1
ATOM 3783 N N . MET A 1 475 ? 40.054 -19.407 -21.925 1.00 78.12 475 MET A N 1
ATOM 3784 C CA . MET A 1 475 ? 39.132 -18.438 -21.321 1.00 78.12 475 MET A CA 1
ATOM 3785 C C . MET A 1 475 ? 39.844 -17.402 -20.446 1.00 78.12 475 MET A C 1
ATOM 3787 O O . MET A 1 475 ? 39.400 -16.261 -20.358 1.00 78.12 475 MET A O 1
ATOM 3791 N N . PHE A 1 476 ? 40.967 -17.772 -19.823 1.00 80.06 476 PHE A N 1
ATOM 3792 C CA . PHE A 1 476 ? 41.738 -16.868 -18.971 1.00 80.06 476 PHE A CA 1
ATOM 3793 C C . PHE A 1 476 ? 42.405 -15.755 -19.787 1.00 80.06 476 PHE A C 1
ATOM 3795 O O . PHE A 1 476 ? 42.368 -14.586 -19.395 1.00 80.06 476 PHE A O 1
ATOM 3802 N N . GLU A 1 477 ? 42.984 -16.094 -20.942 1.00 78.00 477 GLU A N 1
ATOM 3803 C CA . GLU A 1 477 ? 43.586 -15.096 -21.822 1.00 78.00 477 GLU A CA 1
ATOM 3804 C C . GLU A 1 477 ? 42.523 -14.212 -22.493 1.00 78.00 477 GLU A C 1
ATOM 3806 O O . GLU A 1 477 ? 42.724 -13.001 -22.590 1.00 78.00 477 GLU A O 1
ATOM 3811 N N . ILE A 1 478 ? 41.372 -14.778 -22.881 1.00 78.19 478 ILE A N 1
ATOM 3812 C CA . ILE A 1 478 ? 40.241 -14.011 -23.433 1.00 78.19 478 ILE A CA 1
ATOM 3813 C C . ILE A 1 478 ? 39.739 -12.988 -22.410 1.00 78.19 478 ILE A C 1
ATOM 3815 O O . ILE A 1 478 ? 39.691 -11.796 -22.719 1.00 78.19 478 ILE A O 1
ATOM 3819 N N . SER A 1 479 ? 39.434 -13.420 -21.180 1.00 80.12 479 SER A N 1
ATOM 3820 C CA . SER A 1 479 ? 38.992 -12.519 -20.109 1.00 80.12 479 SER A CA 1
ATOM 3821 C C . SER A 1 479 ? 40.033 -11.443 -19.813 1.00 80.12 479 SER A C 1
ATOM 3823 O O . SER A 1 479 ? 39.685 -10.271 -19.747 1.00 80.12 479 SER A O 1
ATOM 3825 N N . SER A 1 480 ? 41.323 -11.792 -19.752 1.00 82.62 480 SER A N 1
ATOM 3826 C CA . SER A 1 480 ? 42.390 -10.809 -19.525 1.00 82.62 480 SER A CA 1
ATOM 3827 C C . SER A 1 480 ? 42.472 -9.745 -20.625 1.00 82.62 480 SER A C 1
ATOM 3829 O O . SER A 1 480 ? 42.794 -8.590 -20.329 1.00 82.62 480 SER A O 1
ATOM 3831 N N . VAL A 1 481 ? 42.231 -10.110 -21.888 1.00 82.06 481 VAL A N 1
ATOM 3832 C CA . VAL A 1 481 ? 42.209 -9.146 -22.995 1.00 82.06 481 VAL A CA 1
ATOM 3833 C C . VAL A 1 481 ? 40.963 -8.265 -22.904 1.00 82.06 481 VAL A C 1
ATOM 3835 O O . VAL A 1 481 ? 41.096 -7.047 -22.990 1.00 82.06 481 VAL A O 1
ATOM 3838 N N . LEU A 1 482 ? 39.780 -8.834 -22.666 1.00 83.56 482 LEU A N 1
ATOM 3839 C CA . LEU A 1 482 ? 38.530 -8.073 -22.526 1.00 83.56 482 LEU A CA 1
ATOM 3840 C C . LEU A 1 482 ? 38.574 -7.100 -21.332 1.00 83.56 482 LEU A C 1
ATOM 3842 O O . LEU A 1 482 ? 38.264 -5.915 -21.489 1.00 83.56 482 LEU A O 1
ATOM 3846 N N . ASP A 1 483 ? 39.088 -7.553 -20.186 1.00 83.00 483 ASP A N 1
ATOM 3847 C CA . ASP A 1 483 ? 39.295 -6.740 -18.983 1.00 83.00 483 ASP A CA 1
ATOM 3848 C C . ASP A 1 483 ? 40.228 -5.553 -19.260 1.00 83.00 483 ASP A C 1
ATOM 3850 O O . ASP A 1 483 ? 39.977 -4.435 -18.806 1.00 83.00 483 ASP A O 1
ATOM 3854 N N . SER A 1 484 ? 41.281 -5.751 -20.066 1.00 82.31 484 SER A N 1
ATOM 3855 C CA . SER A 1 484 ? 42.234 -4.682 -20.405 1.00 82.31 484 SER A CA 1
ATOM 3856 C C . SER A 1 484 ? 41.626 -3.540 -21.235 1.00 82.31 484 SER A C 1
ATOM 3858 O O . SER A 1 484 ? 42.133 -2.418 -21.203 1.00 82.31 484 SER A O 1
ATOM 3860 N N . TYR A 1 485 ? 40.505 -3.791 -21.919 1.00 78.44 485 TYR A N 1
ATOM 3861 C CA . TYR A 1 485 ? 39.716 -2.777 -22.630 1.00 78.44 485 TYR A CA 1
ATOM 3862 C C . TYR A 1 485 ? 38.515 -2.279 -21.798 1.00 78.44 485 TYR A C 1
ATOM 3864 O O . TYR A 1 485 ? 37.760 -1.397 -22.231 1.00 78.44 485 TYR A O 1
ATOM 3872 N N . GLY A 1 486 ? 38.350 -2.793 -20.576 1.00 77.81 486 GLY A N 1
ATOM 3873 C CA . GLY A 1 486 ? 37.218 -2.517 -19.697 1.00 77.81 486 GLY A CA 1
ATOM 3874 C C . GLY A 1 486 ? 35.902 -2.940 -20.341 1.00 77.81 486 GLY A C 1
ATOM 3875 O O . GLY A 1 486 ? 35.016 -2.093 -20.490 1.00 77.81 486 GLY A O 1
ATOM 3876 N N . ILE A 1 487 ? 35.853 -4.190 -20.809 1.00 79.31 487 ILE A N 1
ATOM 3877 C CA . ILE A 1 487 ? 34.653 -4.883 -21.282 1.00 79.31 487 ILE A CA 1
ATOM 3878 C C . ILE A 1 487 ? 34.232 -5.848 -20.175 1.00 79.31 487 ILE A C 1
ATOM 3880 O O . ILE A 1 487 ? 34.917 -6.838 -19.943 1.00 79.31 487 ILE A O 1
ATOM 3884 N N . ALA A 1 488 ? 33.151 -5.524 -19.470 1.00 78.25 488 ALA A N 1
ATOM 3885 C CA . ALA A 1 488 ? 32.649 -6.282 -18.326 1.00 78.25 488 ALA A CA 1
ATOM 3886 C C . ALA A 1 488 ? 31.150 -6.615 -18.432 1.00 78.25 488 ALA A C 1
ATOM 3888 O O . ALA A 1 488 ? 30.680 -7.540 -17.775 1.00 78.25 488 ALA A O 1
ATOM 3889 N N . GLU A 1 489 ? 30.395 -5.872 -19.241 1.00 73.44 489 GLU A N 1
ATOM 3890 C CA . GLU A 1 489 ? 28.951 -6.038 -19.401 1.00 73.44 489 GLU A CA 1
ATOM 3891 C C . GLU A 1 489 ? 28.579 -7.003 -20.533 1.00 73.44 489 GLU A C 1
ATOM 3893 O O . GLU A 1 489 ? 27.490 -7.583 -20.513 1.00 73.44 489 GLU A O 1
ATOM 3898 N N . LEU A 1 490 ? 29.441 -7.168 -21.540 1.00 66.44 490 LEU A N 1
ATOM 3899 C CA . LEU A 1 490 ? 29.243 -8.147 -22.609 1.00 66.44 490 LEU A CA 1
ATOM 3900 C C . LEU A 1 490 ? 29.670 -9.550 -22.170 1.00 66.44 490 LEU A C 1
ATOM 3902 O O . LEU A 1 490 ? 30.791 -9.770 -21.716 1.00 66.44 490 LEU A O 1
ATOM 3906 N N . SER A 1 491 ? 28.779 -10.519 -22.368 1.00 74.50 491 SER A N 1
ATOM 3907 C CA . SER A 1 491 ? 29.104 -11.941 -22.255 1.00 74.50 491 SER A CA 1
ATOM 3908 C C . SER A 1 491 ? 30.107 -12.368 -23.329 1.00 74.50 491 SER A C 1
ATOM 3910 O O . SER A 1 491 ? 30.265 -11.707 -24.358 1.00 74.50 491 SER A O 1
ATOM 3912 N N . LEU A 1 492 ? 30.779 -13.498 -23.101 1.00 73.12 492 LEU A N 1
ATOM 3913 C CA . LEU A 1 492 ? 31.757 -14.032 -24.049 1.00 73.12 492 LEU A CA 1
ATOM 3914 C C . LEU A 1 492 ? 31.106 -14.346 -25.407 1.00 73.12 492 LEU A C 1
ATOM 3916 O O . LEU A 1 492 ? 31.653 -13.964 -26.436 1.00 73.12 492 LEU A O 1
ATOM 3920 N N . ASP A 1 493 ? 29.891 -14.901 -25.397 1.00 70.88 493 ASP A N 1
ATOM 3921 C CA . ASP A 1 493 ? 29.089 -15.153 -26.601 1.00 70.88 493 ASP A CA 1
ATOM 3922 C C . ASP A 1 493 ? 28.761 -13.849 -27.356 1.00 70.88 493 ASP A C 1
ATOM 3924 O O . ASP A 1 493 ? 28.910 -13.775 -28.574 1.00 70.88 493 ASP A O 1
ATOM 3928 N N . GLU A 1 494 ? 28.356 -12.783 -26.649 1.00 67.75 494 GLU A N 1
ATOM 3929 C CA . GLU A 1 494 ? 28.115 -11.462 -27.255 1.00 67.75 494 GLU A CA 1
ATOM 3930 C C . GLU A 1 494 ? 29.412 -10.869 -27.837 1.00 67.75 494 GLU A C 1
ATOM 3932 O O . GLU A 1 494 ? 29.388 -10.272 -28.916 1.00 67.75 494 GLU A O 1
ATOM 3937 N N . CYS A 1 495 ? 30.550 -11.054 -27.158 1.00 73.69 495 CYS A N 1
ATOM 3938 C CA . CYS A 1 495 ? 31.859 -10.624 -27.648 1.00 73.69 495 CYS A CA 1
ATOM 3939 C C . CYS A 1 495 ? 32.247 -11.381 -28.922 1.00 73.69 495 CYS A C 1
ATOM 3941 O O . CYS A 1 495 ? 32.638 -10.759 -29.908 1.00 73.69 495 CYS A O 1
ATOM 3943 N N . GLU A 1 496 ? 32.096 -12.703 -28.938 1.00 70.25 496 GLU A N 1
ATOM 3944 C CA . GLU A 1 496 ? 32.372 -13.542 -30.103 1.00 70.25 496 GLU A CA 1
ATOM 3945 C C . GLU A 1 496 ? 31.468 -13.188 -31.280 1.00 70.25 496 GLU A C 1
ATOM 3947 O O . GLU A 1 496 ? 31.969 -12.999 -32.385 1.00 70.25 496 GLU A O 1
ATOM 3952 N N . MET A 1 497 ? 30.168 -12.967 -31.061 1.00 64.56 497 MET A N 1
ATOM 3953 C CA . MET A 1 497 ? 29.252 -12.504 -32.112 1.00 64.56 497 MET A CA 1
ATOM 3954 C C . MET A 1 497 ? 29.706 -11.182 -32.749 1.00 64.56 497 MET A C 1
ATOM 3956 O O . MET A 1 497 ? 29.602 -10.999 -33.966 1.00 64.56 497 MET A O 1
ATOM 3960 N N . VAL A 1 498 ? 30.227 -10.259 -31.938 1.00 64.31 498 VAL A N 1
ATOM 3961 C CA . VAL A 1 498 ? 30.743 -8.961 -32.392 1.00 64.31 498 VAL A CA 1
ATOM 3962 C C . VAL A 1 498 ? 32.089 -9.107 -33.123 1.00 64.31 498 VAL A C 1
ATOM 3964 O O . VAL A 1 498 ? 32.310 -8.438 -34.135 1.00 64.31 498 VAL A O 1
ATOM 3967 N N . ILE A 1 499 ? 32.977 -9.979 -32.637 1.00 68.25 499 ILE A N 1
ATOM 3968 C CA . ILE A 1 499 ? 34.346 -10.187 -33.139 1.00 68.25 499 ILE A CA 1
ATOM 3969 C C . ILE A 1 499 ? 34.369 -11.052 -34.407 1.00 68.25 499 ILE A C 1
ATOM 3971 O O . ILE A 1 499 ? 35.081 -10.744 -35.372 1.00 68.25 499 ILE A O 1
ATOM 3975 N N . ASP A 1 500 ? 33.613 -12.148 -34.432 1.00 57.47 500 ASP A N 1
ATOM 3976 C CA . ASP A 1 500 ? 33.603 -13.095 -35.543 1.00 57.47 500 ASP A CA 1
ATOM 3977 C C . ASP A 1 500 ? 32.930 -12.546 -36.783 1.00 57.47 500 ASP A C 1
ATOM 3979 O O . ASP A 1 500 ? 33.342 -12.889 -37.892 1.00 57.47 500 ASP A O 1
ATOM 3983 N N . GLY A 1 501 ? 31.937 -11.674 -36.619 1.00 52.28 501 GLY A N 1
ATOM 3984 C CA . GLY A 1 501 ? 31.128 -11.200 -37.729 1.00 52.28 501 GLY A CA 1
ATOM 3985 C C . GLY A 1 501 ? 30.422 -12.325 -38.492 1.00 52.28 501 GLY A C 1
ATOM 3986 O O . GLY A 1 501 ? 29.877 -12.025 -39.542 1.00 52.28 501 GLY A O 1
ATOM 3987 N N . SER A 1 502 ? 30.397 -13.570 -37.990 1.00 40.00 502 SER A N 1
ATOM 3988 C CA . SER A 1 502 ? 30.077 -14.855 -38.651 1.00 40.00 502 SER A CA 1
ATOM 3989 C C . SER A 1 502 ? 28.627 -15.042 -39.146 1.00 40.00 502 SER A C 1
ATOM 3991 O O . SER A 1 502 ? 28.094 -16.145 -39.208 1.00 40.00 502 SER A O 1
ATOM 3993 N N . LEU A 1 503 ? 28.024 -13.961 -39.631 1.00 36.22 503 LEU A N 1
ATOM 3994 C CA . LEU A 1 503 ? 27.414 -13.921 -40.963 1.00 36.22 503 LEU A CA 1
ATOM 3995 C C . LEU A 1 503 ? 28.405 -13.378 -42.029 1.00 36.22 503 LEU A C 1
ATOM 3997 O O . LEU A 1 503 ? 27.991 -12.669 -42.948 1.00 36.22 503 LEU A O 1
ATOM 4001 N N . LEU A 1 504 ? 29.710 -13.667 -41.899 1.00 35.81 504 LEU A N 1
ATOM 4002 C CA . LEU A 1 504 ? 30.744 -13.372 -42.903 1.00 35.81 504 LEU A CA 1
ATOM 4003 C C . LEU A 1 504 ? 30.828 -14.503 -43.929 1.00 35.81 504 LEU A C 1
ATOM 4005 O O . LEU A 1 504 ? 31.170 -15.635 -43.517 1.00 35.81 504 LEU A O 1
#

Sequence (504 aa):
MTHENTLRLLKKTNWPQKTNIDTDAIQKLSQILRDSAKENTHTRLPSPLDEMYSQVKLRLFFHFVKKDSLIGIAQPEWVFTFIVSVFEQTRPLLQSLHGDETNTEQLNTFYTQIADLPFLLLKRNYGCVRGKGKYIAAWISASVEFTKITREDLGIVAEQNCVSLLLSSTQNTHRWTSHIKKTAENEYEKLCTAHLGWNRLADAELFRVSFMQIINHVTAQYTLLGPEWNALKAGVLVTVQLALLKSLHQKIEFDVPLFIENKNDVSCLCCLAATSSKMALSLLELGEQLSFCELAEEPPVTDLFHASQMDLPGTVFNAAAENFATQSRSLLMKIALNYFRPIKAVLVPVLSRFHYERLAEKTRERTHLLSKETETFCDMFSDAAGLLQKSLSASAFKNITEMLVGLITDWILSEWLPKKPYCLRLALADLSRIHSALQEKTGCALLKLGEVCKLIGMDDSTLQRIKEKTKTEDMFEISSVLDSYGIAELSLDECEMVIDGSLL

Secondary structure (DSSP, 8-state):
--HHHHHHHHHHTTTTS-SS--HHHHHHHHHHHHHHHHHTTS--PPPHHHHHHHHHHHHHHHHH--TT--HHHH-HHHHHHHHHHHHHHHHHHHHHHTT-HHHHHHHHHHHHHHHTHHHHHHHHTHHHHTT-HHHHHHHHHHHHHHHHHHHHTT-----HHHHHHHSSSHHHHHHHHHHHHHHHHHHHHHHHHH------HHHHHHHHHHHHHHHHHHHHTTTTS-GGGHHHHHHHIIIIIHHHHHHHHHHHHHHS-SS--SHHHHHHHHHHHHHHHHHHHHHHHHHTSHHHHHHHTSHHHHHHH-GGGTTS---TTHHHHHHHHHHHHHHHHHHHHHHHHHHHHHHHHHHHHHHHHHHHTTS-----SPPHHHHHHHHHHHHHHHHHHHHS-HHHHHHHHHHHHHHHHHHIIIIITTT-GGGHHHHHHHHHHHHHHHHHHH----HHHHHHHHHHTS-HHHHHHHHHHHHTT-HHHHHHHHHHTT--SS-HHHHHHHHH----

Radius of gyration: 37.11 Å; chains: 1; bounding box: 83×41×116 Å

pLDDT: mean 73.99, std 13.66, range [35.81, 95.88]

Foldseek 3Di:
DDPVVLVVLCVVQVPPPDPCRPVVSLVVLLVQQVVCLVVVPDDPDDHSLNVSLVVLLVVLCVVCVPPPHVPCLQQVLVSLVSLVSNLVSCVVSVVSNPDDPVVVVVVLVSNLSSLCSSLVVCVVCVVVVPPPLVSLLNLLLSNLVSQLCCCPVPVHHNPVSSLVRSVVDPVSLLSNLVVLQVVLVVQLVVLCVVLVALQALVSLVVSLVSNVVSVVVLCVSHLRPDPSCLVSSLSNCVSHVVVSLVVVLVVLVVNQDPDDDDLSSLLRLQSSLQSLLVVLVVLQVVQPDPSQVSSCPPPSLCVVVPVVVPPDPTGSCNVSSVSSNVSSLVSLLVSLVVLLVVLVVLVCCLLCVLVCVVVVPVDDDDDPDDDPSLVVSLVSVLVSLVSSPNSHDLVSSQVSLLSNLVSVLCCCLPPNCLVCVPSVLVCLVSLVVSQVSSCVRRVHRSLSSVLLSLLLVDDPVLLVVLVVCVVVVVVVVNVVSSVVSPNDPDDPVSSCSSSVSVVD